Protein AF-A0A6C0HX94-F1 (afdb_monomer_lite)

Structure (mmCIF, N/CA/C/O backbone):
data_AF-A0A6C0HX94-F1
#
_entry.id   AF-A0A6C0HX94-F1
#
loop_
_atom_site.group_PDB
_atom_site.id
_atom_site.type_symbol
_atom_site.label_atom_id
_atom_site.label_alt_id
_atom_site.label_comp_id
_atom_site.label_asym_id
_atom_site.label_entity_id
_atom_site.label_seq_id
_atom_site.pdbx_PDB_ins_code
_atom_site.Cartn_x
_atom_site.Cartn_y
_atom_site.Cartn_z
_atom_site.occupancy
_atom_site.B_iso_or_equiv
_atom_site.auth_seq_id
_atom_site.auth_comp_id
_atom_site.auth_asym_id
_atom_site.auth_atom_id
_atom_site.pdbx_PDB_model_num
ATOM 1 N N . MET A 1 1 ? -7.906 -10.629 -28.600 1.00 37.31 1 MET A N 1
ATOM 2 C CA . MET A 1 1 ? -8.653 -11.392 -27.571 1.00 37.31 1 MET A CA 1
ATOM 3 C C . MET A 1 1 ? -10.091 -11.558 -28.033 1.00 37.31 1 MET A C 1
ATOM 5 O O . MET A 1 1 ? -10.724 -10.555 -28.335 1.00 37.31 1 MET A O 1
ATOM 9 N N . LYS A 1 2 ? -10.607 -12.791 -28.132 1.00 34.44 2 LYS A N 1
ATOM 10 C CA . LYS A 1 2 ? -12.050 -13.008 -28.334 1.00 34.44 2 LYS A CA 1
ATOM 11 C C . LYS A 1 2 ? -12.771 -12.445 -27.105 1.00 34.44 2 LYS A C 1
ATOM 13 O O . LYS A 1 2 ? -12.418 -12.830 -25.991 1.00 34.44 2 LYS A O 1
ATOM 18 N N . LYS A 1 3 ? -13.713 -11.510 -27.294 1.00 44.41 3 LYS A N 1
ATOM 19 C CA . LYS A 1 3 ? -14.602 -11.053 -26.213 1.00 44.41 3 LYS A CA 1
ATOM 20 C C . LYS A 1 3 ? -15.199 -12.303 -25.567 1.00 44.41 3 LYS A C 1
ATOM 22 O O . LYS A 1 3 ? -15.711 -13.169 -26.279 1.00 44.41 3 LYS A O 1
ATOM 27 N N . LYS A 1 4 ? -15.084 -12.409 -24.243 1.00 49.25 4 LYS A N 1
ATOM 28 C CA . LYS A 1 4 ? -15.816 -13.411 -23.468 1.00 49.25 4 LYS A CA 1
ATOM 29 C C . LYS A 1 4 ? -17.286 -13.278 -23.884 1.00 49.25 4 LYS A C 1
ATOM 31 O O . LYS A 1 4 ? -17.785 -12.152 -23.938 1.00 49.25 4 LYS A O 1
ATOM 36 N N . LYS A 1 5 ? -17.931 -14.374 -24.299 1.00 53.53 5 LYS A N 1
ATOM 37 C CA . LYS A 1 5 ? -19.373 -14.335 -24.571 1.00 53.53 5 LYS A CA 1
ATOM 38 C C . LYS A 1 5 ? -20.030 -13.904 -23.262 1.00 53.53 5 LYS A C 1
ATOM 40 O O . LYS A 1 5 ? -19.768 -14.541 -22.246 1.00 53.53 5 LYS A O 1
ATOM 45 N N . LYS A 1 6 ? -20.763 -12.788 -23.289 1.00 60.16 6 LYS A N 1
ATOM 46 C CA . LYS A 1 6 ? -21.633 -12.423 -22.172 1.00 60.16 6 LYS A CA 1
ATOM 47 C C . LYS A 1 6 ? -22.679 -13.523 -22.058 1.00 60.16 6 LYS A C 1
ATOM 49 O O . LYS A 1 6 ? -23.129 -14.029 -23.093 1.00 60.16 6 LYS A O 1
ATOM 54 N N . ASP A 1 7 ? -22.994 -13.912 -20.833 1.00 64.50 7 ASP A N 1
ATOM 55 C CA . ASP A 1 7 ? -24.091 -14.840 -20.591 1.00 64.50 7 ASP A CA 1
ATOM 56 C C . ASP A 1 7 ? -25.418 -14.215 -21.062 1.00 64.50 7 ASP A C 1
ATOM 58 O O . ASP A 1 7 ? -25.490 -13.042 -21.438 1.00 64.50 7 ASP A O 1
ATOM 62 N N . GLU A 1 8 ? -26.477 -15.015 -21.129 1.00 66.25 8 GLU A N 1
ATOM 63 C CA . GLU A 1 8 ? -27.792 -14.506 -21.508 1.00 66.25 8 GLU A CA 1
ATOM 64 C C . GLU A 1 8 ? -28.290 -13.529 -20.431 1.00 66.25 8 GLU A C 1
ATOM 66 O O . GLU A 1 8 ? -28.205 -13.808 -19.232 1.00 66.25 8 GLU A O 1
ATOM 71 N N . PHE A 1 9 ? -28.767 -12.351 -20.843 1.00 66.44 9 PHE A N 1
ATOM 72 C CA . PHE A 1 9 ? -29.243 -11.326 -19.917 1.00 66.44 9 PHE A CA 1
ATOM 73 C C . PHE A 1 9 ? -30.428 -11.859 -19.093 1.00 66.44 9 PHE A C 1
ATOM 75 O O . PHE A 1 9 ? -31.489 -12.137 -19.650 1.00 66.44 9 PHE A O 1
ATOM 82 N N . GLN A 1 10 ? -30.257 -11.972 -17.770 1.00 66.38 10 GLN A N 1
ATOM 83 C CA . GLN A 1 10 ? -31.315 -12.416 -16.851 1.00 66.38 10 GLN A CA 1
ATOM 84 C C . GLN A 1 10 ? -31.964 -11.245 -16.102 1.00 66.38 10 GLN A C 1
ATOM 86 O O . GLN A 1 10 ? -33.170 -11.037 -16.196 1.00 66.38 10 GLN A O 1
ATOM 91 N N . GLU A 1 11 ? -31.176 -10.448 -15.372 1.00 67.31 11 GLU A N 1
ATOM 92 C CA . GLU A 1 11 ? -31.675 -9.293 -14.617 1.00 67.31 11 GLU A CA 1
ATOM 93 C C . GLU A 1 11 ? -30.629 -8.170 -14.487 1.00 67.31 11 GLU A C 1
ATOM 95 O O . GLU A 1 11 ? -29.423 -8.410 -1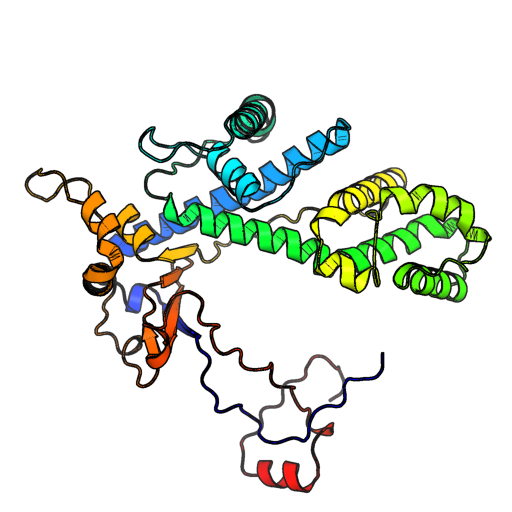4.492 1.00 67.31 11 GLU A O 1
ATOM 100 N N . PHE A 1 12 ? -31.089 -6.919 -14.330 1.00 66.19 12 PHE A N 1
ATOM 101 C CA . PHE A 1 12 ? -30.217 -5.738 -14.169 1.00 66.19 12 PHE A CA 1
ATOM 102 C C . PHE A 1 12 ? -29.540 -5.640 -12.802 1.00 66.19 12 PHE A C 1
ATOM 104 O O . PHE A 1 12 ? -28.557 -4.920 -12.649 1.00 66.19 12 PHE A O 1
ATOM 111 N N . ARG A 1 13 ? -30.087 -6.300 -11.781 1.00 61.03 13 ARG A N 1
ATOM 112 C CA . ARG A 1 13 ? -29.545 -6.287 -10.423 1.00 61.03 13 ARG A CA 1
ATOM 113 C C . ARG A 1 13 ? -29.575 -7.696 -9.893 1.00 61.03 13 ARG A C 1
ATOM 115 O O . ARG A 1 13 ? -30.665 -8.219 -9.722 1.00 61.03 13 ARG A O 1
ATOM 122 N N . ASN A 1 14 ? -28.405 -8.242 -9.589 1.00 66.56 14 ASN A N 1
ATOM 123 C CA . ASN A 1 14 ? -28.338 -9.482 -8.842 1.00 66.56 14 ASN A CA 1
ATOM 124 C C . ASN A 1 14 ? -29.022 -9.286 -7.473 1.00 66.56 14 ASN A C 1
ATOM 126 O O . ASN A 1 14 ? -28.611 -8.436 -6.674 1.00 66.56 14 ASN A O 1
ATOM 130 N N . ASN A 1 15 ? -30.088 -10.045 -7.219 1.00 70.31 15 ASN A N 1
ATOM 131 C CA . ASN A 1 15 ? -30.799 -10.029 -5.938 1.00 70.31 15 ASN A CA 1
ATOM 132 C C . ASN A 1 15 ? -30.058 -10.793 -4.822 1.00 70.31 15 ASN A C 1
ATOM 134 O O . ASN A 1 15 ? -30.456 -10.743 -3.649 1.00 70.31 15 ASN A O 1
ATOM 138 N N . GLU A 1 16 ? -28.962 -11.478 -5.154 1.00 77.31 16 GLU A N 1
ATOM 139 C CA . GLU A 1 16 ? -28.118 -12.161 -4.187 1.00 77.31 16 GLU A CA 1
ATOM 140 C C . GLU A 1 16 ? -27.428 -11.183 -3.238 1.00 77.31 16 GLU A C 1
ATOM 142 O O . GLU A 1 16 ? -26.796 -10.188 -3.598 1.00 77.31 16 GLU A O 1
ATOM 147 N N . LYS A 1 17 ? -27.528 -11.503 -1.952 1.00 82.81 17 LYS A N 1
ATOM 148 C CA . LYS A 1 17 ? -26.934 -10.704 -0.887 1.00 82.81 17 LYS A CA 1
ATOM 149 C C . LYS A 1 17 ? -25.480 -11.096 -0.692 1.00 82.81 17 LYS A C 1
ATOM 151 O O . LYS A 1 17 ? -25.200 -12.222 -0.271 1.00 82.81 17 LYS A O 1
ATOM 156 N N . SER A 1 18 ? -24.572 -10.145 -0.908 1.00 86.31 18 SER A N 1
ATOM 157 C CA . SER A 1 18 ? -23.143 -10.312 -0.632 1.00 86.31 18 SER A CA 1
ATOM 158 C C . SER A 1 18 ? -22.912 -10.715 0.818 1.00 86.31 18 SER A C 1
ATOM 160 O O . SER A 1 18 ? -23.663 -10.328 1.717 1.00 86.31 18 SER A O 1
ATOM 162 N N . ALA A 1 19 ? -21.866 -11.497 1.063 1.00 88.00 19 ALA A N 1
ATOM 163 C CA . ALA A 1 19 ? -21.547 -11.943 2.412 1.00 88.00 19 ALA A CA 1
ATOM 164 C C . ALA A 1 19 ? -21.230 -10.789 3.368 1.00 88.00 19 ALA A C 1
ATOM 166 O O . ALA A 1 19 ? -21.672 -10.789 4.518 1.00 88.00 19 ALA A O 1
ATOM 167 N N . TYR A 1 20 ? -20.510 -9.794 2.861 1.00 90.25 20 TYR A N 1
ATOM 168 C CA . TYR A 1 20 ? -20.199 -8.566 3.570 1.00 90.25 20 TYR A CA 1
ATOM 169 C C . TYR A 1 20 ? -20.865 -7.381 2.894 1.00 90.25 20 TYR A C 1
ATOM 171 O O . TYR A 1 20 ? -21.031 -7.351 1.672 1.00 90.25 20 TYR A O 1
ATOM 179 N N . LYS A 1 21 ? -21.237 -6.393 3.700 1.00 92.00 21 LYS A N 1
ATOM 180 C CA . LYS A 1 21 ? -21.767 -5.119 3.233 1.00 92.00 21 LYS A CA 1
ATOM 181 C C . LYS A 1 21 ? -21.199 -3.998 4.085 1.00 92.00 21 LYS A C 1
ATOM 183 O O . LYS A 1 21 ? -21.073 -4.149 5.295 1.00 92.00 21 LYS A O 1
ATOM 188 N N . THR A 1 22 ? -20.894 -2.872 3.458 1.00 94.62 22 THR A N 1
ATOM 189 C CA . THR A 1 22 ? -20.388 -1.689 4.153 1.00 94.62 22 THR A CA 1
ATOM 190 C C . THR A 1 22 ? -21.434 -0.589 4.110 1.00 94.62 22 THR A C 1
ATOM 192 O O . THR A 1 22 ? -22.015 -0.324 3.057 1.00 94.62 22 THR A O 1
ATOM 195 N N . PHE A 1 23 ? -21.669 0.061 5.246 1.00 95.50 23 PHE A N 1
ATOM 196 C CA . PHE A 1 23 ? -22.530 1.239 5.332 1.00 95.50 23 PHE A CA 1
ATOM 197 C C . PHE A 1 23 ? -21.706 2.447 5.766 1.00 95.50 23 PHE A C 1
ATOM 199 O O . PHE A 1 23 ? -20.984 2.379 6.759 1.00 95.50 23 PHE A O 1
ATOM 206 N N . LYS A 1 24 ? -21.809 3.550 5.018 1.00 96.62 24 LYS A N 1
ATOM 207 C CA . LYS A 1 24 ? -21.068 4.786 5.288 1.00 96.62 24 LYS A CA 1
ATOM 208 C C . LYS A 1 24 ? -21.937 5.784 6.050 1.00 96.62 24 LYS A C 1
ATOM 210 O O . LYS A 1 24 ? -23.095 5.993 5.694 1.00 96.62 24 LYS A O 1
ATOM 215 N N . ILE A 1 25 ? -21.373 6.408 7.079 1.00 97.00 25 ILE A N 1
ATOM 216 C CA . ILE A 1 25 ? -22.030 7.409 7.929 1.00 97.00 25 ILE A CA 1
ATOM 217 C C . ILE A 1 25 ? -20.987 8.388 8.497 1.00 97.00 25 ILE A C 1
ATOM 219 O O . ILE A 1 25 ? -19.829 8.001 8.650 1.00 97.00 25 ILE A O 1
ATOM 223 N N . PRO A 1 26 ? -21.332 9.645 8.827 1.00 96.88 26 PRO A N 1
ATOM 224 C CA . PRO A 1 26 ? -20.453 10.484 9.639 1.00 96.88 26 PRO A CA 1
ATOM 225 C C . PRO A 1 26 ? -20.208 9.836 11.006 1.00 96.88 26 PRO A C 1
ATOM 227 O O . PRO A 1 26 ? -21.162 9.431 11.673 1.00 96.88 26 PRO A O 1
ATOM 230 N N . ILE A 1 27 ? -18.950 9.749 11.450 1.00 95.69 27 ILE A N 1
ATOM 231 C CA . ILE A 1 27 ? -18.615 9.052 12.702 1.00 95.69 27 ILE A CA 1
ATOM 232 C C . ILE A 1 27 ? -19.295 9.703 13.912 1.00 95.69 27 ILE A C 1
ATOM 234 O O . ILE A 1 27 ? -19.842 9.009 14.765 1.00 95.69 27 ILE A O 1
ATOM 238 N N . LYS A 1 28 ? -19.384 11.039 13.917 1.00 96.06 28 LYS A N 1
ATOM 239 C CA . LYS A 1 28 ? -20.060 11.826 14.957 1.00 96.06 28 LYS A CA 1
ATOM 240 C C . LYS A 1 28 ? -21.516 11.425 15.203 1.00 96.06 28 LYS A C 1
ATOM 242 O O . LYS A 1 28 ? -22.016 11.588 16.305 1.00 96.06 28 LYS A O 1
ATOM 247 N N . SER A 1 29 ? -22.203 10.889 14.192 1.00 95.88 29 SER A N 1
ATOM 248 C CA . SER A 1 29 ? -23.618 10.508 14.300 1.00 95.88 29 SER A CA 1
ATOM 249 C C . SER A 1 29 ? -23.845 9.254 15.144 1.00 95.88 29 SER A C 1
ATOM 251 O O . SER A 1 29 ? -24.983 8.964 15.503 1.00 95.88 29 SER A O 1
ATOM 253 N N . ILE A 1 30 ? -22.787 8.489 15.414 1.00 96.19 30 ILE A N 1
ATOM 254 C CA . ILE A 1 30 ? -22.863 7.207 16.115 1.00 96.19 30 ILE A CA 1
ATOM 255 C C . ILE A 1 30 ? -21.925 7.123 17.317 1.00 96.19 30 ILE A C 1
ATOM 257 O O . ILE A 1 30 ? -21.951 6.103 17.984 1.00 96.19 30 ILE A O 1
ATOM 261 N N . LEU A 1 31 ? -21.112 8.137 17.617 1.00 95.62 31 LEU A N 1
ATOM 262 C CA . LEU A 1 31 ? -20.271 8.150 18.821 1.00 95.62 31 LEU A CA 1
ATOM 263 C C . LEU A 1 31 ? -21.102 8.513 20.058 1.00 95.62 31 LEU A C 1
ATOM 265 O O . LEU A 1 31 ? -21.929 9.418 19.993 1.00 95.62 31 LEU A O 1
ATOM 269 N N . HIS A 1 32 ? -20.854 7.851 21.193 1.00 89.69 32 HIS A N 1
ATOM 270 C CA . HIS A 1 32 ? -21.504 8.212 22.461 1.00 89.69 32 HIS A CA 1
ATOM 271 C C . HIS A 1 32 ? -20.985 9.534 23.037 1.00 89.69 32 HIS A C 1
ATOM 273 O O . HIS A 1 32 ? -21.769 10.437 23.306 1.00 89.69 32 HIS A O 1
ATOM 279 N N . ASN A 1 33 ? -19.665 9.666 23.187 1.00 88.12 33 ASN A N 1
ATOM 280 C CA . ASN A 1 33 ? -19.018 10.858 23.740 1.00 88.12 33 ASN A CA 1
ATOM 281 C C . ASN A 1 33 ? -18.274 11.600 22.628 1.00 88.12 33 ASN A C 1
ATOM 283 O O . ASN A 1 33 ? -17.044 11.625 22.607 1.00 88.12 33 ASN A O 1
ATOM 287 N N . CYS A 1 34 ? -19.018 12.122 21.650 1.00 91.31 34 CYS A N 1
ATOM 288 C CA . CYS A 1 34 ? -18.445 12.675 20.420 1.00 91.31 34 CYS A CA 1
ATOM 289 C C . CYS A 1 34 ? -17.369 13.739 20.693 1.00 91.31 34 CYS A C 1
ATOM 291 O O . CYS A 1 34 ? -16.278 13.644 20.133 1.00 91.31 34 CYS A O 1
ATOM 293 N N . ASP A 1 35 ? -17.644 14.681 21.598 1.00 91.81 35 ASP A N 1
ATOM 294 C CA . ASP A 1 35 ? -16.772 15.832 21.869 1.00 91.81 35 ASP A CA 1
ATOM 295 C C . ASP A 1 35 ? -15.398 15.438 22.425 1.00 91.81 35 ASP A C 1
ATOM 297 O O . ASP A 1 35 ? -14.404 16.105 22.156 1.00 91.81 35 ASP A O 1
ATOM 301 N N . THR A 1 36 ? -15.314 14.327 23.160 1.00 90.81 36 THR A N 1
ATOM 302 C CA . THR A 1 36 ? -14.054 13.835 23.738 1.00 90.81 36 THR A CA 1
ATOM 303 C C . THR A 1 36 ? -13.417 12.730 22.902 1.00 90.81 36 THR A C 1
ATOM 305 O O . THR A 1 36 ? -12.197 12.653 22.794 1.00 90.81 36 THR A O 1
ATOM 308 N N . THR A 1 37 ? -14.229 11.878 22.277 1.00 90.50 37 THR A N 1
ATOM 309 C CA . THR A 1 37 ? -13.752 10.682 21.571 1.00 90.50 37 THR A CA 1
ATOM 310 C C . THR A 1 37 ? -13.281 11.012 20.160 1.00 90.50 37 THR A C 1
ATOM 312 O O . THR A 1 37 ? -12.268 10.481 19.708 1.00 90.50 37 THR A O 1
ATOM 315 N N . GLN A 1 38 ? -13.987 11.896 19.448 1.00 93.44 38 GLN A N 1
ATOM 316 C CA . GLN A 1 38 ? -13.642 12.220 18.066 1.00 93.44 38 GLN A CA 1
ATOM 317 C C . GLN A 1 38 ? -12.259 12.883 17.934 1.00 93.44 38 GLN A C 1
ATOM 319 O O . GLN A 1 38 ? -11.513 12.456 17.053 1.00 93.44 38 GLN A O 1
ATOM 324 N N . PRO A 1 39 ? -11.845 13.836 18.797 1.00 94.81 39 PRO A N 1
ATOM 325 C CA . PRO A 1 39 ? -10.484 14.376 18.755 1.00 94.81 39 PRO A CA 1
ATOM 326 C C . PRO A 1 39 ? -9.397 13.305 18.914 1.00 94.81 39 PRO A C 1
ATOM 328 O O . PRO A 1 39 ? -8.402 13.332 18.196 1.00 94.81 39 PRO A O 1
ATOM 331 N N . VAL A 1 40 ? -9.611 12.315 19.789 1.00 93.25 40 VAL A N 1
ATOM 332 C CA . VAL A 1 40 ? -8.672 11.193 19.973 1.00 93.25 40 VAL A CA 1
ATOM 333 C C . VAL A 1 40 ? -8.581 10.340 18.706 1.00 93.25 40 VAL A C 1
ATOM 335 O O . VAL A 1 40 ? -7.484 9.980 18.286 1.00 93.25 40 VAL A O 1
ATOM 338 N N . ILE A 1 41 ? -9.717 10.055 18.059 1.00 94.50 41 ILE A N 1
ATOM 339 C CA . ILE A 1 41 ? -9.741 9.338 16.774 1.00 94.50 41 ILE A CA 1
ATOM 340 C C . ILE A 1 41 ? -9.022 10.148 15.692 1.00 94.50 41 ILE A C 1
ATOM 342 O O . ILE A 1 41 ? -8.254 9.575 14.927 1.00 94.50 41 ILE A O 1
ATOM 346 N N . ASN A 1 42 ? -9.248 11.461 15.620 1.00 95.50 42 ASN A N 1
ATOM 347 C CA . ASN A 1 42 ? -8.613 12.324 14.626 1.00 95.50 42 ASN A CA 1
ATOM 348 C C . ASN A 1 42 ? -7.091 12.327 14.786 1.00 95.50 42 ASN A C 1
ATOM 350 O O . ASN A 1 42 ? -6.383 12.117 13.806 1.00 95.50 42 ASN A O 1
ATOM 354 N N . ASN A 1 43 ? -6.594 12.492 16.014 1.00 95.06 43 ASN A N 1
ATOM 355 C CA . ASN A 1 43 ? -5.160 12.445 16.297 1.00 95.06 43 ASN A CA 1
ATOM 356 C C . ASN A 1 43 ? -4.563 11.090 15.911 1.00 95.06 43 ASN A C 1
ATOM 358 O O . ASN A 1 43 ? -3.570 11.047 15.192 1.00 95.06 43 ASN A O 1
ATOM 362 N N . LEU A 1 44 ? -5.226 9.990 16.279 1.00 95.31 44 LEU A N 1
ATOM 363 C CA . LEU A 1 44 ? -4.809 8.648 15.875 1.00 95.31 44 LEU A CA 1
ATOM 364 C C . LEU A 1 44 ? -4.763 8.495 14.346 1.00 95.31 44 LEU A C 1
ATOM 366 O O . LEU A 1 44 ? -3.828 7.910 13.804 1.00 95.31 44 LEU A O 1
ATOM 370 N N . VAL A 1 45 ? -5.768 9.009 13.632 1.00 96.31 45 VAL A N 1
ATOM 371 C CA . VAL A 1 45 ? -5.803 8.986 12.165 1.00 96.31 45 VAL A CA 1
ATOM 372 C C . VAL A 1 45 ? -4.621 9.758 11.588 1.00 96.31 45 VAL A C 1
ATOM 374 O O . VAL A 1 45 ? -3.992 9.254 10.655 1.00 96.31 45 VAL A O 1
ATOM 377 N N . PHE A 1 46 ? -4.303 10.939 12.120 1.00 95.62 46 PHE A N 1
ATOM 378 C CA . PHE A 1 46 ? -3.156 11.724 11.669 1.00 95.62 46 PHE A CA 1
ATOM 379 C C . PHE A 1 46 ? -1.840 10.983 11.912 1.00 95.62 46 PHE A C 1
ATOM 381 O O . PHE A 1 46 ? -1.109 10.759 10.952 1.00 95.62 46 PHE A O 1
ATOM 388 N N . GLU A 1 47 ? -1.593 10.508 13.134 1.00 95.12 47 GLU A N 1
ATOM 389 C CA . GLU A 1 47 ? -0.371 9.774 13.493 1.00 95.12 47 GLU A CA 1
ATOM 390 C C . GLU A 1 47 ? -0.166 8.527 12.624 1.00 95.12 47 GLU A C 1
ATOM 392 O O . GLU A 1 47 ? 0.924 8.287 12.110 1.00 95.12 47 GLU A O 1
ATOM 397 N N . MET A 1 48 ? -1.216 7.726 12.409 1.00 95.62 48 MET A N 1
ATOM 398 C CA . MET A 1 48 ? -1.104 6.511 11.596 1.00 95.62 48 MET A CA 1
ATOM 399 C C . MET A 1 48 ? -0.893 6.824 10.113 1.00 95.62 48 MET A C 1
ATOM 401 O O . MET A 1 48 ? -0.190 6.087 9.422 1.00 95.62 48 MET A O 1
ATOM 405 N N . ASN A 1 49 ? -1.491 7.901 9.598 1.00 95.56 49 ASN A N 1
ATOM 406 C CA . ASN A 1 49 ? -1.287 8.306 8.210 1.00 95.56 49 ASN A CA 1
ATOM 407 C C . ASN A 1 49 ? 0.102 8.906 7.976 1.00 95.56 49 ASN A C 1
ATOM 409 O O . ASN A 1 49 ? 0.667 8.665 6.909 1.00 95.56 49 ASN A O 1
ATOM 413 N N . ASP A 1 50 ? 0.636 9.637 8.948 1.00 95.12 50 ASP A N 1
ATOM 414 C CA . ASP A 1 50 ? 1.996 10.167 8.927 1.00 95.12 50 ASP A CA 1
ATOM 415 C C . ASP A 1 50 ? 3.033 9.034 8.970 1.00 95.12 50 ASP A C 1
ATOM 417 O O . ASP A 1 50 ? 3.862 8.895 8.068 1.00 95.12 50 ASP A O 1
ATOM 421 N N . LEU A 1 51 ? 2.858 8.093 9.904 1.00 95.94 51 LEU A N 1
ATOM 422 C CA . LEU A 1 51 ? 3.654 6.869 9.978 1.00 95.94 51 LEU A CA 1
ATOM 423 C C . LEU A 1 51 ? 3.626 6.072 8.664 1.00 95.94 51 LEU A C 1
ATOM 425 O O . LEU A 1 51 ? 4.653 5.555 8.228 1.00 95.94 51 LEU A O 1
ATOM 429 N N . MET A 1 52 ? 2.469 5.979 7.996 1.00 95.19 52 MET A N 1
ATOM 430 C CA . MET A 1 52 ? 2.380 5.343 6.677 1.00 95.19 52 MET A CA 1
ATOM 431 C C . MET A 1 52 ? 3.186 6.087 5.607 1.00 95.19 52 MET A C 1
ATOM 433 O O . MET A 1 52 ? 3.804 5.431 4.769 1.00 95.19 52 MET A O 1
ATOM 437 N N . ILE A 1 53 ? 3.166 7.425 5.591 1.00 95.75 53 ILE A N 1
ATOM 438 C CA . ILE A 1 53 ? 3.947 8.228 4.635 1.00 95.75 53 ILE A CA 1
ATOM 439 C C . ILE A 1 53 ? 5.435 7.921 4.807 1.00 95.75 53 ILE A C 1
ATOM 441 O O . ILE A 1 53 ? 6.099 7.567 3.828 1.00 95.75 53 ILE A O 1
ATOM 445 N N . HIS A 1 54 ? 5.925 7.969 6.045 1.00 96.75 54 HIS A N 1
ATOM 446 C CA . HIS A 1 54 ? 7.311 7.641 6.350 1.00 96.75 54 HIS A CA 1
ATOM 447 C C . HIS A 1 54 ? 7.645 6.178 6.054 1.00 96.75 54 HIS A C 1
ATOM 449 O O . HIS A 1 54 ? 8.712 5.901 5.520 1.00 96.75 54 HIS A O 1
ATOM 455 N N . ALA A 1 55 ? 6.725 5.237 6.271 1.00 97.31 55 ALA A N 1
ATOM 456 C CA . ALA A 1 55 ? 6.942 3.840 5.899 1.00 97.31 55 ALA A CA 1
ATOM 457 C C . ALA A 1 55 ? 7.171 3.664 4.387 1.00 97.31 55 ALA A C 1
ATOM 459 O O . ALA A 1 55 ? 8.107 2.968 3.995 1.00 97.31 55 ALA A O 1
ATOM 460 N N . TYR A 1 56 ? 6.388 4.330 3.527 1.00 97.38 56 TYR A N 1
ATOM 461 C CA . TYR A 1 56 ? 6.630 4.305 2.076 1.00 97.38 56 TYR A CA 1
ATOM 462 C C . TYR A 1 56 ? 7.994 4.897 1.703 1.00 97.38 56 TYR A C 1
ATOM 464 O O . TYR A 1 56 ? 8.706 4.326 0.876 1.00 97.38 56 TYR A O 1
ATOM 472 N N . GLN A 1 57 ? 8.356 6.036 2.297 1.00 96.56 57 GLN A N 1
ATOM 473 C CA . GLN A 1 57 ? 9.634 6.706 2.041 1.00 96.56 57 GLN A CA 1
ATOM 474 C C . GLN A 1 57 ? 10.817 5.846 2.493 1.00 96.56 57 GLN A C 1
ATOM 476 O O . GLN A 1 57 ? 11.764 5.663 1.732 1.00 96.56 57 GLN A O 1
ATOM 481 N N . PHE A 1 58 ? 10.727 5.269 3.690 1.00 98.12 58 PHE A N 1
ATOM 482 C CA . PHE A 1 58 ? 11.737 4.398 4.273 1.00 98.12 58 PHE A CA 1
ATOM 483 C C . PHE A 1 58 ? 11.956 3.142 3.432 1.00 98.12 58 PHE A C 1
ATOM 485 O O . PHE A 1 58 ? 13.085 2.860 3.040 1.00 98.12 58 PHE A O 1
ATOM 492 N N . ILE A 1 59 ? 10.877 2.428 3.079 1.00 98.19 59 ILE A N 1
ATOM 493 C CA . ILE A 1 59 ? 10.949 1.239 2.213 1.00 98.19 59 ILE A CA 1
ATOM 494 C C . ILE A 1 59 ? 11.601 1.599 0.881 1.00 98.19 59 ILE A C 1
ATOM 496 O O . ILE A 1 59 ? 12.479 0.883 0.405 1.00 98.19 59 ILE A O 1
ATOM 500 N N . ARG A 1 60 ? 11.195 2.722 0.281 1.00 97.56 60 ARG A N 1
ATOM 501 C CA . ARG A 1 60 ? 11.757 3.172 -0.988 1.00 97.56 60 ARG A CA 1
ATOM 502 C C . ARG A 1 60 ? 13.247 3.473 -0.883 1.00 97.56 60 ARG A C 1
ATOM 504 O O . ARG A 1 60 ? 13.998 3.005 -1.732 1.00 97.56 60 ARG A O 1
ATOM 511 N N . LEU A 1 61 ? 13.666 4.239 0.122 1.00 97.56 61 LEU A N 1
ATOM 512 C CA . LEU A 1 61 ? 15.072 4.588 0.311 1.00 97.56 61 LEU A CA 1
ATOM 513 C C . LEU A 1 61 ? 15.916 3.338 0.575 1.00 97.56 61 LEU A C 1
ATOM 515 O O . LEU A 1 61 ? 16.972 3.180 -0.030 1.00 97.56 61 LEU A O 1
ATOM 519 N N . TYR A 1 62 ? 15.419 2.424 1.408 1.00 98.12 62 TYR A N 1
ATOM 520 C CA . TYR A 1 62 ? 16.096 1.169 1.718 1.00 98.12 62 TYR A CA 1
ATOM 521 C C . TYR A 1 62 ? 16.283 0.293 0.476 1.00 98.12 62 TYR A C 1
ATOM 523 O O . TYR A 1 62 ? 17.398 -0.123 0.175 1.00 98.12 62 TYR A O 1
ATOM 531 N N . VAL A 1 63 ? 15.220 0.077 -0.306 1.00 98.00 63 VAL A N 1
ATOM 532 C CA . VAL A 1 63 ? 15.299 -0.716 -1.544 1.00 98.00 63 VAL A CA 1
ATOM 533 C C . VAL A 1 63 ? 16.253 -0.081 -2.556 1.00 98.00 63 VAL A C 1
ATOM 535 O O . VAL A 1 63 ? 17.021 -0.799 -3.195 1.00 98.00 63 VAL A O 1
ATOM 538 N N . LEU A 1 64 ? 16.228 1.248 -2.701 1.00 96.94 64 LEU A N 1
ATOM 539 C CA . LEU A 1 64 ? 17.156 1.957 -3.584 1.00 96.94 64 LEU A CA 1
ATOM 540 C C . LEU A 1 64 ? 18.604 1.826 -3.104 1.00 96.94 64 LEU A C 1
ATOM 542 O O . LEU A 1 64 ? 19.471 1.541 -3.920 1.00 96.94 64 LEU A O 1
ATOM 546 N N . SER A 1 65 ? 18.863 1.958 -1.800 1.00 97.44 65 SER A N 1
ATOM 547 C CA . SER A 1 65 ? 20.198 1.753 -1.229 1.00 97.44 65 SER A CA 1
ATOM 548 C C . SER A 1 65 ? 20.707 0.332 -1.487 1.00 97.44 65 SER A C 1
ATOM 550 O O . SER A 1 65 ? 21.835 0.159 -1.949 1.00 97.44 65 SER A O 1
ATOM 552 N N . CYS A 1 66 ? 19.865 -0.689 -1.292 1.00 97.25 66 CYS A N 1
ATOM 553 C CA . CYS A 1 66 ? 20.231 -2.065 -1.619 1.00 97.25 66 CYS A CA 1
ATOM 554 C C . CYS A 1 66 ? 20.543 -2.233 -3.113 1.00 97.25 66 CYS A C 1
ATOM 556 O O . CYS A 1 66 ? 21.540 -2.863 -3.455 1.00 97.25 66 CYS A O 1
ATOM 558 N N . TYR A 1 67 ? 19.726 -1.653 -3.998 1.00 97.38 67 TYR A N 1
ATOM 559 C CA . TYR A 1 67 ? 19.937 -1.731 -5.445 1.00 97.38 67 TYR A CA 1
ATOM 560 C C . TYR A 1 67 ? 21.255 -1.067 -5.869 1.00 97.38 67 TYR A C 1
ATOM 562 O O . TYR A 1 67 ? 22.077 -1.705 -6.521 1.00 97.38 67 TYR A O 1
ATOM 570 N N . THR A 1 68 ? 21.493 0.177 -5.446 1.00 95.69 68 THR A N 1
ATOM 571 C CA . THR A 1 68 ? 22.695 0.952 -5.795 1.00 95.69 68 THR A CA 1
ATOM 572 C C . THR A 1 68 ? 23.976 0.295 -5.283 1.00 95.69 68 THR A C 1
ATOM 574 O O . THR A 1 68 ? 24.997 0.308 -5.966 1.00 95.69 68 THR A O 1
ATOM 577 N N . ASN A 1 69 ? 23.923 -0.330 -4.106 1.00 96.44 69 ASN A N 1
ATOM 578 C CA . ASN A 1 69 ? 25.065 -1.023 -3.509 1.00 96.44 69 ASN A CA 1
ATOM 579 C C . ASN A 1 69 ? 25.208 -2.487 -3.971 1.00 96.44 69 ASN A C 1
ATOM 581 O O . ASN A 1 69 ? 25.975 -3.239 -3.370 1.00 96.44 69 ASN A O 1
ATOM 585 N N . ASN A 1 70 ? 24.478 -2.913 -5.011 1.00 94.81 70 ASN A N 1
ATOM 586 C CA . ASN A 1 70 ? 24.465 -4.289 -5.529 1.00 94.81 70 ASN A CA 1
ATOM 587 C C . ASN A 1 70 ? 24.168 -5.359 -4.459 1.00 94.81 70 ASN A C 1
ATOM 589 O O . ASN A 1 70 ? 24.617 -6.504 -4.550 1.00 94.81 70 ASN A O 1
ATOM 593 N N . GLN A 1 71 ? 23.399 -4.994 -3.434 1.00 95.12 71 GLN A N 1
ATOM 594 C CA . GLN A 1 71 ? 22.927 -5.913 -2.409 1.00 95.12 71 GLN A CA 1
ATOM 595 C C . GLN A 1 71 ? 21.680 -6.658 -2.893 1.00 95.12 71 GLN A C 1
ATOM 597 O O . GLN A 1 71 ? 20.969 -6.237 -3.809 1.00 95.12 71 GLN A O 1
ATOM 602 N N . THR A 1 72 ? 21.388 -7.787 -2.250 1.00 93.81 72 THR A N 1
ATOM 603 C CA . THR A 1 72 ? 20.145 -8.516 -2.526 1.00 93.81 72 THR A CA 1
ATOM 604 C C . THR A 1 72 ? 18.957 -7.672 -2.073 1.00 93.81 72 THR A C 1
ATOM 606 O O . THR A 1 72 ? 18.936 -7.191 -0.942 1.00 93.81 72 THR A O 1
ATOM 609 N N . LEU A 1 73 ? 17.970 -7.485 -2.954 1.00 95.50 73 LEU A N 1
ATOM 610 C CA . LEU A 1 73 ? 16.758 -6.744 -2.610 1.00 95.50 73 LEU A CA 1
ATOM 611 C C . LEU A 1 73 ? 15.965 -7.485 -1.522 1.00 95.50 73 LEU A C 1
ATOM 613 O O . LEU A 1 73 ? 15.902 -8.718 -1.551 1.00 95.50 73 LEU A O 1
ATOM 617 N N . PRO A 1 74 ? 15.324 -6.762 -0.590 1.00 95.44 74 PRO A N 1
ATOM 618 C CA . PRO A 1 74 ? 14.495 -7.394 0.424 1.00 95.44 74 PRO A CA 1
ATOM 619 C C . PRO A 1 74 ? 13.261 -8.050 -0.202 1.00 95.44 74 PRO A C 1
ATOM 621 O O . PRO A 1 74 ? 12.688 -7.552 -1.175 1.00 95.44 74 PRO A O 1
ATOM 624 N N . ILE A 1 75 ? 12.804 -9.140 0.413 1.00 95.00 75 ILE A N 1
ATOM 625 C CA . ILE A 1 75 ? 11.500 -9.726 0.106 1.00 95.00 75 ILE A CA 1
ATOM 626 C C . ILE A 1 75 ? 10.434 -8.809 0.713 1.00 95.00 75 ILE A C 1
ATOM 628 O O . ILE A 1 75 ? 10.319 -8.704 1.931 1.00 95.00 75 ILE A O 1
ATOM 632 N N . ILE A 1 76 ? 9.664 -8.130 -0.139 1.00 95.25 76 ILE A N 1
ATOM 633 C CA . ILE A 1 76 ? 8.630 -7.176 0.283 1.00 95.25 76 ILE A CA 1
ATOM 634 C C . ILE A 1 76 ? 7.346 -7.937 0.637 1.00 95.25 76 ILE A C 1
ATOM 636 O O . ILE A 1 76 ? 6.376 -7.921 -0.113 1.00 95.25 76 ILE A O 1
ATOM 640 N N . ASP A 1 77 ? 7.354 -8.633 1.772 1.00 95.19 77 ASP A N 1
ATOM 641 C CA . ASP A 1 77 ? 6.170 -9.268 2.355 1.00 95.19 77 ASP A CA 1
ATOM 642 C C . ASP A 1 77 ? 5.554 -8.403 3.476 1.00 95.19 77 ASP A C 1
ATOM 644 O O . ASP A 1 77 ? 6.092 -7.363 3.875 1.00 95.19 77 ASP A O 1
ATOM 648 N N . ASP A 1 78 ? 4.402 -8.827 4.008 1.00 93.56 78 ASP A N 1
ATOM 649 C CA . ASP A 1 78 ? 3.758 -8.147 5.142 1.00 93.56 78 ASP A CA 1
ATOM 650 C C . ASP A 1 78 ? 4.684 -8.067 6.373 1.00 93.56 78 ASP A C 1
ATOM 652 O O . ASP A 1 78 ? 4.588 -7.122 7.158 1.00 93.56 78 ASP A O 1
ATOM 656 N N . THR A 1 79 ? 5.589 -9.038 6.558 1.00 93.62 79 THR A N 1
ATOM 657 C CA . THR A 1 79 ? 6.516 -9.083 7.699 1.00 93.62 79 THR A CA 1
ATOM 658 C C . THR A 1 79 ? 7.568 -7.985 7.603 1.00 93.62 79 THR A C 1
ATOM 660 O O . THR A 1 79 ? 7.753 -7.238 8.567 1.00 93.62 79 THR A O 1
ATOM 663 N N . PHE A 1 80 ? 8.223 -7.867 6.449 1.00 96.19 80 PHE A N 1
ATOM 664 C CA . PHE A 1 80 ? 9.210 -6.842 6.140 1.00 96.19 80 PHE A CA 1
ATOM 665 C C . PHE A 1 80 ? 8.608 -5.448 6.312 1.00 96.19 80 PHE A C 1
ATOM 667 O O . PHE A 1 80 ? 9.126 -4.641 7.083 1.00 96.19 80 PHE A O 1
ATOM 674 N N . ILE A 1 81 ? 7.455 -5.194 5.686 1.00 97.44 81 ILE A N 1
ATOM 675 C CA . ILE A 1 81 ? 6.773 -3.896 5.772 1.00 97.44 81 ILE A CA 1
ATOM 676 C C . ILE A 1 81 ? 6.382 -3.586 7.214 1.00 97.44 81 ILE A C 1
ATOM 678 O O . ILE A 1 81 ? 6.585 -2.466 7.690 1.00 97.44 81 ILE A O 1
ATOM 682 N N . LEU A 1 82 ? 5.844 -4.575 7.935 1.00 95.56 82 LEU A N 1
ATOM 683 C CA . LEU A 1 82 ? 5.525 -4.403 9.341 1.00 95.56 82 LEU A CA 1
ATOM 684 C C . LEU A 1 82 ? 6.776 -3.995 10.119 1.00 95.56 82 LEU A C 1
ATOM 686 O O . LEU A 1 82 ? 6.673 -3.099 10.947 1.00 95.56 82 LEU A O 1
ATOM 690 N N . TYR A 1 83 ? 7.935 -4.606 9.869 1.00 95.06 83 TYR A N 1
ATOM 691 C CA . TYR A 1 83 ? 9.176 -4.285 10.579 1.00 95.06 83 TYR A CA 1
ATOM 692 C C . TYR A 1 83 ? 9.684 -2.886 10.237 1.00 95.06 83 TYR A C 1
ATOM 694 O O . TYR A 1 83 ? 10.036 -2.167 11.167 1.00 95.06 83 TYR A O 1
ATOM 702 N N . CYS A 1 84 ? 9.588 -2.441 8.981 1.00 97.12 84 CYS A N 1
ATOM 703 C CA . CYS A 1 84 ? 9.843 -1.043 8.617 1.00 97.12 84 CYS A CA 1
ATOM 704 C C . CYS A 1 84 ? 8.974 -0.074 9.437 1.00 97.12 84 CYS A C 1
ATOM 706 O O . CYS A 1 84 ? 9.486 0.884 10.011 1.00 97.12 84 CYS A O 1
ATOM 708 N N . ILE A 1 85 ? 7.672 -0.356 9.575 1.00 96.19 85 ILE A N 1
ATOM 709 C CA . ILE A 1 85 ? 6.765 0.451 10.413 1.00 96.19 85 ILE A CA 1
ATOM 710 C C . ILE A 1 85 ? 7.213 0.440 11.884 1.00 96.19 85 ILE A C 1
ATOM 712 O O . ILE A 1 85 ? 7.113 1.455 12.568 1.00 96.19 85 ILE A O 1
ATOM 716 N N . LYS A 1 86 ? 7.706 -0.696 12.401 1.00 93.50 86 LYS A N 1
ATOM 717 C CA . LYS A 1 86 ? 8.209 -0.779 13.785 1.00 93.50 86 LYS A CA 1
ATOM 718 C C . LYS A 1 86 ? 9.465 0.050 13.993 1.00 93.50 86 LYS A C 1
ATOM 720 O O . LYS A 1 86 ? 9.559 0.693 15.029 1.00 93.50 86 LYS A O 1
ATOM 725 N N . THR A 1 87 ? 10.398 0.008 13.049 1.00 95.12 87 THR A N 1
ATOM 726 C CA . THR A 1 87 ? 11.650 0.769 13.088 1.00 95.12 87 THR A CA 1
ATOM 727 C C . THR A 1 87 ? 11.381 2.271 13.158 1.00 95.12 87 THR A C 1
ATOM 729 O O . THR A 1 87 ? 12.031 2.978 13.922 1.00 95.12 87 THR A O 1
ATOM 732 N N . LEU A 1 88 ? 10.355 2.751 12.452 1.00 96.31 88 LEU A N 1
ATOM 733 C CA . LEU A 1 88 ? 9.940 4.157 12.464 1.00 96.31 88 LEU A CA 1
ATOM 734 C C . LEU A 1 88 ? 9.221 4.596 13.749 1.00 96.31 88 LEU A C 1
ATOM 736 O O . LEU A 1 88 ? 8.872 5.766 13.876 1.00 96.31 88 LEU A O 1
ATOM 740 N N . GLY A 1 89 ? 8.982 3.702 14.710 1.00 93.44 89 GLY A N 1
ATOM 741 C CA . GLY A 1 89 ? 8.218 4.038 15.902 1.00 93.44 89 GLY A CA 1
ATOM 742 C C . GLY A 1 89 ? 8.835 3.573 17.212 1.00 93.44 89 GLY A C 1
ATOM 743 O O . GLY A 1 89 ? 9.617 2.625 17.277 1.00 93.44 89 GLY A O 1
ATOM 744 N N . THR A 1 90 ? 8.462 4.246 18.295 1.00 90.00 90 THR A N 1
ATOM 745 C CA . THR A 1 90 ? 8.827 3.842 19.654 1.00 90.00 90 THR A CA 1
ATOM 746 C C . THR A 1 90 ? 7.793 2.876 20.209 1.00 90.00 90 THR A C 1
ATOM 748 O O . THR A 1 90 ? 6.585 3.025 20.018 1.00 90.00 90 THR A O 1
ATOM 751 N N . ARG A 1 91 ? 8.271 1.831 20.883 1.00 79.75 91 ARG A N 1
ATOM 752 C CA . ARG A 1 91 ? 7.439 0.769 21.450 1.00 79.75 91 ARG A CA 1
ATOM 753 C C . ARG A 1 91 ? 7.784 0.569 22.908 1.00 79.75 91 ARG A C 1
ATOM 755 O O . ARG A 1 91 ? 8.915 0.776 23.329 1.00 79.75 91 ARG A O 1
ATOM 762 N N . ASP A 1 92 ? 6.797 0.104 23.654 1.00 69.44 92 ASP A N 1
ATOM 763 C CA . ASP A 1 92 ? 7.029 -0.431 24.985 1.00 69.44 92 ASP A CA 1
ATOM 764 C C . ASP A 1 92 ? 7.735 -1.798 24.880 1.00 69.44 92 ASP A C 1
ATOM 766 O O . ASP A 1 92 ? 7.476 -2.573 23.954 1.00 69.44 92 ASP A O 1
ATOM 770 N N . ASN A 1 93 ? 8.593 -2.120 25.850 1.00 66.56 93 ASN A N 1
ATOM 771 C CA . ASN A 1 93 ? 9.232 -3.434 25.978 1.00 66.56 93 ASN A CA 1
ATOM 772 C C . ASN A 1 93 ? 8.215 -4.554 26.281 1.00 66.56 93 ASN A C 1
ATOM 774 O O . ASN A 1 93 ? 8.538 -5.742 26.193 1.00 66.56 93 ASN A O 1
ATOM 778 N N . ARG A 1 94 ? 6.977 -4.186 26.633 1.00 61.44 94 ARG A N 1
ATOM 779 C CA . ARG A 1 94 ? 5.843 -5.092 26.834 1.00 61.44 94 ARG A CA 1
ATOM 780 C C . ARG A 1 94 ? 5.285 -5.591 25.491 1.00 61.44 94 ARG A C 1
ATOM 782 O O . ARG A 1 94 ? 4.732 -4.824 24.708 1.00 61.44 94 ARG A O 1
ATOM 789 N N . GLY A 1 95 ? 5.346 -6.904 25.248 1.00 61.31 95 GLY A N 1
ATOM 790 C CA . GLY A 1 95 ? 4.670 -7.553 24.117 1.00 61.31 95 GLY A CA 1
ATOM 791 C C . GLY A 1 95 ? 5.489 -8.643 23.426 1.00 61.31 95 GLY A C 1
ATOM 792 O O . GLY A 1 95 ? 6.582 -9.009 23.854 1.00 61.31 95 GLY A O 1
ATOM 793 N N . LYS A 1 96 ? 4.941 -9.188 22.334 1.00 63.88 96 LYS A N 1
ATOM 794 C CA . LYS A 1 96 ? 5.619 -10.215 21.534 1.00 63.88 96 LYS A CA 1
ATOM 795 C C . LYS A 1 96 ? 6.771 -9.589 20.746 1.00 63.88 96 LYS A C 1
ATOM 797 O O . LYS A 1 96 ? 6.540 -8.731 19.890 1.00 63.88 96 LYS A O 1
ATOM 802 N N . LYS A 1 97 ? 7.993 -10.052 21.016 1.00 68.19 97 LYS A N 1
ATOM 803 C CA . LYS A 1 97 ? 9.195 -9.654 20.275 1.00 68.19 97 LYS A CA 1
ATOM 804 C C . LYS A 1 97 ? 9.107 -10.086 18.807 1.00 68.19 97 LYS A C 1
ATOM 806 O O . LYS A 1 97 ? 8.386 -11.028 18.461 1.00 68.19 97 LYS A O 1
ATOM 811 N N . CYS A 1 98 ? 9.815 -9.361 17.944 1.00 67.06 98 CYS A N 1
ATOM 812 C CA . CYS A 1 98 ? 9.997 -9.758 16.550 1.00 67.06 98 CYS A CA 1
ATOM 813 C C . CYS A 1 98 ? 10.648 -11.145 16.482 1.00 67.06 98 CYS A C 1
ATOM 815 O O . CYS A 1 98 ? 11.454 -11.495 17.340 1.00 67.06 98 CYS A O 1
ATOM 817 N N . LYS A 1 99 ? 10.238 -11.944 15.493 1.00 75.44 99 LYS A N 1
ATOM 818 C CA . LYS A 1 99 ? 10.783 -13.292 15.288 1.00 75.44 99 LYS A CA 1
ATOM 819 C C . LYS A 1 99 ? 12.151 -13.237 14.615 1.00 75.44 99 LYS A C 1
ATOM 821 O O . LYS A 1 99 ? 13.005 -14.044 14.949 1.00 75.44 99 LYS A O 1
ATOM 826 N N . ASP A 1 100 ? 12.322 -12.298 13.689 1.00 81.25 100 ASP A N 1
ATOM 827 C CA . ASP A 1 100 ? 13.573 -12.076 12.975 1.00 81.25 100 ASP A CA 1
ATOM 828 C C . ASP A 1 100 ? 14.267 -10.843 13.560 1.00 81.25 100 ASP A C 1
ATOM 830 O O . ASP A 1 100 ? 13.907 -9.698 13.286 1.00 81.25 100 ASP A O 1
ATOM 834 N N . THR A 1 101 ? 15.202 -11.083 14.471 1.00 83.62 101 THR A N 1
ATOM 835 C CA . THR A 1 101 ? 15.970 -10.010 15.107 1.00 83.62 101 THR A CA 1
ATOM 836 C C . THR A 1 101 ? 17.000 -9.420 14.150 1.00 83.62 101 THR A C 1
ATOM 838 O O . THR A 1 101 ? 17.194 -8.214 14.163 1.00 83.62 101 THR A O 1
ATOM 841 N N . ALA A 1 102 ? 17.579 -10.229 13.259 1.00 88.06 102 ALA A N 1
ATOM 842 C CA . ALA A 1 102 ? 18.621 -9.786 12.337 1.00 88.06 102 ALA A CA 1
ATOM 843 C C . ALA A 1 102 ? 18.098 -8.766 11.314 1.00 88.06 102 ALA A C 1
ATOM 845 O O . ALA A 1 102 ? 18.735 -7.735 11.079 1.00 88.06 102 ALA A O 1
ATOM 846 N N . LEU A 1 103 ? 16.914 -9.013 10.741 1.00 89.31 103 LEU A N 1
ATOM 847 C CA . LEU A 1 103 ? 16.269 -8.045 9.853 1.00 89.31 103 LEU A CA 1
ATOM 848 C C . LEU A 1 103 ? 15.944 -6.747 10.599 1.00 89.31 103 LEU A C 1
ATOM 850 O O . LEU A 1 103 ? 16.187 -5.664 10.075 1.00 89.31 103 LEU A O 1
ATOM 854 N N . LEU A 1 104 ? 15.416 -6.841 11.822 1.00 88.06 104 LEU A N 1
ATOM 855 C CA . LEU A 1 104 ? 15.080 -5.657 12.611 1.00 88.06 104 LEU A CA 1
ATOM 856 C C . LEU A 1 104 ? 16.322 -4.815 12.928 1.00 88.06 104 LEU A C 1
ATOM 858 O O . LEU A 1 104 ? 16.269 -3.602 12.753 1.00 88.06 104 LEU A O 1
ATOM 862 N N . ASP A 1 105 ? 17.425 -5.447 13.328 1.00 91.19 105 ASP A N 1
ATOM 863 C CA . ASP A 1 105 ? 18.691 -4.766 13.618 1.00 91.19 105 ASP A CA 1
ATOM 864 C C . ASP A 1 105 ? 19.259 -4.092 12.361 1.00 91.19 105 ASP A C 1
ATOM 866 O O . ASP A 1 105 ? 19.746 -2.965 12.419 1.00 91.19 105 ASP A O 1
ATOM 870 N N . THR A 1 106 ? 19.129 -4.742 11.199 1.00 94.81 106 THR A N 1
ATOM 871 C CA . THR A 1 106 ? 19.533 -4.171 9.903 1.00 94.81 106 THR A CA 1
ATOM 872 C C . THR A 1 106 ? 18.719 -2.922 9.562 1.00 94.81 106 THR A C 1
ATOM 874 O O . THR A 1 106 ? 19.283 -1.904 9.161 1.00 94.81 106 THR A O 1
ATOM 877 N N . LEU A 1 107 ? 17.395 -2.978 9.734 1.00 96.50 107 LEU A N 1
ATOM 878 C CA . LEU A 1 107 ? 16.511 -1.842 9.470 1.00 96.50 107 LEU A CA 1
ATOM 879 C C . LEU A 1 107 ? 16.724 -0.713 10.483 1.00 96.50 107 LEU A C 1
ATOM 881 O O . LEU A 1 107 ? 16.717 0.451 10.098 1.00 96.50 107 LEU A O 1
ATOM 885 N N . GLU A 1 108 ? 16.936 -1.036 11.759 1.00 95.62 108 GLU A N 1
ATOM 886 C CA . GLU A 1 108 ? 17.228 -0.050 12.805 1.00 95.62 108 GLU A CA 1
ATOM 887 C C . GLU A 1 108 ? 18.564 0.653 12.548 1.00 95.62 108 GLU A C 1
ATOM 889 O O . GLU A 1 108 ? 18.634 1.877 12.632 1.00 95.62 108 GLU A O 1
ATOM 894 N N . LYS A 1 109 ? 19.601 -0.091 12.147 1.00 96.94 109 LYS A N 1
ATOM 895 C CA . LYS A 1 109 ? 20.881 0.489 11.732 1.00 96.94 109 LYS A CA 1
ATOM 896 C C . LYS A 1 109 ? 20.696 1.449 10.558 1.00 96.94 109 LYS A C 1
ATOM 898 O O . LYS A 1 109 ? 21.116 2.598 10.638 1.00 96.94 109 LYS A O 1
ATOM 903 N N . PHE A 1 110 ? 20.001 1.010 9.508 1.00 97.75 110 PHE A N 1
ATOM 904 C CA . PHE A 1 110 ? 19.700 1.859 8.353 1.00 97.75 110 PHE A CA 1
ATOM 905 C C . PHE A 1 110 ? 18.890 3.107 8.737 1.00 97.75 110 PHE A C 1
ATOM 907 O O . PHE A 1 110 ? 19.112 4.194 8.209 1.00 97.75 110 PHE A O 1
ATOM 914 N N . TYR A 1 111 ? 17.962 2.980 9.685 1.00 98.00 111 TYR A N 1
ATOM 915 C CA . TYR A 1 111 ? 17.211 4.117 10.197 1.00 98.00 111 TYR A CA 1
ATOM 916 C C . TYR A 1 111 ? 18.110 5.154 10.870 1.00 98.00 111 TYR A C 1
ATOM 918 O O . TYR A 1 111 ? 17.997 6.332 10.549 1.00 98.00 111 TYR A O 1
ATOM 926 N N . LEU A 1 112 ? 18.990 4.725 11.777 1.00 97.31 112 LEU A N 1
ATOM 927 C CA . LEU A 1 112 ? 19.853 5.624 12.545 1.00 97.31 112 LEU A CA 1
ATOM 928 C C . LEU A 1 112 ? 20.951 6.265 11.688 1.00 97.31 112 LEU A C 1
ATOM 930 O O . LEU A 1 112 ? 21.270 7.434 11.887 1.00 97.31 112 LEU A O 1
ATOM 934 N N . GLU A 1 113 ? 21.529 5.510 10.752 1.00 97.00 113 GLU A N 1
ATOM 935 C CA . GLU A 1 113 ? 22.676 5.960 9.954 1.00 97.00 113 GLU A CA 1
ATOM 936 C C . GLU A 1 113 ? 22.264 6.763 8.712 1.00 97.00 113 GLU A C 1
ATOM 938 O O . GLU A 1 113 ? 22.946 7.721 8.362 1.00 97.00 113 GLU A O 1
ATOM 943 N N . GLU A 1 114 ? 21.142 6.418 8.070 1.00 96.75 114 GLU A N 1
ATOM 944 C CA . GLU A 1 114 ? 20.758 6.988 6.769 1.00 96.75 114 GLU A CA 1
ATOM 945 C C . GLU A 1 114 ? 19.462 7.802 6.851 1.00 96.75 114 GLU A C 1
ATOM 947 O O . GLU A 1 114 ? 19.417 8.982 6.501 1.00 96.75 114 GLU A O 1
ATOM 952 N N . TYR A 1 115 ? 18.373 7.189 7.323 1.00 97.56 115 TYR A N 1
ATOM 953 C CA . TYR A 1 115 ? 17.041 7.788 7.186 1.00 97.56 115 TYR A CA 1
ATOM 954 C C . TYR A 1 115 ? 16.779 8.939 8.166 1.00 97.56 115 TYR A C 1
ATOM 956 O O . TYR A 1 115 ? 16.276 9.993 7.769 1.00 97.56 115 TYR A O 1
ATOM 964 N N . GLN A 1 116 ? 17.097 8.745 9.450 1.00 97.00 116 GLN A N 1
ATOM 965 C CA . GLN A 1 116 ? 16.882 9.746 10.492 1.00 97.00 116 GLN A CA 1
ATOM 966 C C . GLN A 1 116 ? 17.697 11.019 10.224 1.00 97.00 116 GLN A C 1
ATOM 968 O O . GLN A 1 116 ? 17.084 12.088 10.257 1.00 97.00 116 GLN A O 1
ATOM 973 N N . PRO A 1 117 ? 19.012 10.961 9.918 1.00 96.81 117 PRO A N 1
ATOM 974 C CA . PRO A 1 117 ? 19.788 12.166 9.633 1.00 96.81 117 PRO A CA 1
ATOM 975 C C . PRO A 1 117 ? 19.298 12.906 8.383 1.00 96.81 117 PRO A C 1
ATOM 977 O O . PRO A 1 117 ? 19.321 14.133 8.355 1.00 96.81 117 PRO A O 1
ATOM 980 N N . LEU A 1 118 ? 18.816 12.176 7.369 1.00 96.06 118 LEU A N 1
ATOM 981 C CA . LEU A 1 118 ? 18.351 12.760 6.110 1.00 96.06 118 LEU A CA 1
ATOM 982 C C . LEU A 1 118 ? 17.051 13.563 6.261 1.00 96.06 118 LEU A C 1
ATOM 984 O O . LEU A 1 118 ? 16.897 14.608 5.632 1.00 96.06 118 LEU A O 1
ATOM 988 N N . LEU A 1 119 ? 16.101 13.063 7.055 1.00 94.06 119 LEU A N 1
ATOM 989 C CA . LEU A 1 119 ? 14.763 13.657 7.178 1.00 94.06 119 LEU A CA 1
ATOM 990 C C . LEU A 1 119 ? 14.508 14.346 8.521 1.00 94.06 119 LEU A C 1
ATOM 992 O O . LEU A 1 119 ? 13.430 14.905 8.707 1.00 94.06 119 LEU A O 1
ATOM 996 N N . ASN A 1 120 ? 15.464 14.290 9.453 1.00 94.25 120 ASN A N 1
ATOM 997 C CA . ASN A 1 120 ? 15.282 14.690 10.850 1.00 94.25 120 ASN A CA 1
ATOM 998 C C . ASN A 1 120 ? 14.011 14.067 11.465 1.00 94.25 120 ASN A C 1
ATOM 1000 O O . ASN A 1 120 ? 13.215 14.732 12.125 1.00 94.25 120 ASN A O 1
ATOM 1004 N N . HIS A 1 121 ? 13.781 12.787 11.163 1.00 95.56 121 HIS A N 1
ATOM 1005 C CA . HIS A 1 121 ? 12.551 12.095 11.527 1.00 95.56 121 HIS A CA 1
ATOM 1006 C C . HIS A 1 121 ? 12.513 11.762 13.024 1.00 95.56 121 HIS A C 1
ATOM 1008 O O . HIS A 1 121 ? 13.435 11.142 13.564 1.00 95.56 121 HIS A O 1
ATOM 1014 N N . GLU A 1 122 ? 11.397 12.088 13.675 1.00 94.81 122 GLU A N 1
ATOM 1015 C CA . GLU A 1 122 ? 11.102 11.679 15.045 1.00 94.81 122 GLU A CA 1
ATOM 1016 C C . GLU A 1 122 ? 10.233 10.422 15.053 1.00 94.81 122 GLU A C 1
ATOM 1018 O O . GLU A 1 122 ? 9.212 10.338 14.372 1.00 94.81 122 GLU A O 1
ATOM 1023 N N . LYS A 1 123 ? 10.625 9.418 15.842 1.00 94.81 123 LYS A N 1
ATOM 1024 C CA . LYS A 1 123 ? 9.889 8.152 15.897 1.00 94.81 123 LYS A CA 1
ATOM 1025 C C . LYS A 1 123 ? 8.464 8.355 16.421 1.00 94.81 123 LYS A C 1
ATOM 1027 O O . LYS A 1 123 ? 8.271 8.832 17.539 1.00 94.81 123 LYS A O 1
ATOM 1032 N N . THR A 1 124 ? 7.472 7.866 15.679 1.00 93.88 124 THR A N 1
ATOM 1033 C CA . THR A 1 124 ? 6.062 7.900 16.093 1.00 93.88 124 THR A CA 1
ATOM 1034 C C . THR A 1 124 ? 5.830 7.027 17.329 1.00 93.88 124 THR A C 1
ATOM 1036 O O . THR A 1 124 ? 6.335 5.906 17.420 1.00 93.88 124 THR A O 1
ATOM 1039 N N . ASN A 1 125 ? 5.028 7.490 18.286 1.00 91.88 125 ASN A N 1
ATOM 1040 C CA . ASN A 1 125 ? 4.668 6.684 19.450 1.00 91.88 125 ASN A CA 1
ATOM 1041 C C . ASN A 1 125 ? 3.694 5.561 19.058 1.00 91.88 125 ASN A C 1
ATOM 1043 O O . ASN A 1 125 ? 2.556 5.814 18.674 1.00 91.88 125 ASN A O 1
ATOM 1047 N N . LEU A 1 126 ? 4.121 4.302 19.186 1.00 90.44 126 LEU A N 1
ATOM 1048 C CA . LEU A 1 126 ? 3.298 3.133 18.848 1.00 90.44 126 LEU A CA 1
ATOM 1049 C C . LEU A 1 126 ? 2.621 2.497 20.067 1.00 90.44 126 LEU A C 1
ATOM 1051 O O . LEU A 1 126 ? 2.138 1.358 20.002 1.00 90.44 126 LEU A O 1
ATOM 1055 N N . LYS A 1 127 ? 2.589 3.186 21.213 1.00 86.62 127 LYS A N 1
ATOM 1056 C CA . LYS A 1 127 ? 1.881 2.694 22.395 1.00 86.62 127 LYS A CA 1
ATOM 1057 C C . LYS A 1 127 ? 0.412 2.460 22.040 1.00 86.62 127 LYS A C 1
ATOM 1059 O O . LYS A 1 127 ? -0.247 3.311 21.462 1.00 86.62 127 LYS A O 1
ATOM 1064 N N . ASN A 1 128 ? -0.108 1.289 22.406 1.00 86.75 128 ASN A N 1
ATOM 1065 C CA . ASN A 1 128 ? -1.496 0.877 22.170 1.00 86.75 128 ASN A CA 1
ATOM 1066 C C . ASN A 1 128 ? -1.941 0.739 20.695 1.00 86.75 128 ASN A C 1
ATOM 1068 O O . ASN A 1 128 ? -3.074 0.313 20.470 1.00 86.75 128 ASN A O 1
ATOM 1072 N N . THR A 1 129 ? -1.087 0.978 19.695 1.00 89.62 129 THR A N 1
ATOM 1073 C CA . THR A 1 129 ? -1.455 0.867 18.266 1.00 89.62 129 THR A CA 1
ATOM 1074 C C . THR A 1 129 ? -1.138 -0.497 17.650 1.00 89.62 129 THR A C 1
ATOM 1076 O O . THR A 1 129 ? -1.387 -0.716 16.469 1.00 89.62 129 THR A O 1
ATOM 1079 N N . THR A 1 130 ? -0.644 -1.459 18.438 1.00 88.19 130 THR A N 1
ATOM 1080 C CA . THR A 1 130 ? -0.166 -2.778 17.977 1.00 88.19 130 THR A CA 1
ATOM 1081 C C . THR A 1 130 ? -1.113 -3.508 17.020 1.00 88.19 130 THR A C 1
ATOM 1083 O O . THR A 1 130 ? -0.634 -4.150 16.089 1.00 88.19 130 THR A O 1
ATOM 1086 N N . PHE A 1 131 ? -2.429 -3.419 17.230 1.00 90.75 131 PHE A N 1
ATOM 1087 C CA . PHE A 1 131 ? -3.430 -4.092 16.391 1.00 90.75 131 PHE A CA 1
ATOM 1088 C C . PHE A 1 131 ? -3.728 -3.360 15.071 1.00 90.75 131 PHE A C 1
ATOM 1090 O O . PHE A 1 131 ? -4.225 -3.985 14.142 1.00 90.75 131 PHE A O 1
ATOM 1097 N N . LEU A 1 132 ? -3.365 -2.079 14.951 1.00 92.94 132 LEU A N 1
ATOM 1098 C CA . LEU A 1 132 ? -3.523 -1.289 13.725 1.00 92.94 132 LEU A CA 1
ATOM 1099 C C . LEU A 1 132 ? -2.406 -1.572 12.717 1.00 92.94 132 LEU A C 1
ATOM 1101 O O . LEU A 1 132 ? -2.643 -1.615 11.513 1.00 92.94 132 LEU A O 1
ATOM 1105 N N . LEU A 1 133 ? -1.179 -1.776 13.203 1.00 94.06 133 LEU A N 1
ATOM 1106 C CA . LEU A 1 133 ? 0.018 -1.835 12.356 1.00 94.06 133 LEU A CA 1
ATOM 1107 C C . LEU A 1 133 ? -0.009 -2.950 11.298 1.00 94.06 133 LEU A C 1
ATOM 1109 O O . LEU A 1 133 ? 0.421 -2.679 10.179 1.00 94.06 133 LEU A O 1
ATOM 1113 N N . PRO A 1 134 ? -0.527 -4.167 11.573 1.00 94.81 134 PRO A N 1
ATOM 1114 C CA . PRO A 1 134 ? -0.693 -5.182 10.535 1.00 94.81 134 PRO A CA 1
ATOM 1115 C C . PRO A 1 134 ? -1.612 -4.722 9.398 1.00 94.81 134 PRO A C 1
ATOM 1117 O O . PRO A 1 134 ? -1.298 -4.959 8.238 1.00 94.81 134 PRO A O 1
ATOM 1120 N N . TYR A 1 135 ? -2.701 -4.005 9.704 1.00 95.75 135 TYR A N 1
ATOM 1121 C CA . TYR A 1 135 ? -3.583 -3.460 8.670 1.00 95.75 135 TYR A CA 1
ATOM 1122 C C . TYR A 1 135 ? -2.862 -2.418 7.806 1.00 95.75 135 TYR A C 1
ATOM 1124 O O . TYR A 1 135 ? -3.008 -2.441 6.585 1.00 95.75 135 TYR A O 1
ATOM 1132 N N . LEU A 1 136 ? -2.052 -1.542 8.415 1.00 95.69 136 LEU A N 1
ATOM 1133 C CA . LEU A 1 136 ? -1.238 -0.573 7.671 1.00 95.69 136 LEU A CA 1
ATOM 1134 C C . LEU A 1 136 ? -0.213 -1.284 6.774 1.00 95.69 136 LEU A C 1
ATOM 1136 O O . LEU A 1 136 ? -0.068 -0.919 5.608 1.00 95.69 136 LEU A O 1
ATOM 1140 N N . ALA A 1 137 ? 0.451 -2.328 7.285 1.00 96.75 137 ALA A N 1
ATOM 1141 C CA . ALA A 1 137 ? 1.404 -3.122 6.513 1.00 96.75 137 ALA A CA 1
ATOM 1142 C C . ALA A 1 137 ? 0.746 -3.758 5.280 1.00 96.75 137 ALA A C 1
ATOM 1144 O O . ALA A 1 137 ? 1.231 -3.571 4.165 1.00 96.75 137 ALA A O 1
ATOM 1145 N N . THR A 1 138 ? -0.416 -4.395 5.452 1.00 96.44 138 THR A N 1
ATOM 1146 C CA . THR A 1 138 ? -1.168 -4.990 4.339 1.00 96.44 138 THR A CA 1
ATOM 1147 C C . THR A 1 138 ? -1.641 -3.946 3.326 1.00 96.44 138 THR A C 1
ATOM 1149 O O . THR A 1 138 ? -1.627 -4.207 2.120 1.00 96.44 138 THR A O 1
ATOM 1152 N N . GLN A 1 139 ? -2.022 -2.742 3.766 1.00 95.38 139 GLN A N 1
ATOM 1153 C CA . GLN A 1 139 ? -2.364 -1.642 2.856 1.00 95.38 139 GLN A CA 1
ATOM 1154 C C . GLN A 1 139 ? -1.158 -1.196 2.012 1.00 95.38 139 GLN A C 1
ATOM 1156 O O . GLN A 1 139 ? -1.298 -1.006 0.798 1.00 95.38 139 GLN A O 1
ATOM 1161 N N . ILE A 1 140 ? 0.026 -1.063 2.622 1.00 96.94 140 ILE A N 1
ATOM 1162 C CA . ILE A 1 140 ? 1.269 -0.733 1.910 1.00 96.94 140 ILE A CA 1
ATOM 1163 C C . ILE A 1 140 ? 1.621 -1.848 0.926 1.00 96.94 140 ILE A C 1
ATOM 1165 O O . ILE A 1 140 ? 1.795 -1.567 -0.260 1.00 96.94 140 ILE A O 1
ATOM 1169 N N . HIS A 1 141 ? 1.631 -3.101 1.385 1.00 97.44 141 HIS A N 1
ATOM 1170 C CA . HIS A 1 141 ? 1.920 -4.279 0.567 1.00 97.44 141 HIS A CA 1
ATOM 1171 C C . HIS A 1 141 ? 1.025 -4.333 -0.674 1.00 97.44 141 HIS A C 1
ATOM 1173 O O . HIS A 1 141 ? 1.508 -4.404 -1.804 1.00 97.44 141 HIS A O 1
ATOM 1179 N N . THR A 1 142 ? -0.291 -4.220 -0.468 1.00 96.12 142 THR A N 1
ATOM 1180 C CA . THR A 1 142 ? -1.290 -4.239 -1.544 1.00 96.12 142 THR A CA 1
ATOM 1181 C C . THR A 1 142 ? -1.052 -3.109 -2.541 1.00 96.12 142 THR A C 1
ATOM 1183 O O . THR A 1 142 ? -1.110 -3.331 -3.746 1.00 96.12 142 THR A O 1
ATOM 1186 N N . SER A 1 143 ? -0.738 -1.904 -2.061 1.00 95.31 143 SER A N 1
ATOM 1187 C CA . SER A 1 143 ? -0.489 -0.750 -2.931 1.00 95.31 143 SER A CA 1
ATOM 1188 C C . SER A 1 143 ? 0.767 -0.928 -3.789 1.00 95.31 143 SER A C 1
ATOM 1190 O O . SER A 1 143 ? 0.732 -0.645 -4.986 1.00 95.31 143 SER A O 1
ATOM 1192 N N . LEU A 1 144 ? 1.864 -1.417 -3.199 1.00 96.94 144 LEU A N 1
ATOM 1193 C CA . LEU A 1 144 ? 3.108 -1.689 -3.926 1.00 96.94 144 LEU A CA 1
ATOM 1194 C C . LEU A 1 144 ? 2.911 -2.810 -4.956 1.00 96.94 144 LEU A C 1
ATOM 1196 O O . LEU A 1 144 ? 3.293 -2.653 -6.113 1.00 96.94 144 LEU A O 1
ATOM 1200 N N . SER A 1 145 ? 2.242 -3.897 -4.560 1.00 97.00 145 SER A N 1
ATOM 1201 C CA . SER A 1 145 ? 1.882 -5.007 -5.446 1.00 97.00 145 SER A CA 1
ATOM 1202 C C . SER A 1 145 ? 1.043 -4.521 -6.631 1.00 97.00 145 SER A C 1
ATOM 1204 O O . SER A 1 145 ? 1.405 -4.753 -7.784 1.00 97.00 145 SER A O 1
ATOM 1206 N N . ASN A 1 146 ? -0.044 -3.790 -6.369 1.00 96.56 146 ASN A N 1
ATOM 1207 C CA . ASN A 1 146 ? -0.942 -3.290 -7.410 1.00 96.56 146 ASN A CA 1
ATOM 1208 C C . ASN A 1 146 ? -0.224 -2.364 -8.399 1.00 96.56 146 ASN A C 1
ATOM 1210 O O . ASN A 1 146 ? -0.501 -2.425 -9.592 1.00 96.56 146 ASN A O 1
ATOM 1214 N N . ASN A 1 147 ? 0.735 -1.554 -7.943 1.00 96.50 147 ASN A N 1
ATOM 1215 C CA . ASN A 1 147 ? 1.518 -0.700 -8.836 1.00 96.50 147 ASN A CA 1
ATOM 1216 C C . ASN A 1 147 ? 2.262 -1.508 -9.906 1.00 96.50 147 ASN A C 1
ATOM 1218 O O . ASN A 1 147 ? 2.164 -1.195 -11.092 1.00 96.50 147 ASN A O 1
ATOM 1222 N N . SER A 1 148 ? 2.948 -2.584 -9.513 1.00 95.88 148 SER A N 1
ATOM 1223 C CA . SER A 1 148 ? 3.603 -3.483 -10.468 1.00 95.88 148 SER A CA 1
ATOM 1224 C C . SER A 1 148 ? 2.578 -4.166 -11.372 1.00 95.88 148 SER A C 1
ATOM 1226 O O . SER A 1 148 ? 2.744 -4.188 -12.590 1.00 95.88 148 SER A O 1
ATOM 1228 N N . GLN A 1 149 ? 1.487 -4.672 -10.794 1.00 96.81 149 GLN A N 1
ATOM 1229 C CA . GLN A 1 149 ? 0.437 -5.369 -11.536 1.00 96.81 149 GLN A CA 1
ATOM 1230 C C . GLN A 1 149 ? -0.220 -4.504 -12.618 1.00 96.81 149 GLN A C 1
ATOM 1232 O O . GLN A 1 149 ? -0.546 -5.022 -13.687 1.00 96.81 149 GLN A O 1
ATOM 1237 N N . GLU A 1 150 ? -0.476 -3.227 -12.341 1.00 95.69 150 GLU A N 1
ATOM 1238 C CA . GLU A 1 150 ? -1.182 -2.330 -13.261 1.00 95.69 150 GLU A CA 1
ATOM 1239 C C . GLU A 1 150 ? -0.241 -1.609 -14.230 1.00 95.69 150 GLU A C 1
ATOM 1241 O O . GLU A 1 150 ? -0.592 -1.407 -15.393 1.00 95.69 150 GLU A O 1
ATOM 1246 N N . HIS A 1 151 ? 0.967 -1.245 -13.791 1.00 96.31 151 HIS A N 1
ATOM 1247 C CA . HIS A 1 151 ? 1.807 -0.315 -14.548 1.00 96.31 151 HIS A CA 1
ATOM 1248 C C . HIS A 1 151 ? 3.068 -0.928 -15.155 1.00 96.31 151 HIS A C 1
ATOM 1250 O O . HIS A 1 151 ? 3.628 -0.324 -16.072 1.00 96.31 151 HIS A O 1
ATOM 1256 N N . PHE A 1 152 ? 3.500 -2.126 -14.742 1.00 97.56 152 PHE A N 1
ATOM 1257 C CA . PHE A 1 152 ? 4.726 -2.734 -15.275 1.00 97.56 152 PHE A CA 1
ATOM 1258 C C . PHE A 1 152 ? 4.712 -2.832 -16.805 1.00 97.56 152 PHE A C 1
ATOM 1260 O O . PHE A 1 152 ? 5.641 -2.368 -17.459 1.00 97.56 152 PHE A O 1
ATOM 1267 N N . ILE A 1 153 ? 3.634 -3.371 -17.388 1.00 96.06 153 ILE A N 1
ATOM 1268 C CA . ILE A 1 153 ? 3.520 -3.533 -18.845 1.00 96.06 153 ILE A CA 1
ATOM 1269 C C . ILE A 1 153 ? 3.608 -2.176 -19.545 1.00 96.06 153 ILE A C 1
ATOM 1271 O O . ILE A 1 153 ? 4.332 -2.023 -20.524 1.00 96.06 153 ILE A O 1
ATOM 1275 N N . GLN A 1 154 ? 2.910 -1.164 -19.027 1.00 96.56 154 GLN A N 1
ATOM 1276 C CA . GLN A 1 154 ? 2.953 0.184 -19.585 1.00 96.56 154 GLN A CA 1
ATOM 1277 C C . GLN A 1 154 ? 4.372 0.770 -19.533 1.00 96.56 154 GLN A C 1
ATOM 1279 O O . GLN A 1 154 ? 4.830 1.364 -20.511 1.00 96.56 154 GLN A O 1
ATOM 1284 N N . HIS A 1 155 ? 5.073 0.602 -18.410 1.00 97.38 155 HIS A N 1
ATOM 1285 C CA . HIS A 1 155 ? 6.451 1.056 -18.244 1.00 97.38 155 HIS A CA 1
ATOM 1286 C C . HIS A 1 155 ? 7.414 0.316 -19.168 1.00 97.38 155 HIS A C 1
ATOM 1288 O O . HIS A 1 155 ? 8.228 0.962 -19.819 1.00 97.38 155 HIS A O 1
ATOM 1294 N N . PHE A 1 156 ? 7.258 -0.996 -19.318 1.00 97.50 156 PHE A N 1
ATOM 1295 C CA . PHE A 1 156 ? 8.078 -1.802 -20.212 1.00 97.50 156 PHE A CA 1
ATOM 1296 C C . PHE A 1 156 ? 7.859 -1.455 -21.692 1.00 97.50 156 PHE A C 1
ATOM 1298 O O . PHE A 1 156 ? 8.812 -1.284 -22.447 1.00 97.50 156 PHE A O 1
ATOM 1305 N N . LEU A 1 157 ? 6.611 -1.247 -22.121 1.00 96.25 157 LEU A N 1
ATOM 1306 C CA . LEU A 1 157 ? 6.326 -0.786 -23.483 1.00 96.25 157 LEU A CA 1
ATOM 1307 C C . LEU A 1 157 ? 6.895 0.616 -23.740 1.00 96.25 157 LEU A C 1
ATOM 1309 O O . LEU A 1 157 ? 7.374 0.897 -24.841 1.00 96.25 157 LEU A O 1
ATOM 1313 N N . ARG A 1 158 ? 6.858 1.498 -22.731 1.00 95.88 158 ARG A N 1
ATOM 1314 C CA . ARG A 1 158 ? 7.499 2.817 -22.798 1.00 95.88 158 ARG A CA 1
ATOM 1315 C C . ARG A 1 158 ? 9.016 2.696 -22.886 1.00 95.88 158 ARG A C 1
ATOM 1317 O O . ARG A 1 158 ? 9.610 3.435 -23.659 1.00 95.88 158 ARG A O 1
ATOM 1324 N N . PHE A 1 159 ? 9.606 1.784 -22.123 1.00 97.50 159 PHE A N 1
ATOM 1325 C CA . PHE A 1 159 ? 11.031 1.489 -22.152 1.00 97.50 159 PHE A CA 1
ATOM 1326 C C . PHE A 1 159 ? 11.465 1.059 -23.555 1.00 97.50 159 PHE A C 1
ATOM 1328 O O . PHE A 1 159 ? 12.299 1.737 -24.140 1.00 97.50 159 PHE A O 1
ATOM 1335 N N . ILE A 1 160 ? 10.798 0.056 -24.150 1.00 95.88 160 ILE A N 1
ATOM 1336 C CA . ILE A 1 160 ? 11.050 -0.376 -25.538 1.00 95.88 160 ILE A CA 1
ATOM 1337 C C . ILE A 1 160 ? 11.006 0.820 -26.489 1.00 95.88 160 ILE A C 1
ATOM 1339 O O . ILE A 1 160 ? 11.929 1.027 -27.264 1.00 95.88 160 ILE A O 1
ATOM 1343 N N . ASN A 1 161 ? 9.950 1.638 -26.423 1.00 94.25 161 ASN A N 1
ATOM 1344 C CA . ASN A 1 161 ? 9.800 2.792 -27.315 1.00 94.25 161 ASN A CA 1
ATOM 1345 C C . ASN A 1 161 ? 10.944 3.800 -27.233 1.00 94.25 161 ASN A C 1
ATOM 1347 O O . ASN A 1 161 ? 11.112 4.567 -28.171 1.00 94.25 161 ASN A O 1
ATOM 1351 N N . LYS A 1 162 ? 11.633 3.880 -26.095 1.00 94.38 162 LYS A N 1
ATOM 1352 C CA . LYS A 1 162 ? 12.689 4.859 -25.863 1.00 94.38 162 LYS A CA 1
ATOM 1353 C C . LYS A 1 162 ? 14.059 4.317 -26.242 1.00 94.38 162 LYS A C 1
ATOM 1355 O O . LYS A 1 162 ? 14.771 4.994 -26.966 1.00 94.38 162 LYS A O 1
ATOM 1360 N N . THR A 1 163 ? 14.344 3.071 -25.887 1.00 94.69 163 THR A N 1
ATOM 1361 C CA . THR A 1 163 ? 15.667 2.458 -26.070 1.00 94.69 163 THR A CA 1
ATOM 1362 C C . THR A 1 163 ? 15.853 1.767 -27.425 1.00 94.69 163 THR A C 1
ATOM 1364 O O . THR A 1 163 ? 16.916 1.225 -27.701 1.00 94.69 163 THR A O 1
ATOM 1367 N N . THR A 1 164 ? 14.831 1.755 -28.291 1.00 93.81 164 THR A N 1
ATOM 1368 C CA . THR A 1 164 ? 14.909 1.159 -29.644 1.00 93.81 164 THR A CA 1
ATOM 1369 C C . THR A 1 164 ? 14.796 2.178 -30.779 1.00 93.81 164 THR A C 1
ATOM 1371 O O . THR A 1 164 ? 14.837 1.791 -31.946 1.00 93.81 164 THR A O 1
ATOM 1374 N N . THR A 1 165 ? 14.693 3.474 -30.466 1.00 89.38 165 THR A N 1
ATOM 1375 C CA . THR A 1 165 ? 14.598 4.558 -31.464 1.00 89.38 165 THR A CA 1
ATOM 1376 C C . THR A 1 165 ? 15.787 4.576 -32.419 1.00 89.38 165 THR A C 1
ATOM 1378 O O . THR A 1 165 ? 15.596 4.740 -33.617 1.00 89.38 165 THR A O 1
ATOM 1381 N N . ALA A 1 166 ? 16.997 4.329 -31.909 1.00 88.25 166 ALA A N 1
ATOM 1382 C CA . ALA A 1 166 ? 18.215 4.243 -32.714 1.00 88.25 166 ALA A CA 1
ATOM 1383 C C . ALA A 1 166 ? 18.282 2.988 -33.610 1.00 88.25 166 ALA A C 1
ATOM 1385 O O . ALA A 1 166 ? 19.085 2.949 -34.537 1.00 88.25 166 ALA A O 1
ATOM 1386 N N . ILE A 1 167 ? 17.457 1.966 -33.345 1.00 91.69 167 ILE A N 1
ATOM 1387 C CA . ILE A 1 167 ? 17.420 0.712 -34.116 1.00 91.69 167 ILE A CA 1
ATOM 1388 C C . ILE A 1 167 ? 16.429 0.837 -35.275 1.00 91.69 167 ILE A C 1
ATOM 1390 O O . ILE A 1 167 ? 16.738 0.474 -36.407 1.00 91.69 167 ILE A O 1
ATOM 1394 N N . THR A 1 168 ? 15.212 1.311 -34.996 1.00 90.69 168 THR A N 1
ATOM 1395 C CA . THR A 1 168 ? 14.176 1.494 -36.016 1.00 90.69 168 THR A CA 1
ATOM 1396 C C . THR A 1 168 ? 13.119 2.503 -35.581 1.00 90.69 168 THR A C 1
ATOM 1398 O O . THR A 1 168 ? 12.628 2.476 -34.451 1.00 90.69 168 THR A O 1
ATOM 1401 N N . GLU A 1 169 ? 12.682 3.335 -36.524 1.00 88.31 169 GLU A N 1
ATOM 1402 C CA . GLU A 1 169 ? 11.528 4.226 -36.359 1.00 88.31 169 GLU A CA 1
ATOM 1403 C C . GLU A 1 169 ? 1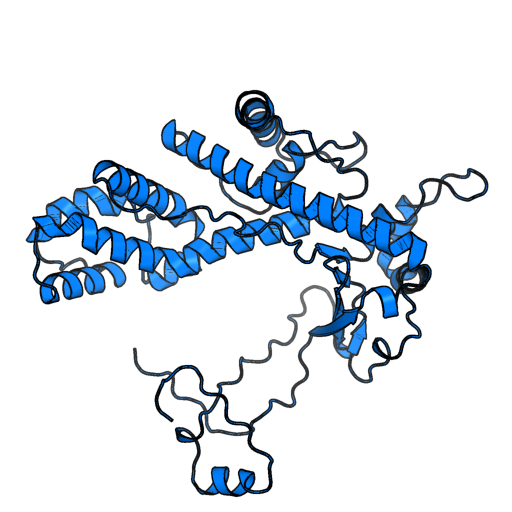0.221 3.609 -36.892 1.00 88.31 169 GLU A C 1
ATOM 1405 O O . GLU A 1 169 ? 9.128 4.140 -36.664 1.00 88.31 169 GLU A O 1
ATOM 1410 N N . ASP A 1 170 ? 10.301 2.459 -37.577 1.00 90.94 170 ASP A N 1
ATOM 1411 C CA . ASP A 1 170 ? 9.131 1.776 -38.126 1.00 90.94 170 ASP A CA 1
ATOM 1412 C C . ASP A 1 170 ? 8.231 1.228 -37.005 1.00 90.94 170 ASP A C 1
ATOM 1414 O O . ASP A 1 170 ? 8.534 0.254 -36.302 1.00 90.94 170 ASP A O 1
ATOM 1418 N N . LYS A 1 171 ? 7.058 1.854 -36.877 1.00 89.94 171 LYS A N 1
ATOM 1419 C CA . LYS A 1 171 ? 6.035 1.505 -35.888 1.00 89.94 171 LYS A CA 1
ATOM 1420 C C . LYS A 1 171 ? 5.503 0.083 -36.060 1.00 89.94 171 LYS A C 1
ATOM 1422 O O . LYS A 1 171 ? 5.113 -0.518 -35.059 1.00 89.94 171 LYS A O 1
ATOM 1427 N N . SER A 1 172 ? 5.465 -0.449 -37.281 1.00 90.00 172 SER A N 1
ATOM 1428 C CA . SER A 1 172 ? 4.975 -1.802 -37.563 1.00 90.00 172 SER A CA 1
ATOM 1429 C C . SER A 1 172 ? 5.930 -2.861 -37.006 1.00 90.00 172 SER A C 1
ATOM 1431 O O . SER A 1 172 ? 5.499 -3.792 -36.319 1.00 90.00 172 SER A O 1
ATOM 1433 N N . ILE A 1 173 ? 7.236 -2.651 -37.188 1.00 90.56 173 ILE A N 1
ATOM 1434 C CA . ILE A 1 173 ? 8.298 -3.511 -36.662 1.00 90.56 173 ILE A CA 1
ATOM 1435 C C . ILE A 1 173 ? 8.304 -3.466 -35.129 1.00 90.56 173 ILE A C 1
ATOM 1437 O O . ILE A 1 173 ? 8.302 -4.514 -34.478 1.00 90.56 173 ILE A O 1
ATOM 1441 N N . LEU A 1 174 ? 8.214 -2.270 -34.534 1.00 91.00 174 LEU A N 1
ATOM 1442 C CA . LEU A 1 174 ? 8.132 -2.110 -33.077 1.00 91.00 174 LEU A CA 1
ATOM 1443 C C . LEU A 1 174 ? 6.868 -2.735 -32.481 1.00 91.00 174 LEU A C 1
ATOM 1445 O O . LEU A 1 174 ? 6.904 -3.284 -31.379 1.00 91.00 174 LEU A O 1
ATOM 1449 N N . PHE A 1 175 ? 5.734 -2.640 -33.176 1.00 90.62 175 PHE A N 1
ATOM 1450 C CA . PHE A 1 175 ? 4.498 -3.289 -32.749 1.00 90.62 175 PHE A CA 1
ATOM 1451 C C . PHE A 1 175 ? 4.655 -4.813 -32.725 1.00 90.62 175 PHE A C 1
ATOM 1453 O O . PHE A 1 175 ? 4.287 -5.444 -31.730 1.00 90.62 175 PHE A O 1
ATOM 1460 N N . LYS A 1 176 ? 5.266 -5.391 -33.769 1.00 90.94 176 LYS A N 1
ATOM 1461 C CA . LYS A 1 176 ? 5.554 -6.828 -33.839 1.00 90.94 176 LYS A CA 1
ATOM 1462 C C . LYS A 1 176 ? 6.481 -7.269 -32.703 1.00 90.94 176 LYS A C 1
ATOM 1464 O O . LYS A 1 176 ? 6.130 -8.207 -31.992 1.00 90.94 176 LYS A O 1
ATOM 1469 N N . LEU A 1 177 ? 7.577 -6.540 -32.459 1.00 92.00 177 LEU A N 1
ATOM 1470 C CA . LEU A 1 177 ? 8.494 -6.809 -31.343 1.00 92.00 177 LEU A CA 1
ATOM 1471 C C . LEU A 1 177 ? 7.751 -6.840 -30.002 1.00 92.00 177 LEU A C 1
ATOM 1473 O O . LEU A 1 177 ? 7.842 -7.819 -29.267 1.00 92.00 177 LEU A O 1
ATOM 1477 N N . LYS A 1 178 ? 6.985 -5.789 -29.683 1.00 92.12 178 LYS A N 1
ATOM 1478 C CA . LYS A 1 178 ? 6.238 -5.706 -28.417 1.00 92.12 178 LYS A CA 1
ATOM 1479 C C . LYS A 1 178 ? 5.297 -6.889 -28.249 1.00 92.12 178 LYS A C 1
ATOM 1481 O O . LYS A 1 178 ? 5.264 -7.484 -27.178 1.00 92.12 178 LYS A O 1
ATOM 1486 N N . HIS A 1 179 ? 4.545 -7.228 -29.296 1.00 90.12 179 HIS A N 1
ATOM 1487 C CA . HIS A 1 179 ? 3.616 -8.349 -29.255 1.00 90.12 179 HIS A CA 1
ATOM 1488 C C . HIS A 1 179 ? 4.346 -9.670 -28.981 1.00 90.12 179 HIS A C 1
ATOM 1490 O O . HIS A 1 179 ? 3.933 -10.405 -28.088 1.00 90.12 179 HIS A O 1
ATOM 1496 N N . GLN A 1 180 ? 5.447 -9.935 -29.690 1.00 89.62 180 GLN A N 1
ATOM 1497 C CA . GLN A 1 180 ? 6.258 -11.146 -29.523 1.00 89.62 180 GLN A CA 1
ATOM 1498 C C . GLN A 1 180 ? 6.869 -11.248 -28.121 1.00 89.62 180 GLN A C 1
ATOM 1500 O O . GLN A 1 180 ? 6.760 -12.290 -27.479 1.00 89.62 180 GLN A O 1
ATOM 1505 N N . LEU A 1 181 ? 7.400 -10.145 -27.586 1.00 90.31 181 LEU A N 1
ATOM 1506 C CA . LEU A 1 181 ? 7.917 -10.107 -26.216 1.00 90.31 181 LEU A CA 1
ATOM 1507 C C . LEU A 1 181 ? 6.821 -10.388 -25.177 1.00 90.31 181 LEU A C 1
ATOM 1509 O O . LEU A 1 181 ? 7.067 -11.118 -24.222 1.00 90.31 181 LEU A O 1
ATOM 1513 N N . MET A 1 182 ? 5.598 -9.869 -25.359 1.00 88.19 182 MET A N 1
ATOM 1514 C CA . MET A 1 182 ? 4.490 -10.100 -24.414 1.00 88.19 182 MET A CA 1
ATOM 1515 C C . MET A 1 182 ? 4.064 -11.571 -24.322 1.00 88.19 182 MET A C 1
ATOM 1517 O O . MET A 1 182 ? 3.644 -12.021 -23.248 1.00 88.19 182 MET A O 1
ATOM 1521 N N . ILE A 1 183 ? 4.156 -12.306 -25.434 1.00 85.88 183 ILE A N 1
ATOM 1522 C CA . ILE A 1 183 ? 3.806 -13.732 -25.517 1.00 85.88 183 ILE A CA 1
ATOM 1523 C C . ILE A 1 183 ? 5.008 -14.664 -25.317 1.00 85.88 183 ILE A C 1
ATOM 1525 O O . ILE A 1 183 ? 4.817 -15.875 -25.355 1.00 85.88 183 ILE A O 1
ATOM 1529 N N . LEU A 1 184 ? 6.203 -14.112 -25.065 1.00 83.94 184 LEU A N 1
ATOM 1530 C CA . LEU A 1 184 ? 7.458 -14.858 -24.904 1.00 83.94 184 LEU A CA 1
ATOM 1531 C C . LEU A 1 184 ? 7.815 -15.700 -26.139 1.00 83.94 184 LEU A C 1
ATOM 1533 O O . LEU A 1 184 ? 8.285 -16.829 -26.023 1.00 83.94 184 LEU A O 1
ATOM 1537 N N . ASP A 1 185 ? 7.562 -15.144 -27.321 1.00 81.25 185 ASP A N 1
ATOM 1538 C CA . ASP A 1 185 ? 7.946 -15.752 -28.590 1.00 81.25 185 ASP A CA 1
ATOM 1539 C C . ASP A 1 185 ? 9.449 -15.552 -28.844 1.00 81.25 185 ASP A C 1
ATOM 1541 O O . ASP A 1 185 ? 9.981 -14.448 -28.689 1.00 81.25 185 ASP A O 1
ATOM 1545 N N . ASN A 1 186 ? 10.127 -16.630 -29.238 1.00 71.00 186 ASN A N 1
ATOM 1546 C CA . ASN A 1 186 ? 11.562 -16.639 -29.512 1.00 71.00 186 ASN A CA 1
ATOM 1547 C C . ASN A 1 186 ? 11.891 -16.098 -30.917 1.00 71.00 186 ASN A C 1
ATOM 1549 O O . ASN A 1 186 ? 13.022 -15.671 -31.152 1.00 71.00 186 ASN A O 1
ATOM 1553 N N . GLU A 1 187 ? 10.921 -16.062 -31.837 1.00 72.19 187 GLU A N 1
ATOM 1554 C CA . GLU A 1 187 ? 11.114 -15.680 -33.244 1.00 72.19 187 GLU A CA 1
ATOM 1555 C C . GLU A 1 187 ? 11.001 -14.163 -33.484 1.00 72.19 187 GLU A C 1
ATOM 1557 O O . GLU A 1 187 ? 10.251 -13.678 -34.336 1.00 72.19 187 GLU A O 1
ATOM 1562 N N . THR A 1 188 ? 11.739 -13.356 -32.725 1.00 75.44 188 THR A N 1
ATOM 1563 C CA . THR A 1 188 ? 11.793 -11.901 -32.957 1.00 75.44 188 THR A CA 1
ATOM 1564 C C . THR A 1 188 ? 12.806 -11.549 -34.047 1.00 75.44 188 THR A C 1
ATOM 1566 O O . THR A 1 188 ? 13.830 -12.215 -34.161 1.00 75.44 188 THR A O 1
ATOM 1569 N N . ASN A 1 189 ? 12.590 -10.438 -34.756 1.00 82.94 189 ASN A N 1
ATOM 1570 C CA . ASN A 1 189 ? 13.535 -9.921 -35.753 1.00 82.94 189 ASN A CA 1
ATOM 1571 C C . ASN A 1 189 ? 14.965 -9.766 -35.183 1.00 82.94 189 ASN A C 1
ATOM 1573 O O . ASN A 1 189 ? 15.149 -9.203 -34.099 1.00 82.94 189 ASN A O 1
ATOM 1577 N N . GLU A 1 190 ? 15.959 -10.242 -35.936 1.00 88.25 190 GLU A N 1
ATOM 1578 C CA . GLU A 1 190 ? 17.374 -10.267 -35.558 1.00 88.25 190 GLU A CA 1
ATOM 1579 C C . GLU A 1 190 ? 17.954 -8.886 -35.252 1.00 88.25 190 GLU A C 1
ATOM 1581 O O . GLU A 1 190 ? 18.847 -8.783 -34.412 1.00 88.25 190 GLU A O 1
ATOM 1586 N N . ILE A 1 191 ? 17.392 -7.819 -35.836 1.00 90.75 191 ILE A N 1
ATOM 1587 C CA . ILE A 1 191 ? 17.808 -6.431 -35.567 1.00 90.75 191 ILE A CA 1
ATOM 1588 C C . ILE A 1 191 ? 17.743 -6.060 -34.076 1.00 90.75 191 ILE A C 1
ATOM 1590 O O . ILE A 1 191 ? 18.419 -5.137 -33.640 1.00 90.75 191 ILE A O 1
ATOM 1594 N N . PHE A 1 192 ? 16.935 -6.771 -33.280 1.00 91.81 192 PHE A N 1
ATOM 1595 C CA . PHE A 1 192 ? 16.800 -6.535 -31.841 1.00 91.81 192 PHE A CA 1
ATOM 1596 C C . PHE A 1 192 ? 17.617 -7.508 -30.983 1.00 91.81 192 PHE A C 1
ATOM 1598 O O . PHE A 1 192 ? 17.495 -7.472 -29.761 1.00 91.81 192 PHE A O 1
ATOM 1605 N N . ASN A 1 193 ? 18.416 -8.409 -31.562 1.00 91.19 193 ASN A N 1
ATOM 1606 C CA . ASN A 1 193 ? 19.117 -9.450 -30.800 1.00 91.19 193 ASN A CA 1
ATOM 1607 C C . ASN A 1 193 ? 20.071 -8.882 -29.748 1.00 91.19 193 ASN A C 1
ATOM 1609 O O . ASN A 1 193 ? 20.045 -9.337 -28.601 1.00 91.19 193 ASN A O 1
ATOM 1613 N N . GLU A 1 194 ? 20.848 -7.862 -30.109 1.00 92.94 194 GLU A N 1
ATOM 1614 C CA . GLU A 1 194 ? 21.744 -7.175 -29.178 1.00 92.94 194 GLU A CA 1
ATOM 1615 C C . GLU A 1 194 ? 20.947 -6.510 -28.051 1.00 92.94 194 GLU A C 1
ATOM 1617 O O . GLU A 1 194 ? 21.140 -6.834 -26.881 1.00 92.94 194 GLU A O 1
ATOM 1622 N N . TRP A 1 195 ? 19.950 -5.690 -28.402 1.00 95.31 195 TRP A N 1
ATOM 1623 C CA . TRP A 1 195 ? 19.075 -5.015 -27.438 1.00 95.31 195 TRP A CA 1
ATOM 1624 C C . TRP A 1 195 ? 18.410 -5.996 -26.459 1.00 95.31 195 TRP A C 1
ATOM 1626 O O . TRP A 1 195 ? 18.405 -5.781 -25.244 1.00 95.31 195 TRP A O 1
ATOM 1636 N N . LYS A 1 196 ? 17.883 -7.119 -26.965 1.00 92.69 196 LYS A N 1
ATOM 1637 C CA . LYS A 1 196 ? 17.246 -8.149 -26.133 1.00 92.69 196 LYS A CA 1
ATOM 1638 C C . LYS A 1 196 ? 18.235 -8.764 -25.149 1.00 92.69 196 LYS A C 1
ATOM 1640 O O . LYS A 1 196 ? 17.908 -8.916 -23.972 1.00 92.69 196 LYS A O 1
ATOM 1645 N N . THR A 1 197 ? 19.419 -9.127 -25.640 1.00 92.06 197 THR A N 1
ATOM 1646 C CA . THR A 1 197 ? 20.464 -9.767 -24.835 1.00 92.06 197 THR A CA 1
ATOM 1647 C C . THR A 1 197 ? 20.940 -8.825 -23.739 1.00 92.06 197 THR A C 1
ATOM 1649 O O . THR A 1 197 ? 21.085 -9.256 -22.601 1.00 92.06 197 THR A O 1
ATOM 1652 N N . THR A 1 198 ? 21.067 -7.532 -24.038 1.00 95.56 198 THR A N 1
ATOM 1653 C CA . THR A 1 198 ? 21.464 -6.501 -23.075 1.00 95.56 198 THR A CA 1
ATOM 1654 C C . THR A 1 198 ? 20.414 -6.269 -21.986 1.00 95.56 198 THR A C 1
ATOM 1656 O O . THR A 1 198 ? 20.756 -6.201 -20.805 1.00 95.56 198 THR A O 1
ATOM 1659 N N . HIS A 1 199 ? 19.130 -6.161 -22.345 1.00 96.06 199 HIS A N 1
ATOM 1660 C CA . HIS A 1 199 ? 18.116 -5.659 -21.411 1.00 96.06 199 HIS A CA 1
ATOM 1661 C C . HIS A 1 199 ? 17.224 -6.733 -20.779 1.00 96.06 199 HIS A C 1
ATOM 1663 O O . HIS A 1 199 ? 16.912 -6.640 -19.592 1.00 96.06 199 HIS A O 1
ATOM 1669 N N . LEU A 1 200 ? 16.777 -7.753 -21.522 1.00 94.44 200 LEU A N 1
ATOM 1670 C CA . LEU A 1 200 ? 15.659 -8.593 -21.064 1.00 94.44 200 LEU A CA 1
ATOM 1671 C C . LEU A 1 200 ? 15.981 -9.419 -19.816 1.00 94.44 200 LEU A C 1
ATOM 1673 O O . LEU A 1 200 ? 15.115 -9.566 -18.956 1.00 94.44 200 LEU A O 1
ATOM 1677 N N . HIS A 1 201 ? 17.215 -9.909 -19.682 1.00 93.44 201 HIS A N 1
ATOM 1678 C CA . HIS A 1 201 ? 17.638 -10.693 -18.516 1.00 93.44 201 HIS A CA 1
ATOM 1679 C C . HIS A 1 201 ? 17.693 -9.866 -17.219 1.00 93.44 201 HIS A C 1
ATOM 1681 O O . HIS A 1 201 ? 17.596 -10.427 -16.131 1.00 93.44 201 HIS A O 1
ATOM 1687 N N . ASN A 1 202 ? 17.826 -8.541 -17.333 1.00 96.00 202 ASN A N 1
ATOM 1688 C CA . ASN A 1 202 ? 17.785 -7.619 -16.198 1.00 96.00 202 ASN A CA 1
ATOM 1689 C C . ASN A 1 202 ? 16.353 -7.201 -15.841 1.00 96.00 202 ASN A C 1
ATOM 1691 O O . ASN A 1 202 ? 16.087 -6.830 -14.699 1.00 96.00 202 ASN A O 1
ATOM 1695 N N . ILE A 1 203 ? 15.433 -7.256 -16.812 1.00 96.56 203 ILE A N 1
ATOM 1696 C CA . ILE A 1 203 ? 14.047 -6.800 -16.661 1.00 96.56 203 ILE A CA 1
ATOM 1697 C C . ILE A 1 203 ? 13.122 -7.919 -16.183 1.00 96.56 203 ILE A C 1
ATOM 1699 O O . ILE A 1 203 ? 12.245 -7.679 -15.350 1.00 96.56 203 ILE A O 1
ATOM 1703 N N . PHE A 1 204 ? 13.273 -9.123 -16.732 1.00 94.75 204 PHE A N 1
ATOM 1704 C CA . PHE A 1 204 ? 12.338 -10.214 -16.498 1.00 94.75 204 PHE A CA 1
ATOM 1705 C C . PHE A 1 204 ? 12.836 -11.211 -15.456 1.00 94.75 204 PHE A C 1
ATOM 1707 O O . PHE A 1 204 ? 14.006 -11.597 -15.478 1.00 94.75 204 PHE A O 1
ATOM 1714 N N . PRO A 1 205 ? 11.941 -11.696 -14.579 1.00 92.94 205 PRO A N 1
ATOM 1715 C CA . PRO A 1 205 ? 12.272 -12.797 -13.698 1.00 92.94 205 PRO A CA 1
ATOM 1716 C C . PRO A 1 205 ? 12.421 -14.100 -14.484 1.00 92.94 205 PRO A C 1
ATOM 1718 O O . PRO A 1 205 ? 11.861 -14.286 -15.567 1.00 92.94 205 PRO A O 1
ATOM 1721 N N . GLN A 1 206 ? 13.140 -15.048 -13.893 1.00 89.00 206 GLN A N 1
ATOM 1722 C CA . GLN A 1 206 ? 13.277 -16.383 -14.463 1.00 89.00 206 GLN A CA 1
ATOM 1723 C C . GLN A 1 206 ? 11.954 -17.173 -14.359 1.00 89.00 206 GLN A C 1
ATOM 1725 O O . GLN A 1 206 ? 11.112 -16.941 -13.480 1.00 89.00 206 GLN A O 1
ATOM 1730 N N . ASN A 1 207 ? 11.796 -18.163 -15.245 1.00 86.94 207 ASN A N 1
ATOM 1731 C CA . ASN A 1 207 ? 10.717 -19.161 -15.224 1.00 86.94 207 ASN A CA 1
ATOM 1732 C C . ASN A 1 207 ? 9.289 -18.611 -15.428 1.00 86.94 207 ASN A C 1
ATOM 1734 O O . ASN A 1 207 ? 8.351 -19.031 -14.743 1.00 86.94 207 ASN A O 1
ATOM 1738 N N . ILE A 1 208 ? 9.094 -17.693 -16.381 1.00 88.44 208 ILE A N 1
ATOM 1739 C CA . ILE A 1 208 ? 7.753 -17.224 -16.762 1.00 88.44 208 ILE A CA 1
ATOM 1740 C C . ILE A 1 208 ? 7.018 -18.337 -17.528 1.00 88.44 208 ILE A C 1
ATOM 1742 O O . ILE A 1 208 ? 7.468 -18.779 -18.579 1.00 88.44 208 ILE A O 1
ATOM 1746 N N . LYS A 1 209 ? 5.876 -18.805 -17.004 1.00 76.31 209 LYS A N 1
ATOM 1747 C CA . LYS A 1 209 ? 5.189 -20.007 -17.529 1.00 76.31 209 LYS A CA 1
ATOM 1748 C C . LYS A 1 209 ? 4.161 -19.762 -18.638 1.00 76.31 209 LYS A C 1
ATOM 1750 O O . LYS A 1 209 ? 3.871 -20.683 -19.389 1.00 76.31 209 LYS A O 1
ATOM 1755 N N . LYS A 1 210 ? 3.513 -18.592 -18.666 1.00 81.06 210 LYS A N 1
ATOM 1756 C CA . LYS A 1 210 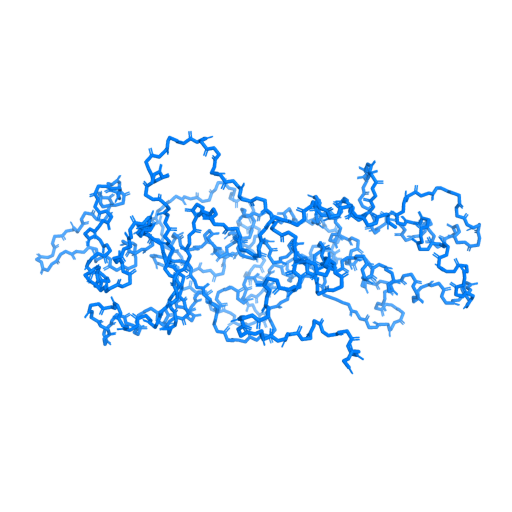? 2.365 -18.322 -19.559 1.00 81.06 210 LYS A CA 1
ATOM 1757 C C . LYS A 1 210 ? 2.595 -17.105 -20.442 1.00 81.06 210 LYS A C 1
ATOM 1759 O O . LYS A 1 210 ? 2.790 -17.228 -21.637 1.00 81.06 210 LYS A O 1
ATOM 1764 N N . SER A 1 211 ? 2.515 -15.927 -19.844 1.00 88.12 211 SER A N 1
ATOM 1765 C CA . SER A 1 211 ? 2.750 -14.645 -20.497 1.00 88.12 211 SER A CA 1
ATOM 1766 C C . SER A 1 211 ? 3.157 -13.640 -19.435 1.00 88.12 211 SER A C 1
ATOM 1768 O O . SER A 1 211 ? 2.846 -13.825 -18.252 1.00 88.12 211 SER A O 1
ATOM 1770 N N . ILE A 1 212 ? 3.795 -12.552 -19.857 1.00 90.94 212 ILE A N 1
ATOM 1771 C CA . ILE A 1 212 ? 4.202 -11.477 -18.946 1.00 90.94 212 ILE A CA 1
ATOM 1772 C C . ILE A 1 212 ? 2.969 -10.875 -18.256 1.00 90.94 212 ILE A C 1
ATOM 1774 O O . ILE A 1 212 ? 2.973 -10.653 -17.048 1.00 90.94 212 ILE A O 1
ATOM 1778 N N . HIS A 1 213 ? 1.872 -10.702 -19.005 1.00 89.94 213 HIS A N 1
ATOM 1779 C CA . HIS A 1 213 ? 0.599 -10.200 -18.481 1.00 89.94 213 HIS A CA 1
ATOM 1780 C C . HIS A 1 213 ? 0.054 -11.029 -17.317 1.00 89.94 213 HIS A C 1
ATOM 1782 O O . HIS A 1 213 ? -0.489 -10.469 -16.372 1.00 89.94 213 HIS A O 1
ATOM 1788 N N . TYR A 1 214 ? 0.157 -12.355 -17.397 1.00 91.38 214 TYR A N 1
ATOM 1789 C CA . TYR A 1 214 ? -0.311 -13.226 -16.325 1.00 91.38 214 TYR A CA 1
ATOM 1790 C C . TYR A 1 214 ? 0.673 -13.240 -15.156 1.00 91.38 214 TYR A C 1
ATOM 1792 O O . TYR A 1 214 ? 0.272 -13.145 -14.000 1.00 91.38 214 TYR A O 1
ATOM 1800 N N . ASP A 1 215 ? 1.963 -13.355 -15.453 1.00 94.19 215 ASP A N 1
ATOM 1801 C CA . ASP A 1 215 ? 2.980 -13.582 -14.435 1.00 94.19 215 ASP A CA 1
ATOM 1802 C C . ASP A 1 215 ? 3.182 -12.373 -13.518 1.00 94.19 215 ASP A C 1
ATOM 1804 O O . ASP A 1 215 ? 3.263 -12.555 -12.307 1.00 94.19 215 ASP A O 1
ATOM 1808 N N . VAL A 1 216 ? 3.126 -11.143 -14.045 1.00 94.94 216 VAL A N 1
ATOM 1809 C CA . VAL A 1 216 ? 3.197 -9.927 -13.215 1.00 94.94 216 VAL A CA 1
ATOM 1810 C C . VAL A 1 216 ? 2.020 -9.802 -12.242 1.00 94.94 216 VAL A C 1
ATOM 1812 O O . VAL A 1 216 ? 2.180 -9.258 -11.153 1.00 94.94 216 VAL A O 1
ATOM 1815 N N . LYS A 1 217 ? 0.843 -10.345 -12.588 1.00 93.75 217 LYS A N 1
ATOM 1816 C CA . LYS A 1 217 ? -0.315 -10.391 -11.679 1.00 93.75 217 LYS A CA 1
ATOM 1817 C C . LYS A 1 217 ? -0.114 -11.390 -10.537 1.00 93.75 217 LYS A C 1
ATOM 1819 O O . LYS A 1 217 ? -0.630 -11.170 -9.447 1.00 93.75 217 LYS A O 1
ATOM 1824 N N . VAL A 1 218 ? 0.626 -12.474 -10.774 1.00 93.06 218 VAL A N 1
ATOM 1825 C CA . VAL A 1 218 ? 0.870 -13.533 -9.778 1.00 93.06 218 VAL A CA 1
ATOM 1826 C C . VAL A 1 218 ? 2.094 -13.234 -8.911 1.00 93.06 218 VAL A C 1
ATOM 1828 O O . VAL A 1 218 ? 2.070 -13.500 -7.713 1.00 93.06 218 VAL A O 1
ATOM 1831 N N . ARG A 1 219 ? 3.164 -12.690 -9.503 1.00 94.31 219 ARG A N 1
ATOM 1832 C CA . ARG A 1 219 ? 4.464 -12.453 -8.858 1.00 94.31 219 ARG A CA 1
ATOM 1833 C C . ARG A 1 219 ? 4.944 -11.004 -9.053 1.00 94.31 219 ARG A C 1
ATOM 1835 O O . ARG A 1 219 ? 6.010 -10.789 -9.622 1.00 94.31 219 ARG A O 1
ATOM 1842 N N . PRO A 1 220 ? 4.186 -9.989 -8.605 1.00 95.69 220 PRO A N 1
ATOM 1843 C CA . PRO A 1 220 ? 4.475 -8.585 -8.913 1.00 95.69 220 PRO A CA 1
ATOM 1844 C C . PRO A 1 220 ? 5.856 -8.110 -8.445 1.00 95.69 220 PRO A C 1
ATOM 1846 O O . PRO A 1 220 ? 6.543 -7.408 -9.184 1.00 95.69 220 PRO A O 1
ATOM 1849 N N . PHE A 1 221 ? 6.292 -8.515 -7.249 1.00 96.06 221 PHE A N 1
ATOM 1850 C CA . PHE A 1 221 ? 7.561 -8.057 -6.671 1.00 96.06 221 PHE A CA 1
ATOM 1851 C C . PHE A 1 221 ? 8.806 -8.614 -7.374 1.00 96.06 221 PHE A C 1
ATOM 1853 O O . PHE A 1 221 ? 9.849 -7.968 -7.338 1.00 96.06 221 PHE A O 1
ATOM 1860 N N . GLU A 1 222 ? 8.694 -9.734 -8.094 1.00 95.56 222 GLU A N 1
ATOM 1861 C CA . GLU A 1 222 ? 9.791 -10.282 -8.912 1.00 95.56 222 GLU A CA 1
ATOM 1862 C C . GLU A 1 222 ? 10.187 -9.333 -10.059 1.00 95.56 222 GLU A C 1
ATOM 1864 O O . GLU A 1 222 ? 11.314 -9.357 -10.547 1.00 95.56 222 GLU A O 1
ATOM 1869 N N . TYR A 1 223 ? 9.276 -8.442 -10.465 1.00 96.69 223 TYR A N 1
ATOM 1870 C CA . TYR A 1 223 ? 9.515 -7.437 -11.501 1.00 96.69 223 TYR A CA 1
ATOM 1871 C C . TYR A 1 223 ? 10.107 -6.130 -10.952 1.00 96.69 223 TYR A C 1
ATOM 1873 O O . TYR A 1 223 ? 10.439 -5.233 -11.729 1.00 96.69 223 TYR A O 1
ATOM 1881 N N . LEU A 1 224 ? 10.263 -5.991 -9.629 1.00 97.25 224 LEU A N 1
ATOM 1882 C CA . LEU A 1 224 ? 10.775 -4.764 -9.016 1.00 97.25 224 LEU A CA 1
ATOM 1883 C C . LEU A 1 224 ? 12.211 -4.460 -9.449 1.00 97.25 224 LEU A C 1
ATOM 1885 O O . LEU A 1 224 ? 12.494 -3.330 -9.843 1.00 97.25 224 LEU A O 1
ATOM 1889 N N . LYS A 1 225 ? 13.092 -5.469 -9.446 1.00 96.88 225 LYS A N 1
ATOM 1890 C CA . LYS A 1 225 ? 14.476 -5.315 -9.918 1.00 96.88 225 LYS A CA 1
ATOM 1891 C C . LYS A 1 225 ? 14.511 -4.822 -11.366 1.00 96.88 225 LYS A C 1
ATOM 1893 O O . LYS A 1 225 ? 15.232 -3.878 -11.674 1.00 96.88 225 LYS A O 1
ATOM 1898 N N . GLY A 1 226 ? 13.667 -5.395 -12.223 1.00 97.25 226 GLY A N 1
ATOM 1899 C CA . GLY A 1 226 ? 13.557 -4.981 -13.617 1.00 97.25 226 GLY A CA 1
ATOM 1900 C C . GLY A 1 226 ? 13.040 -3.559 -13.801 1.00 97.25 226 GLY A C 1
ATOM 1901 O O . GLY A 1 226 ? 13.516 -2.832 -14.667 1.00 97.25 226 GLY A O 1
ATOM 1902 N N . MET A 1 227 ? 12.100 -3.122 -12.962 1.00 97.88 227 MET A N 1
ATOM 1903 C CA . MET A 1 227 ? 11.632 -1.735 -12.956 1.00 97.88 227 MET A CA 1
ATOM 1904 C C . MET A 1 227 ? 12.716 -0.740 -12.524 1.00 97.88 227 MET A C 1
ATOM 1906 O O . MET A 1 227 ? 12.792 0.345 -13.097 1.00 97.88 227 MET A O 1
ATOM 1910 N N . LEU A 1 228 ? 13.548 -1.098 -11.542 1.00 98.19 228 LEU A N 1
ATOM 1911 C CA . LEU A 1 228 ? 14.690 -0.281 -11.120 1.00 98.19 228 LEU A CA 1
ATOM 1912 C C . LEU A 1 228 ? 15.736 -0.182 -12.236 1.00 98.19 228 LEU A C 1
ATOM 1914 O O . LEU A 1 228 ? 16.128 0.924 -12.595 1.00 98.19 228 LEU A O 1
ATOM 1918 N N . TYR A 1 229 ? 16.074 -1.309 -12.863 1.00 98.25 229 TYR A N 1
ATOM 1919 C CA . TYR A 1 229 ? 16.977 -1.357 -14.014 1.00 98.25 229 TYR A CA 1
ATOM 1920 C C . TYR A 1 229 ? 16.488 -0.503 -15.189 1.00 98.25 229 TYR A C 1
ATOM 1922 O O . TYR A 1 229 ? 17.248 0.278 -15.758 1.00 98.25 229 TYR A O 1
ATOM 1930 N N . MET A 1 230 ? 15.202 -0.604 -15.544 1.00 98.31 230 MET A N 1
ATOM 1931 C CA . MET A 1 230 ? 14.625 0.233 -16.599 1.00 98.31 230 MET A CA 1
ATOM 1932 C C . MET A 1 230 ? 14.779 1.723 -16.283 1.00 98.31 230 MET A C 1
ATOM 1934 O O . MET A 1 230 ? 15.084 2.499 -17.181 1.00 98.31 230 MET A O 1
ATOM 1938 N N . ASN A 1 231 ? 14.571 2.131 -15.028 1.00 98.00 231 ASN A N 1
ATOM 1939 C CA . ASN A 1 231 ? 14.792 3.516 -14.620 1.00 98.00 231 ASN A CA 1
ATOM 1940 C C . ASN A 1 231 ? 16.269 3.917 -14.723 1.00 98.00 231 ASN A C 1
ATOM 1942 O O . ASN A 1 231 ? 16.535 4.995 -15.230 1.00 98.00 231 ASN A O 1
ATOM 1946 N N . GLU A 1 232 ? 17.204 3.066 -14.303 1.00 97.75 232 GLU A N 1
ATOM 1947 C CA . GLU A 1 232 ? 18.646 3.339 -14.393 1.00 97.75 232 GLU A CA 1
ATOM 1948 C C . GLU A 1 232 ? 19.099 3.574 -15.845 1.00 97.75 232 GLU A C 1
ATOM 1950 O O . GLU A 1 232 ? 19.851 4.502 -16.133 1.00 97.75 232 GLU A O 1
ATOM 1955 N N . VAL A 1 233 ? 18.616 2.758 -16.786 1.00 97.94 233 VAL A N 1
ATOM 1956 C CA . VAL A 1 233 ? 18.911 2.933 -18.217 1.00 97.94 233 VAL A CA 1
ATOM 1957 C C . VAL A 1 233 ? 18.265 4.209 -18.757 1.00 97.94 233 VAL A C 1
ATOM 1959 O O . VAL A 1 233 ? 18.930 4.995 -19.424 1.00 97.94 233 VAL A O 1
ATOM 1962 N N . LEU A 1 234 ? 16.990 4.455 -18.435 1.00 97.62 234 LEU A N 1
ATOM 1963 C CA . LEU A 1 234 ? 16.303 5.679 -18.859 1.00 97.62 234 LEU A CA 1
ATOM 1964 C C . LEU A 1 234 ? 16.959 6.938 -18.280 1.00 97.62 234 LEU A C 1
ATOM 1966 O O . LEU A 1 234 ? 16.956 7.968 -18.940 1.00 97.62 234 LEU A O 1
ATOM 1970 N N . GLU A 1 235 ? 17.510 6.872 -17.070 1.00 96.88 235 GLU A N 1
ATOM 1971 C CA . GLU A 1 235 ? 18.233 7.979 -16.444 1.00 96.88 235 GLU A CA 1
ATOM 1972 C C . GLU A 1 235 ? 19.511 8.315 -17.215 1.00 96.88 235 GLU A C 1
ATOM 1974 O O . GLU A 1 235 ? 19.742 9.483 -17.522 1.00 96.88 235 GLU A O 1
ATOM 1979 N N . LYS A 1 236 ? 20.289 7.296 -17.610 1.00 96.56 236 LYS A N 1
ATOM 1980 C CA . LYS A 1 236 ? 21.497 7.461 -18.441 1.00 96.56 236 LYS A CA 1
ATOM 1981 C C . LYS A 1 236 ? 21.199 8.072 -19.814 1.00 96.56 236 LYS A C 1
ATOM 1983 O O . LYS A 1 236 ? 22.043 8.769 -20.360 1.00 96.56 236 LYS A O 1
ATOM 1988 N N . GLU A 1 237 ? 20.008 7.823 -20.355 1.00 95.06 237 GLU A N 1
ATOM 1989 C CA . GLU A 1 237 ? 19.525 8.382 -21.628 1.00 95.06 237 GLU A CA 1
ATOM 1990 C C . GLU A 1 237 ? 18.733 9.697 -21.459 1.00 95.06 237 GLU A C 1
ATOM 1992 O O . GLU A 1 237 ? 18.049 10.143 -22.383 1.00 95.06 237 GLU A O 1
ATOM 1997 N N . GLU A 1 238 ? 18.772 10.310 -20.270 1.00 95.19 238 GLU A N 1
ATOM 1998 C CA . GLU A 1 238 ? 18.077 11.567 -19.947 1.00 95.19 238 GLU A CA 1
ATOM 1999 C C . GLU A 1 238 ? 16.559 11.520 -20.230 1.00 95.19 238 GLU A C 1
ATOM 2001 O O . GLU A 1 238 ? 15.901 12.496 -20.604 1.00 95.19 238 GLU A O 1
ATOM 2006 N N . HIS A 1 239 ? 15.958 10.345 -20.057 1.00 95.88 239 HIS A N 1
ATOM 2007 C CA . HIS A 1 239 ? 14.538 10.114 -20.252 1.00 95.88 239 HIS A CA 1
ATOM 2008 C C . HIS A 1 239 ? 13.737 10.244 -18.957 1.00 95.88 239 HIS A C 1
ATOM 2010 O O . HIS A 1 239 ? 14.195 9.994 -17.844 1.00 95.88 239 HIS A O 1
ATOM 2016 N N . LYS A 1 240 ? 12.450 10.592 -19.103 1.00 95.44 240 LYS A N 1
ATOM 2017 C CA . LYS A 1 240 ? 11.530 10.681 -17.964 1.00 95.44 240 LYS A CA 1
ATOM 2018 C C . LYS A 1 240 ? 11.410 9.323 -17.265 1.00 95.44 240 LYS A C 1
ATOM 2020 O O . LYS A 1 240 ? 10.944 8.349 -17.864 1.00 95.44 240 LYS A O 1
ATOM 2025 N N . LEU A 1 241 ? 11.721 9.306 -15.972 1.00 96.75 241 LEU A N 1
ATOM 2026 C CA . LEU A 1 241 ? 11.618 8.130 -15.108 1.00 96.75 241 LEU A CA 1
ATOM 2027 C C . LEU A 1 241 ? 10.167 7.804 -14.732 1.00 96.75 241 LEU A C 1
ATOM 2029 O O . LEU A 1 241 ? 9.219 8.545 -15.018 1.00 96.75 241 LEU A O 1
ATOM 2033 N N . PHE A 1 242 ? 9.957 6.636 -14.140 1.00 95.69 242 PHE A N 1
ATOM 2034 C CA . PHE A 1 242 ? 8.694 6.260 -13.505 1.00 95.69 242 PHE A CA 1
ATOM 2035 C C . PHE A 1 242 ? 8.917 5.881 -12.036 1.00 95.69 242 PHE A C 1
ATOM 2037 O O . PHE A 1 242 ? 10.024 6.016 -11.522 1.00 95.69 242 PHE A O 1
ATOM 2044 N N . GLN A 1 243 ? 7.855 5.484 -11.332 1.00 94.19 243 GLN A N 1
ATOM 2045 C CA . GLN A 1 243 ? 7.888 5.200 -9.894 1.00 94.19 243 GLN A CA 1
ATOM 2046 C C . GLN A 1 243 ? 7.658 3.695 -9.646 1.00 94.19 243 GLN A C 1
ATOM 2048 O O . GLN A 1 243 ? 6.509 3.277 -9.502 1.00 94.19 243 GLN A O 1
ATOM 2053 N N . PRO A 1 244 ? 8.724 2.867 -9.595 1.00 95.38 244 PRO A N 1
ATOM 2054 C CA . PRO A 1 244 ? 8.624 1.446 -9.245 1.00 95.38 244 PRO A CA 1
ATOM 2055 C C . PRO A 1 244 ? 8.002 1.222 -7.862 1.00 95.38 244 PRO A C 1
ATOM 2057 O O . PRO A 1 244 ? 7.219 0.295 -7.669 1.00 95.38 244 PRO A O 1
ATOM 2060 N N . LEU A 1 245 ? 8.336 2.111 -6.921 1.00 95.94 245 LEU A N 1
ATOM 2061 C CA . LEU A 1 245 ? 7.833 2.146 -5.551 1.00 95.94 245 LEU A CA 1
ATOM 2062 C C . LEU A 1 245 ? 7.014 3.433 -5.375 1.00 95.94 245 LEU A C 1
ATOM 2064 O O . LEU A 1 245 ? 7.599 4.506 -5.179 1.00 95.94 245 LEU A O 1
ATOM 2068 N N . PRO A 1 246 ? 5.680 3.369 -5.517 1.00 93.62 246 PRO A N 1
ATOM 2069 C CA . PRO A 1 246 ? 4.831 4.546 -5.439 1.00 93.62 246 PRO A CA 1
ATOM 2070 C C . PRO A 1 246 ? 4.843 5.134 -4.027 1.00 93.62 246 PRO A C 1
ATOM 2072 O O . PRO A 1 246 ? 4.873 4.419 -3.027 1.00 93.62 246 PRO A O 1
ATOM 2075 N N . LEU A 1 247 ? 4.767 6.460 -3.967 1.00 94.00 247 LEU A N 1
ATOM 2076 C CA . LEU A 1 247 ? 4.540 7.213 -2.739 1.00 94.00 247 LEU A CA 1
ATOM 2077 C C . LEU A 1 247 ? 3.104 7.744 -2.729 1.00 94.00 247 LEU A C 1
ATOM 2079 O O . LEU A 1 247 ? 2.438 7.811 -3.766 1.00 94.00 247 LEU A O 1
ATOM 2083 N N . ARG A 1 248 ? 2.625 8.166 -1.559 1.00 88.88 248 ARG A N 1
ATOM 2084 C CA . ARG A 1 248 ? 1.351 8.885 -1.467 1.00 88.88 248 ARG A CA 1
ATOM 2085 C C . ARG A 1 248 ? 1.440 10.208 -2.230 1.00 88.88 248 ARG A C 1
ATOM 2087 O O . ARG A 1 248 ? 2.388 10.965 -2.058 1.00 88.88 248 ARG A O 1
ATOM 2094 N N . SER A 1 249 ? 0.429 10.492 -3.048 1.00 86.94 249 SER A N 1
ATOM 2095 C CA . SER A 1 249 ? 0.359 11.706 -3.874 1.00 86.94 249 SER A CA 1
ATOM 2096 C C . SER A 1 249 ? -0.270 12.909 -3.166 1.00 86.94 249 SER A C 1
ATOM 2098 O O . SER A 1 249 ? -0.235 14.016 -3.692 1.00 86.94 249 SER A O 1
ATOM 2100 N N . ASN A 1 250 ? -0.876 12.709 -1.994 1.00 89.06 250 ASN A N 1
ATOM 2101 C CA . ASN A 1 250 ? -1.394 13.780 -1.151 1.00 89.06 250 ASN A CA 1
ATOM 2102 C C . ASN A 1 250 ? -1.303 13.409 0.331 1.00 89.06 250 ASN A C 1
ATOM 2104 O O . ASN A 1 250 ? -1.273 12.232 0.691 1.00 89.06 250 ASN A O 1
ATOM 2108 N N . ILE A 1 251 ? -1.316 14.443 1.169 1.00 86.75 251 ILE A N 1
ATOM 2109 C CA . ILE A 1 251 ? -1.260 14.348 2.633 1.00 86.75 251 ILE A CA 1
ATOM 2110 C C . ILE A 1 251 ? -2.640 14.157 3.278 1.00 86.75 251 ILE A C 1
ATOM 2112 O O . ILE A 1 251 ? -2.746 14.101 4.497 1.00 86.75 251 ILE A O 1
ATOM 2116 N N . ILE A 1 252 ? -3.713 14.070 2.478 1.00 90.44 252 ILE A N 1
ATOM 2117 C CA . ILE A 1 252 ? -5.073 13.921 3.005 1.00 90.44 252 ILE A CA 1
ATOM 2118 C C . ILE A 1 252 ? -5.176 12.549 3.683 1.00 90.44 252 ILE A C 1
ATOM 2120 O O . ILE A 1 252 ? -4.993 11.537 2.986 1.00 90.44 252 ILE A O 1
ATOM 2124 N N . PRO A 1 253 ? -5.516 12.495 4.986 1.00 91.50 253 PRO A N 1
ATOM 2125 C CA . PRO A 1 253 ? -5.623 11.242 5.711 1.00 91.50 253 PRO A CA 1
ATOM 2126 C C . PRO A 1 253 ? -6.562 10.256 5.024 1.00 91.50 253 PRO A C 1
ATOM 2128 O O . PRO A 1 253 ? -7.609 10.618 4.482 1.00 91.50 253 PRO A O 1
ATOM 2131 N N . LYS A 1 254 ? -6.156 8.990 5.024 1.00 93.62 254 LYS A N 1
ATOM 2132 C CA . LYS A 1 254 ? -6.942 7.864 4.521 1.00 93.62 254 LYS A CA 1
ATOM 2133 C C . LYS A 1 254 ? -7.527 7.086 5.690 1.00 93.62 254 LYS A C 1
ATOM 2135 O O . LYS A 1 254 ? -7.067 7.216 6.827 1.00 93.62 254 LYS A O 1
ATOM 2140 N N . HIS A 1 255 ? -8.527 6.261 5.391 1.00 95.69 255 HIS A N 1
ATOM 2141 C CA . HIS A 1 255 ? -9.190 5.433 6.388 1.00 95.69 255 HIS A CA 1
ATOM 2142 C C . HIS A 1 255 ? -8.219 4.470 7.077 1.00 95.69 255 HIS A C 1
ATOM 2144 O O . HIS A 1 255 ? -7.545 3.677 6.417 1.00 95.69 255 HIS A O 1
ATOM 2150 N N . ILE A 1 256 ? -8.221 4.487 8.408 1.00 96.62 256 ILE A N 1
ATOM 2151 C CA . ILE A 1 256 ? -7.614 3.444 9.238 1.00 96.62 256 ILE A CA 1
ATOM 2152 C C . ILE A 1 256 ? -8.678 2.414 9.622 1.00 96.62 256 ILE A C 1
ATOM 2154 O O . ILE A 1 256 ? -9.852 2.758 9.782 1.00 96.62 256 ILE A O 1
ATOM 2158 N N . ILE A 1 257 ? -8.275 1.153 9.773 1.00 96.56 257 ILE A N 1
ATOM 2159 C CA . ILE A 1 257 ? -9.156 0.072 10.231 1.00 96.56 257 ILE A CA 1
ATOM 2160 C C . ILE A 1 257 ? -9.095 0.004 11.755 1.00 96.56 257 ILE A C 1
ATOM 2162 O O . ILE A 1 257 ? -8.013 -0.114 12.313 1.00 96.56 257 ILE A O 1
ATOM 2166 N N . ILE A 1 258 ? -10.250 0.026 12.419 1.00 95.62 258 ILE A N 1
ATOM 2167 C CA . ILE A 1 258 ? -10.374 -0.196 13.862 1.00 95.62 258 ILE A CA 1
ATOM 2168 C C . ILE A 1 258 ? -11.265 -1.418 14.070 1.00 95.62 258 ILE A C 1
ATOM 2170 O O . ILE A 1 258 ? -12.435 -1.428 13.684 1.00 95.62 258 ILE A O 1
ATOM 2174 N N . ASP A 1 259 ? -10.707 -2.451 14.692 1.00 94.06 259 ASP A N 1
ATOM 2175 C CA . ASP A 1 259 ? -11.434 -3.635 15.144 1.00 94.06 259 ASP A CA 1
ATOM 2176 C C . ASP A 1 259 ? -11.576 -3.658 16.674 1.00 94.06 259 ASP A C 1
ATOM 2178 O O . ASP A 1 259 ? -11.113 -2.761 17.383 1.00 94.06 259 ASP A O 1
ATOM 2182 N N . THR A 1 260 ? -12.233 -4.693 17.200 1.00 92.88 260 THR A N 1
ATOM 2183 C CA . THR A 1 260 ? -12.468 -4.817 18.649 1.00 92.88 260 THR A CA 1
ATOM 2184 C C . THR A 1 260 ? -11.166 -4.823 19.459 1.00 92.88 260 THR A C 1
ATOM 2186 O O . THR A 1 260 ? -11.101 -4.199 20.515 1.00 92.88 260 THR A O 1
ATOM 2189 N N . ALA A 1 261 ? -10.113 -5.490 18.972 1.00 91.31 261 ALA A N 1
ATOM 2190 C CA . ALA A 1 261 ? -8.825 -5.551 19.666 1.00 91.31 261 ALA A CA 1
ATOM 2191 C C . ALA A 1 261 ? -8.129 -4.182 19.678 1.00 91.31 261 ALA A C 1
ATOM 2193 O O . ALA A 1 261 ? -7.606 -3.754 20.709 1.00 91.31 261 ALA A O 1
ATOM 2194 N N . SER A 1 262 ? -8.183 -3.470 18.552 1.00 92.00 262 SER A N 1
ATOM 2195 C CA . SER A 1 262 ? -7.708 -2.093 18.425 1.00 92.00 262 SER A CA 1
ATOM 2196 C C . SER A 1 262 ? -8.447 -1.178 19.397 1.00 92.00 262 SER A C 1
ATOM 2198 O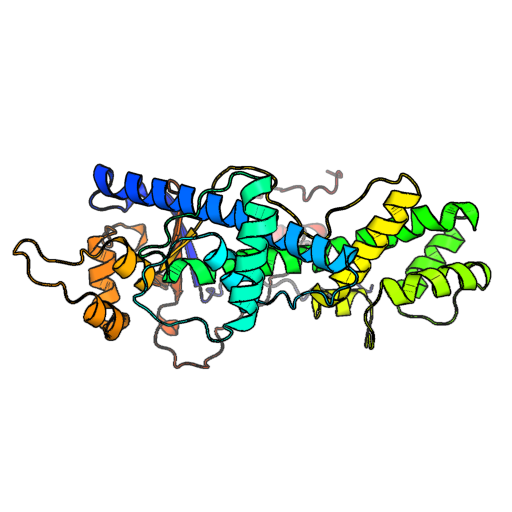 O . SER A 1 262 ? -7.807 -0.430 20.129 1.00 92.00 262 SER A O 1
ATOM 2200 N N . LEU A 1 263 ? -9.775 -1.291 19.486 1.00 91.50 263 LEU A N 1
ATOM 2201 C CA . LEU A 1 263 ? -10.600 -0.472 20.374 1.00 91.50 263 LEU A CA 1
ATOM 2202 C C . LEU A 1 263 ? -10.255 -0.697 21.852 1.00 91.50 263 LEU A C 1
ATOM 2204 O O . LEU A 1 263 ? -10.006 0.266 22.574 1.00 91.50 263 LEU A O 1
ATOM 2208 N N . VAL A 1 264 ? -10.148 -1.959 22.286 1.00 89.56 264 VAL A N 1
ATOM 2209 C CA . VAL A 1 264 ? -9.698 -2.303 23.649 1.00 89.56 264 VAL A CA 1
ATOM 2210 C C . VAL A 1 264 ? -8.287 -1.777 23.905 1.00 89.56 264 VAL A C 1
ATOM 2212 O O . VAL A 1 264 ? -7.988 -1.279 24.987 1.00 89.56 264 VAL A O 1
ATOM 2215 N N . SER A 1 265 ? -7.399 -1.872 22.918 1.00 88.31 265 SER A N 1
ATOM 2216 C CA . SER A 1 265 ? -6.030 -1.393 23.062 1.00 88.31 265 SER A CA 1
ATOM 2217 C C . SER A 1 265 ? -5.954 0.123 23.237 1.00 88.31 265 SER A C 1
ATOM 2219 O O . SER A 1 265 ? -5.220 0.586 24.109 1.00 88.31 265 SER A O 1
ATOM 2221 N N . LEU A 1 266 ? -6.720 0.873 22.447 1.00 88.12 266 LEU A N 1
ATOM 2222 C CA . LEU A 1 266 ? -6.679 2.333 22.381 1.00 88.12 266 LEU A CA 1
ATOM 2223 C C . LEU A 1 266 ? -7.462 3.010 23.510 1.00 88.12 266 LEU A C 1
ATOM 2225 O O . LEU A 1 266 ? -6.968 3.969 24.095 1.00 88.12 266 LEU A O 1
ATOM 2229 N N . PHE A 1 267 ? -8.665 2.518 23.816 1.00 83.62 267 PHE A N 1
ATOM 2230 C CA . PHE A 1 267 ? -9.635 3.240 24.646 1.00 83.62 267 PHE A CA 1
ATOM 2231 C C . PHE A 1 267 ? -9.878 2.611 26.025 1.00 83.62 267 PHE A C 1
ATOM 2233 O O . PHE A 1 267 ? -10.510 3.243 26.867 1.00 83.62 267 PHE A O 1
ATOM 2240 N N . CYS A 1 268 ? -9.382 1.396 26.297 1.00 81.38 268 CYS A N 1
ATOM 2241 C CA . CYS A 1 268 ? -9.506 0.795 27.628 1.00 81.38 268 CYS A CA 1
ATOM 2242 C C . CYS A 1 268 ? -8.356 1.270 28.543 1.00 81.38 268 CYS A C 1
ATOM 2244 O O . CYS A 1 268 ? -7.188 0.992 28.232 1.00 81.38 268 CYS A O 1
ATOM 2246 N N . PRO A 1 269 ? -8.647 1.971 29.657 1.00 70.44 269 PRO A N 1
ATOM 2247 C CA . PRO A 1 269 ? -7.616 2.496 30.549 1.00 70.44 269 PRO A CA 1
ATOM 2248 C C . PRO A 1 269 ? -6.880 1.368 31.289 1.00 70.44 269 PRO A C 1
ATOM 2250 O O . PRO A 1 269 ? -7.464 0.324 31.575 1.00 70.44 269 PRO A O 1
ATOM 2253 N N . GLU A 1 270 ? -5.594 1.565 31.612 1.00 66.88 270 GLU A N 1
ATOM 2254 C CA . GLU A 1 270 ? -4.771 0.566 32.330 1.00 66.88 270 GLU A CA 1
ATOM 2255 C C . GLU A 1 270 ? -5.223 0.355 33.787 1.00 66.88 270 GLU A C 1
ATOM 2257 O O . GLU A 1 270 ? -4.977 -0.711 34.354 1.00 66.88 270 GLU A O 1
ATOM 2262 N N . THR A 1 271 ? -5.931 1.325 34.367 1.00 65.00 271 THR A N 1
ATOM 2263 C CA . THR A 1 271 ? -6.524 1.263 35.708 1.00 65.00 271 THR A CA 1
ATOM 2264 C C . THR A 1 271 ? -7.988 1.696 35.675 1.00 65.00 271 THR A C 1
ATOM 2266 O O . THR A 1 271 ? -8.386 2.475 34.805 1.00 65.00 271 THR A O 1
ATOM 2269 N N . ASP A 1 272 ? -8.802 1.174 36.589 1.00 67.56 272 ASP A N 1
ATOM 2270 C CA . ASP A 1 272 ? -10.152 1.683 36.828 1.00 67.56 272 ASP A CA 1
ATOM 2271 C C . ASP A 1 272 ? -10.117 3.024 37.593 1.00 67.56 272 ASP A C 1
ATOM 2273 O O . ASP A 1 272 ? -9.049 3.582 37.867 1.00 67.56 272 ASP A O 1
ATOM 2277 N N . LYS A 1 273 ? -11.301 3.571 37.900 1.00 65.88 273 LYS A N 1
ATOM 2278 C CA . LYS A 1 273 ? -11.444 4.836 38.641 1.00 65.88 273 LYS A CA 1
ATOM 2279 C C . LYS A 1 273 ? -10.924 4.749 40.082 1.00 65.88 273 LYS A C 1
ATOM 2281 O O . LYS A 1 273 ? -10.611 5.785 40.657 1.00 65.88 273 LYS A O 1
ATOM 2286 N N . ASP A 1 274 ? -10.794 3.536 40.613 1.00 71.06 274 ASP A N 1
ATOM 2287 C CA . ASP A 1 274 ? -10.382 3.242 41.985 1.00 71.06 274 ASP A CA 1
ATOM 2288 C C . ASP A 1 274 ? -8.889 2.857 42.067 1.00 71.06 274 ASP A C 1
ATOM 2290 O O . ASP A 1 274 ? -8.380 2.509 43.131 1.00 71.06 274 ASP A O 1
ATOM 2294 N N . GLY A 1 275 ? -8.160 2.934 40.944 1.00 67.19 275 GLY A N 1
ATOM 2295 C CA . GLY A 1 275 ? -6.729 2.641 40.859 1.00 67.19 275 GLY A CA 1
ATOM 2296 C C . GLY A 1 275 ? -6.387 1.154 40.721 1.00 67.19 275 GLY A C 1
ATOM 2297 O O . GLY A 1 275 ? -5.204 0.806 40.661 1.00 67.19 275 GLY A O 1
ATOM 2298 N N . ASN A 1 276 ? -7.374 0.260 40.612 1.00 73.31 276 ASN A N 1
ATOM 2299 C CA . ASN A 1 276 ? -7.110 -1.154 40.373 1.00 73.31 276 ASN A CA 1
ATOM 2300 C C . ASN A 1 276 ? -6.687 -1.366 38.922 1.00 73.31 276 ASN A C 1
ATOM 2302 O O . ASN A 1 276 ? -7.255 -0.787 37.995 1.00 73.31 276 ASN A O 1
ATOM 2306 N N . LYS A 1 277 ? -5.705 -2.248 38.697 1.00 65.12 277 LYS A N 1
ATOM 2307 C CA . LYS A 1 277 ? -5.296 -2.626 37.339 1.00 65.12 277 LYS A CA 1
ATOM 2308 C C . LYS A 1 277 ? -6.488 -3.194 36.578 1.00 65.12 277 LYS A C 1
ATOM 2310 O O . LYS A 1 277 ? -7.043 -4.232 36.941 1.00 65.12 277 LYS A O 1
ATOM 2315 N N . ASN A 1 278 ? -6.831 -2.536 35.480 1.00 64.62 278 ASN A N 1
ATOM 2316 C CA . ASN A 1 278 ? -7.883 -2.990 34.600 1.00 64.62 278 ASN A CA 1
ATOM 2317 C C . ASN A 1 278 ? -7.466 -4.292 33.924 1.00 64.62 278 ASN A C 1
ATOM 2319 O O . ASN A 1 278 ? -6.320 -4.492 33.511 1.00 64.62 278 ASN A O 1
ATOM 2323 N N . LYS A 1 279 ? -8.437 -5.181 33.743 1.00 63.94 279 LYS A N 1
ATOM 2324 C CA . LYS A 1 279 ? -8.253 -6.494 33.122 1.00 63.94 279 LYS A CA 1
ATOM 2325 C C . LYS A 1 279 ? -8.145 -6.395 31.590 1.00 63.94 279 LYS A C 1
ATOM 2327 O O . LYS A 1 279 ? -8.752 -7.193 30.882 1.00 63.94 279 LYS A O 1
ATOM 2332 N N . LYS A 1 280 ? -7.365 -5.446 31.053 1.00 71.50 280 LYS A N 1
ATOM 2333 C CA . LYS A 1 280 ? -7.147 -5.262 29.603 1.00 71.50 280 LYS A CA 1
ATOM 2334 C C . LYS A 1 280 ? -6.707 -6.567 28.929 1.00 71.50 280 LYS A C 1
ATOM 2336 O O . LYS A 1 280 ? -7.214 -6.913 27.869 1.00 71.50 280 LYS A O 1
ATOM 2341 N N . GLY A 1 281 ? -5.836 -7.334 29.590 1.00 67.00 281 GLY A N 1
ATOM 2342 C CA . GLY A 1 281 ? -5.449 -8.677 29.148 1.00 67.00 281 GLY A CA 1
ATOM 2343 C C . GLY A 1 281 ? -6.617 -9.669 29.085 1.00 67.00 281 GLY A C 1
ATOM 2344 O O . GLY A 1 281 ? -6.713 -10.411 28.113 1.00 67.00 281 GLY A O 1
ATOM 2345 N N . ASN A 1 282 ? -7.545 -9.639 30.050 1.00 72.25 282 ASN A N 1
ATOM 2346 C CA . ASN A 1 282 ? -8.697 -10.551 30.057 1.00 72.25 282 ASN A CA 1
ATOM 2347 C C . ASN A 1 282 ? -9.770 -10.130 29.042 1.00 72.25 282 ASN A C 1
ATOM 2349 O O . ASN A 1 282 ? -10.432 -10.979 28.456 1.00 72.25 282 ASN A O 1
ATOM 2353 N N . LEU A 1 283 ? -9.944 -8.825 28.803 1.00 75.75 283 LEU A N 1
ATOM 2354 C CA . LEU A 1 283 ? -10.806 -8.340 27.720 1.00 75.75 283 LEU A CA 1
ATOM 2355 C C . LEU A 1 283 ? -10.252 -8.761 26.357 1.00 75.75 283 LEU A C 1
ATOM 2357 O O . LEU A 1 283 ? -11.016 -9.188 25.498 1.00 75.75 283 LEU A O 1
ATOM 2361 N N . LEU A 1 284 ? -8.927 -8.699 26.178 1.00 77.06 284 LEU A N 1
ATOM 2362 C CA . LEU A 1 284 ? -8.256 -9.180 24.970 1.00 77.06 284 LEU A CA 1
ATOM 2363 C C . LEU A 1 284 ? -8.310 -10.714 24.821 1.00 77.06 284 LEU A C 1
ATOM 2365 O O . LEU A 1 284 ? -8.356 -11.200 23.692 1.00 77.06 284 LEU A O 1
ATOM 2369 N N . SER A 1 285 ? -8.338 -11.483 25.916 1.00 75.56 285 SER A N 1
ATOM 2370 C CA . SER A 1 285 ? -8.509 -12.944 25.849 1.00 75.56 285 SER A CA 1
ATOM 2371 C C . SER A 1 285 ? -9.954 -13.356 25.557 1.00 75.56 285 SER A C 1
ATOM 2373 O O . SER A 1 285 ? -10.172 -14.337 24.852 1.00 75.56 285 SER A O 1
ATOM 2375 N N . ASN A 1 286 ? -10.933 -12.579 26.033 1.00 79.38 286 ASN A N 1
ATOM 2376 C CA . ASN A 1 286 ? -12.366 -12.876 25.927 1.00 79.38 286 ASN A CA 1
ATOM 2377 C C . ASN A 1 286 ? -13.084 -11.895 24.985 1.00 79.38 286 ASN A C 1
ATOM 2379 O O . ASN A 1 286 ? -14.219 -11.486 25.240 1.00 79.38 286 ASN A O 1
ATOM 2383 N N . ILE A 1 287 ? -12.420 -11.483 23.896 1.00 80.56 287 ILE A N 1
ATOM 2384 C CA . ILE A 1 287 ? -12.953 -10.472 22.968 1.00 80.56 287 ILE A CA 1
ATOM 2385 C C . ILE A 1 287 ? -14.324 -10.886 22.447 1.00 80.56 287 ILE A C 1
ATOM 2387 O O . ILE A 1 287 ? -15.218 -10.052 22.420 1.00 80.56 287 ILE A O 1
ATOM 2391 N N . LYS A 1 288 ? -14.490 -12.151 22.035 1.00 79.81 288 LYS A N 1
ATOM 2392 C CA . LYS A 1 288 ? -15.719 -12.645 21.390 1.00 79.81 288 LYS A CA 1
ATOM 2393 C C . LYS A 1 288 ? -16.955 -12.486 22.272 1.00 79.81 288 LYS A C 1
ATOM 2395 O O . LYS A 1 288 ? -17.986 -12.054 21.768 1.00 79.81 288 LYS A O 1
ATOM 2400 N N . ASP A 1 289 ? -16.813 -12.766 23.561 1.00 82.00 289 ASP A N 1
ATOM 2401 C CA . ASP A 1 289 ? -17.928 -12.747 24.509 1.00 82.00 289 ASP A CA 1
ATOM 2402 C C . ASP A 1 289 ? -18.346 -11.313 24.862 1.00 82.00 289 ASP A C 1
ATOM 2404 O O . ASP A 1 289 ? -19.510 -11.060 25.143 1.00 82.00 289 ASP A O 1
ATOM 2408 N N . ASN A 1 290 ? -17.412 -10.358 24.772 1.00 83.38 290 ASN A N 1
ATOM 2409 C CA . ASN A 1 290 ? -17.618 -8.968 25.183 1.00 83.38 290 ASN A CA 1
ATOM 2410 C C . ASN A 1 290 ? -17.724 -7.980 24.003 1.00 83.38 290 ASN A C 1
ATOM 2412 O O . ASN A 1 290 ? -17.783 -6.772 24.229 1.00 83.38 290 ASN A O 1
ATOM 2416 N N . GLN A 1 291 ? -17.723 -8.444 22.740 1.00 87.19 291 GLN A N 1
ATOM 2417 C CA . GLN A 1 291 ? -17.653 -7.546 21.570 1.00 87.19 291 GLN A CA 1
ATOM 2418 C C . GLN A 1 291 ? -18.779 -6.517 21.570 1.00 87.19 291 GLN A C 1
ATOM 2420 O O . GLN A 1 291 ? -18.525 -5.339 21.331 1.00 87.19 291 GLN A O 1
ATOM 2425 N N . HIS A 1 292 ? -20.008 -6.963 21.833 1.00 89.69 292 HIS A N 1
ATOM 2426 C CA . HIS A 1 292 ? -21.168 -6.086 21.803 1.00 89.69 292 HIS A CA 1
ATOM 2427 C C . HIS A 1 292 ? -21.015 -4.941 22.808 1.00 89.69 292 HIS A C 1
ATOM 2429 O O . HIS A 1 292 ? -21.168 -3.785 22.431 1.00 89.69 292 HIS A O 1
ATOM 2435 N N . ASP A 1 293 ? -20.633 -5.242 24.047 1.00 88.50 293 ASP A N 1
ATOM 2436 C CA . ASP A 1 293 ? -20.534 -4.244 25.114 1.00 88.50 293 ASP A CA 1
ATOM 2437 C C . ASP A 1 293 ? -19.353 -3.297 24.907 1.00 88.50 293 ASP A C 1
ATOM 2439 O O . ASP A 1 293 ? -19.481 -2.086 25.091 1.00 88.50 293 ASP A O 1
ATOM 2443 N N . ILE A 1 294 ? -18.224 -3.828 24.428 1.00 89.94 294 ILE A N 1
ATOM 2444 C CA . ILE A 1 294 ? -17.061 -3.029 24.032 1.00 89.94 294 ILE A CA 1
ATOM 2445 C C . ILE A 1 294 ? -17.474 -2.019 22.959 1.00 89.94 294 ILE A C 1
ATOM 2447 O O . ILE A 1 294 ? -17.246 -0.821 23.116 1.00 89.94 294 ILE A O 1
ATOM 2451 N N . TRP A 1 295 ? -18.135 -2.467 21.893 1.00 93.88 295 TRP A N 1
ATOM 2452 C CA . TRP A 1 295 ? -18.576 -1.569 20.830 1.00 93.88 295 TRP A CA 1
ATOM 2453 C C . TRP A 1 295 ? -19.703 -0.640 21.264 1.00 93.88 295 TRP A C 1
ATOM 2455 O O . TRP A 1 295 ? -19.702 0.504 20.829 1.00 93.88 295 TRP A O 1
ATOM 2465 N N . ASN A 1 296 ? -20.609 -1.076 22.137 1.00 93.19 296 ASN A N 1
ATOM 2466 C CA . ASN A 1 296 ? -21.693 -0.246 22.657 1.00 93.19 296 ASN A CA 1
ATOM 2467 C C . ASN A 1 296 ? -21.206 0.824 23.643 1.00 93.19 296 ASN A C 1
ATOM 2469 O O . ASN A 1 296 ? -21.856 1.844 23.803 1.00 93.19 296 ASN A O 1
ATOM 2473 N N . SER A 1 297 ? -20.047 0.642 24.281 1.00 89.44 297 SER A N 1
ATOM 2474 C CA . SER A 1 297 ? -19.409 1.712 25.064 1.00 89.44 297 SER A CA 1
ATOM 2475 C C . SER A 1 297 ? -18.819 2.828 24.191 1.00 89.44 297 SER A C 1
ATOM 2477 O O . SER A 1 297 ? -18.653 3.958 24.648 1.00 89.44 297 SER A O 1
ATOM 2479 N N . PHE A 1 298 ? -18.518 2.523 22.926 1.00 91.75 298 PHE A N 1
ATOM 2480 C CA . PHE A 1 298 ? -17.858 3.432 21.989 1.00 91.75 298 PHE A CA 1
ATOM 2481 C C . PHE A 1 298 ? -18.845 4.052 20.989 1.00 91.75 298 PHE A C 1
ATOM 2483 O O . PHE A 1 298 ? -18.838 5.263 20.754 1.00 91.75 298 PHE A O 1
ATOM 2490 N N . LEU A 1 299 ? -19.722 3.221 20.425 1.00 95.06 299 LEU A N 1
ATOM 2491 C CA . LEU A 1 299 ? -20.750 3.574 19.455 1.00 95.06 299 LEU A CA 1
ATOM 2492 C C . LEU A 1 299 ? -22.148 3.376 20.038 1.00 95.06 299 LEU A C 1
ATOM 2494 O O . LEU A 1 299 ? -22.421 2.374 20.686 1.00 95.06 299 LEU A O 1
ATOM 2498 N N . ASN A 1 300 ? -23.071 4.254 19.666 1.00 95.38 300 ASN A N 1
ATOM 2499 C CA . ASN A 1 300 ? -24.497 4.094 19.891 1.00 95.38 300 ASN A CA 1
ATOM 2500 C C . ASN A 1 300 ? -25.069 2.992 18.987 1.00 95.38 300 ASN A C 1
ATOM 2502 O O . ASN A 1 300 ? -25.613 3.274 17.913 1.00 95.38 300 ASN A O 1
ATOM 2506 N N . LEU A 1 301 ? -24.979 1.731 19.427 1.00 95.12 301 LEU A N 1
ATOM 2507 C CA . LEU A 1 301 ? -25.492 0.583 18.668 1.00 95.12 301 LEU A CA 1
ATOM 2508 C C . LEU A 1 301 ? -27.026 0.582 18.535 1.00 95.12 301 LEU A C 1
ATOM 2510 O O . LEU A 1 301 ? -27.566 -0.117 17.678 1.00 95.12 301 LEU A O 1
ATOM 2514 N N . ASN A 1 302 ? -27.742 1.424 19.291 1.00 94.56 302 ASN A N 1
ATOM 2515 C CA . ASN A 1 302 ? -29.186 1.623 19.123 1.00 94.56 302 ASN A CA 1
ATOM 2516 C C . ASN A 1 302 ? -29.544 2.461 17.882 1.00 94.56 302 ASN A C 1
ATOM 2518 O O . ASN A 1 302 ? -30.718 2.492 17.485 1.00 94.56 302 ASN A O 1
ATOM 2522 N N . HIS A 1 303 ? -28.563 3.132 17.265 1.00 96.19 303 HIS A N 1
ATOM 2523 C CA . HIS A 1 303 ? -28.758 3.942 16.066 1.00 96.19 303 HIS A CA 1
ATOM 2524 C C . HIS A 1 303 ? -29.319 3.105 14.903 1.00 96.19 303 HIS A C 1
ATOM 2526 O O . HIS A 1 303 ? -28.923 1.961 14.671 1.00 96.19 303 HIS A O 1
ATOM 2532 N N . LYS A 1 304 ? -30.218 3.701 14.105 1.00 95.75 304 LYS A N 1
ATOM 2533 C CA . LYS A 1 304 ? -30.953 3.016 13.021 1.00 95.75 304 LYS A CA 1
ATOM 2534 C C . LYS A 1 304 ? -30.065 2.287 12.006 1.00 95.75 304 LYS A C 1
ATOM 2536 O O . LYS A 1 304 ? -30.509 1.311 11.417 1.00 95.75 304 LYS A O 1
ATOM 2541 N N . ILE A 1 305 ? -28.817 2.728 11.822 1.00 95.62 305 ILE A N 1
ATOM 2542 C CA . ILE A 1 305 ? -27.860 2.101 10.894 1.00 95.62 305 ILE A CA 1
ATOM 2543 C C . ILE A 1 305 ? -27.515 0.653 11.270 1.00 95.62 305 ILE A C 1
ATOM 2545 O O . ILE A 1 305 ? -27.230 -0.151 10.389 1.00 95.62 305 ILE A O 1
ATOM 2549 N N . PHE A 1 306 ? -27.576 0.308 12.560 1.00 95.81 306 PHE A N 1
ATOM 2550 C CA . PHE A 1 306 ? -27.292 -1.040 13.056 1.00 95.81 306 PHE A CA 1
ATOM 2551 C C . PHE A 1 306 ? -28.505 -1.973 12.965 1.00 95.81 306 PHE A C 1
ATOM 2553 O O . PHE A 1 306 ? -28.363 -3.191 13.074 1.00 95.81 306 PHE A O 1
ATOM 2560 N N . ARG A 1 307 ? -29.699 -1.427 12.700 1.00 93.81 307 ARG A N 1
ATOM 2561 C CA . ARG A 1 307 ? -30.928 -2.204 12.525 1.00 93.81 307 ARG A CA 1
ATOM 2562 C C . ARG A 1 307 ? -31.013 -2.688 11.082 1.00 93.81 307 ARG A C 1
ATOM 2564 O O . ARG A 1 307 ? -31.364 -1.936 10.177 1.00 93.81 307 ARG A O 1
ATOM 2571 N N . ASN A 1 308 ? -30.692 -3.959 10.858 1.00 93.06 308 ASN A N 1
ATOM 2572 C CA . ASN A 1 308 ? -30.782 -4.576 9.539 1.00 93.06 308 ASN A CA 1
ATOM 2573 C C . ASN A 1 308 ? -31.403 -5.981 9.613 1.00 93.06 308 ASN A C 1
ATOM 2575 O O . ASN A 1 308 ? -31.123 -6.756 10.530 1.00 93.06 308 ASN A O 1
ATOM 2579 N N . GLN A 1 309 ? -32.255 -6.317 8.640 1.00 92.19 309 GLN A N 1
ATOM 2580 C CA . GLN A 1 309 ? -32.932 -7.615 8.574 1.00 92.19 309 GLN A CA 1
ATOM 2581 C C . GLN A 1 309 ? -31.950 -8.760 8.290 1.00 92.19 309 GLN A C 1
ATOM 2583 O O . GLN A 1 309 ? -31.983 -9.772 8.987 1.00 92.19 309 GLN A O 1
ATOM 2588 N N . TYR A 1 310 ? -31.048 -8.585 7.320 1.00 92.19 310 TYR A N 1
ATOM 2589 C CA . TYR A 1 310 ? -30.198 -9.654 6.775 1.00 92.19 310 TYR A CA 1
ATOM 2590 C C . TYR A 1 310 ? -28.753 -9.603 7.256 1.00 92.19 310 TYR A C 1
ATOM 2592 O O . TYR A 1 310 ? -28.040 -10.601 7.188 1.00 92.19 310 TYR A O 1
ATOM 2600 N N . TYR A 1 311 ? -28.318 -8.442 7.729 1.00 94.19 311 TYR A N 1
ATOM 2601 C CA . TYR A 1 311 ? -26.945 -8.188 8.126 1.00 94.19 311 TYR A CA 1
ATOM 2602 C C . TYR A 1 311 ? -26.862 -7.828 9.604 1.00 94.19 311 TYR A C 1
ATOM 2604 O O . TYR A 1 311 ? -27.822 -7.346 10.198 1.00 94.19 311 TYR A O 1
ATOM 2612 N N . GLN A 1 312 ? -25.696 -8.046 10.191 1.00 94.00 312 GLN A N 1
ATOM 2613 C CA . GLN A 1 312 ? -25.351 -7.583 11.527 1.00 94.00 312 GLN A CA 1
ATOM 2614 C C . GLN A 1 312 ? -23.954 -6.976 11.517 1.00 94.00 312 GLN A C 1
ATOM 2616 O O . GLN A 1 312 ? -23.127 -7.318 10.668 1.00 94.00 312 GLN A O 1
ATOM 2621 N N . PHE A 1 313 ? -23.701 -6.062 12.447 1.00 95.12 313 PHE A N 1
ATOM 2622 C CA . PHE A 1 313 ? -22.413 -5.393 12.553 1.00 95.12 313 PHE A CA 1
ATOM 2623 C C . PHE A 1 313 ? -21.293 -6.413 12.808 1.00 95.12 313 PHE A C 1
ATOM 2625 O O . PHE A 1 313 ? -21.430 -7.315 13.639 1.00 95.12 313 PHE A O 1
ATOM 2632 N N . HIS A 1 314 ? -20.201 -6.289 12.055 1.00 93.25 314 HIS A N 1
ATOM 2633 C CA . HIS A 1 314 ? -19.052 -7.193 12.108 1.00 93.25 314 HIS A CA 1
ATOM 2634 C C . HIS A 1 314 ? -17.962 -6.706 13.073 1.00 93.25 314 HIS A C 1
ATOM 2636 O O . HIS A 1 314 ? -16.856 -7.235 13.055 1.00 93.25 314 HIS A O 1
ATOM 2642 N N . HIS A 1 315 ? -18.259 -5.712 13.920 1.00 94.44 315 HIS A N 1
ATOM 2643 C CA . HIS A 1 315 ? -17.334 -5.235 14.954 1.00 94.44 315 HIS A CA 1
ATOM 2644 C C . HIS A 1 315 ? -15.990 -4.745 14.383 1.00 94.44 315 HIS A C 1
ATOM 2646 O O . HIS A 1 315 ? -14.921 -4.968 14.958 1.00 94.44 315 HIS A O 1
ATOM 2652 N N . GLN A 1 316 ? -16.068 -4.084 13.224 1.00 95.25 316 GLN A N 1
ATOM 2653 C CA . GLN A 1 316 ? -14.956 -3.435 12.542 1.00 95.25 316 GLN A CA 1
ATOM 2654 C C . GLN A 1 316 ? -15.463 -2.185 11.820 1.00 95.25 316 GLN A C 1
ATOM 2656 O O . GLN A 1 316 ? -16.515 -2.207 11.170 1.00 95.25 316 GLN A O 1
ATOM 2661 N N . ILE A 1 317 ? -14.694 -1.106 11.914 1.00 97.12 317 ILE A N 1
ATOM 2662 C CA . ILE A 1 317 ? -14.940 0.137 11.189 1.00 97.12 317 ILE A CA 1
ATOM 2663 C C . ILE A 1 317 ? -13.697 0.565 10.416 1.00 97.12 317 ILE A C 1
ATOM 2665 O O . ILE A 1 317 ? -12.573 0.207 10.761 1.00 97.12 317 ILE A O 1
ATOM 2669 N N . GLN A 1 318 ? -13.910 1.375 9.390 1.00 97.62 318 GLN A N 1
ATOM 2670 C CA . GLN A 1 318 ? -12.875 2.135 8.702 1.00 97.62 318 GLN A CA 1
ATOM 2671 C C . GLN A 1 318 ? -13.189 3.621 8.849 1.00 97.62 318 GLN A C 1
ATOM 2673 O O . GLN A 1 318 ? -14.307 4.027 8.539 1.00 97.62 318 GLN A O 1
ATOM 2678 N N . THR A 1 319 ? -12.244 4.437 9.314 1.00 97.00 319 THR A N 1
ATOM 2679 C CA . THR A 1 319 ? -12.494 5.866 9.569 1.00 97.00 319 THR A CA 1
ATOM 2680 C C . THR A 1 319 ? -11.320 6.752 9.178 1.00 97.00 319 THR A C 1
ATOM 2682 O O . THR A 1 319 ? -10.169 6.376 9.373 1.00 97.00 319 THR A O 1
ATOM 2685 N N . ASP A 1 320 ? -11.620 7.926 8.631 1.00 96.00 320 ASP A N 1
ATOM 2686 C CA . ASP A 1 320 ? -10.673 9.027 8.393 1.00 96.00 320 ASP A CA 1
ATOM 2687 C C . ASP A 1 320 ? -10.803 10.138 9.462 1.00 96.00 320 ASP A C 1
ATOM 2689 O O . ASP A 1 320 ? -10.284 11.236 9.290 1.00 96.00 320 ASP A O 1
ATOM 2693 N N . GLY A 1 321 ? -11.531 9.868 10.553 1.00 94.62 321 GLY A N 1
ATOM 2694 C CA . GLY A 1 321 ? -11.826 10.826 11.627 1.00 94.62 321 GLY A CA 1
ATOM 2695 C C . GLY A 1 321 ? -13.129 11.611 11.428 1.00 94.62 321 GLY A C 1
ATOM 2696 O O . GLY A 1 321 ? -13.720 12.118 12.384 1.00 94.62 321 GLY A O 1
ATOM 2697 N N . ILE A 1 322 ? -13.661 11.643 10.204 1.00 94.25 322 ILE A N 1
ATOM 2698 C CA . ILE A 1 322 ? -14.907 12.345 9.868 1.00 94.25 322 ILE A CA 1
ATOM 2699 C C . ILE A 1 322 ? -15.959 11.349 9.380 1.00 94.25 322 ILE A C 1
ATOM 2701 O O . ILE A 1 322 ? -17.075 11.285 9.904 1.00 94.25 322 ILE A O 1
ATOM 2705 N N . SER A 1 323 ? -15.610 10.570 8.364 1.00 96.19 323 SER A N 1
ATOM 2706 C CA . SER A 1 323 ? -16.435 9.539 7.761 1.00 96.19 323 SER A CA 1
ATOM 2707 C C . SER A 1 323 ? -16.093 8.166 8.329 1.00 96.19 323 SER A C 1
ATOM 2709 O O . SER A 1 323 ? -14.934 7.835 8.554 1.00 96.19 323 SER A O 1
ATOM 2711 N N . CYS A 1 324 ? -17.121 7.353 8.550 1.00 96.62 324 CYS A N 1
ATOM 2712 C CA . CYS A 1 324 ? -17.011 6.007 9.085 1.00 96.62 324 CYS A CA 1
ATOM 2713 C C . CYS A 1 324 ? -17.711 5.018 8.153 1.00 96.62 324 CYS A C 1
ATOM 2715 O O . CYS A 1 324 ? -18.882 5.175 7.804 1.00 96.62 324 CYS A O 1
ATOM 2717 N N . CYS A 1 325 ? -16.978 3.992 7.753 1.00 97.81 325 CYS A N 1
ATOM 2718 C CA . CYS A 1 325 ? -17.461 2.841 7.016 1.00 97.81 325 CYS A CA 1
ATOM 2719 C C . CYS A 1 325 ? -17.613 1.681 8.002 1.00 97.81 325 CYS A C 1
ATOM 2721 O O . CYS A 1 325 ? -16.627 1.148 8.508 1.00 97.81 325 CYS A O 1
ATOM 2723 N N . LEU A 1 326 ? -18.854 1.297 8.281 1.00 97.25 326 LEU A N 1
ATOM 2724 C CA . LEU A 1 326 ? -19.192 0.196 9.174 1.00 97.25 326 LEU A CA 1
ATOM 2725 C C . LEU A 1 326 ? -19.240 -1.107 8.379 1.00 97.25 326 LEU A C 1
ATOM 2727 O O . LEU A 1 326 ? -20.023 -1.211 7.430 1.00 97.25 326 LEU A O 1
ATOM 2731 N N . LEU A 1 327 ? -18.452 -2.105 8.780 1.00 96.19 327 LEU A N 1
ATOM 2732 C CA . LEU A 1 327 ? -18.485 -3.423 8.158 1.00 96.19 327 LEU A CA 1
ATOM 2733 C C . LEU A 1 327 ? -19.602 -4.271 8.771 1.00 96.19 327 LEU A C 1
ATOM 2735 O O . LEU A 1 327 ? -19.694 -4.431 9.987 1.00 96.19 327 LEU A O 1
ATOM 2739 N N . PHE A 1 328 ? -20.447 -4.841 7.921 1.00 95.06 328 PHE A N 1
ATOM 2740 C CA . PHE A 1 328 ? -21.513 -5.754 8.300 1.00 95.06 328 PHE A CA 1
ATOM 2741 C C . PHE A 1 328 ? -21.319 -7.105 7.618 1.00 95.06 328 PHE A C 1
ATOM 2743 O O . PHE A 1 328 ? -20.870 -7.184 6.476 1.00 95.06 328 PHE A O 1
ATOM 2750 N N . ILE A 1 329 ? -21.725 -8.163 8.311 1.00 92.50 329 ILE A N 1
ATOM 2751 C CA . ILE A 1 329 ? -21.735 -9.538 7.818 1.00 92.50 329 ILE A CA 1
ATOM 2752 C C . ILE A 1 329 ? -23.172 -10.051 7.754 1.00 92.50 329 ILE A C 1
ATOM 2754 O O . ILE A 1 329 ? -24.013 -9.708 8.591 1.00 92.50 329 ILE A O 1
ATOM 2758 N N . ARG A 1 330 ? -23.470 -10.868 6.748 1.00 91.94 330 ARG A N 1
ATOM 2759 C CA . ARG A 1 330 ? -24.742 -11.585 6.632 1.00 91.94 330 ARG A CA 1
ATOM 2760 C C . ARG A 1 330 ? -24.978 -12.443 7.878 1.00 91.94 330 ARG A C 1
ATOM 2762 O O . ARG A 1 330 ? -24.067 -13.127 8.347 1.00 91.94 330 ARG A O 1
ATOM 2769 N N . LYS A 1 331 ? -26.188 -12.394 8.443 1.00 91.50 331 LYS A N 1
ATOM 2770 C CA . LYS A 1 331 ? -26.494 -13.031 9.736 1.00 91.50 331 LYS A CA 1
ATOM 2771 C C . LYS A 1 331 ? -26.241 -14.537 9.727 1.00 91.50 331 LYS A C 1
ATOM 2773 O O . LYS A 1 331 ? -25.680 -15.049 10.684 1.00 91.50 331 LYS A O 1
ATOM 2778 N N . ASP A 1 332 ? -26.555 -15.203 8.620 1.00 87.25 332 ASP A N 1
ATOM 2779 C CA . ASP A 1 332 ? -26.349 -16.639 8.406 1.00 87.25 332 ASP A CA 1
ATOM 2780 C C . ASP A 1 332 ? -24.870 -17.049 8.246 1.00 87.25 332 ASP A C 1
ATOM 2782 O O . ASP A 1 332 ? -24.557 -18.238 8.202 1.00 87.25 332 ASP A O 1
ATOM 2786 N N . LEU A 1 333 ? -23.952 -16.081 8.134 1.00 86.44 333 LEU A N 1
ATOM 2787 C CA . LEU A 1 333 ? -22.523 -16.326 7.923 1.00 86.44 333 LEU A CA 1
ATOM 2788 C C . LEU A 1 333 ? -21.650 -16.031 9.149 1.00 86.44 333 LEU A C 1
ATOM 2790 O O . LEU A 1 333 ? -20.493 -16.440 9.147 1.00 86.44 333 LEU A O 1
ATOM 2794 N N . LYS A 1 334 ? -22.158 -15.344 10.184 1.00 76.69 334 LYS A N 1
ATOM 2795 C CA . LYS A 1 334 ? -21.322 -14.878 11.311 1.00 76.69 334 LYS A CA 1
ATOM 2796 C C . LYS A 1 334 ? -20.693 -16.015 12.113 1.00 76.69 334 LYS A C 1
ATOM 2798 O O . LYS A 1 334 ? -19.513 -15.932 12.435 1.00 76.69 334 LYS A O 1
ATOM 2803 N N . ASP A 1 335 ? -21.456 -17.071 12.373 1.00 74.44 335 ASP A N 1
ATOM 2804 C CA . ASP A 1 335 ? -21.023 -18.184 13.227 1.00 74.44 335 ASP A CA 1
ATOM 2805 C C . ASP A 1 335 ? -20.538 -19.400 12.419 1.00 74.44 335 ASP A C 1
ATOM 2807 O O . ASP A 1 335 ? -20.372 -20.498 12.956 1.00 74.44 335 ASP A O 1
ATOM 2811 N N . LYS A 1 336 ? -20.301 -19.238 11.107 1.00 69.44 336 LYS A N 1
ATOM 2812 C CA . LYS A 1 336 ? -19.7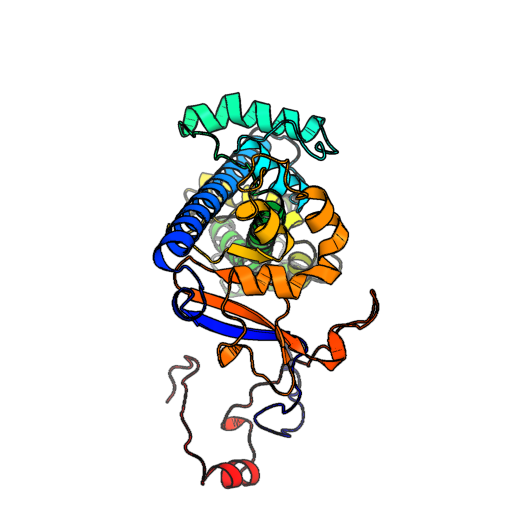74 -20.333 10.284 1.00 69.44 336 LYS A CA 1
ATOM 2813 C C . LYS A 1 336 ? -18.349 -20.690 10.714 1.00 69.44 336 LYS A C 1
ATOM 2815 O O . LYS A 1 336 ? -17.508 -19.824 10.948 1.00 69.44 336 LYS A O 1
ATOM 2820 N N . LYS A 1 337 ? -18.077 -21.999 10.801 1.00 54.25 337 LYS A N 1
ATOM 2821 C CA . LYS A 1 337 ? -16.784 -22.546 11.239 1.00 54.25 337 LYS A CA 1
ATOM 2822 C C . LYS A 1 337 ? -15.632 -22.055 10.355 1.00 54.25 337 LYS A C 1
ATOM 2824 O O . LYS A 1 337 ? -15.777 -21.928 9.135 1.00 54.25 337 LYS A O 1
ATOM 2829 N N . TRP A 1 338 ? -14.477 -21.854 10.989 1.00 42.06 338 TRP A N 1
ATOM 2830 C CA . TRP A 1 338 ? -13.191 -21.568 10.348 1.00 42.06 338 TRP A CA 1
ATOM 2831 C C . TRP A 1 338 ? -12.932 -22.517 9.164 1.00 42.06 338 TRP A C 1
ATOM 2833 O O . TRP A 1 338 ? -13.093 -23.727 9.302 1.00 42.06 338 TRP A O 1
ATOM 2843 N N . GLY A 1 339 ? -12.565 -21.969 8.001 1.00 49.75 339 GLY A N 1
ATOM 2844 C CA . GLY A 1 339 ? -12.347 -22.728 6.759 1.00 49.75 339 GLY A CA 1
ATOM 2845 C C . GLY A 1 339 ? -13.556 -22.809 5.815 1.00 49.75 339 GLY A C 1
ATOM 2846 O O . GLY A 1 339 ? -13.402 -23.221 4.666 1.00 49.75 339 GLY A O 1
ATOM 2847 N N . SER A 1 340 ? -14.742 -22.363 6.243 1.00 59.03 340 SER A N 1
ATOM 2848 C CA . SER A 1 340 ? -15.896 -22.228 5.346 1.00 59.03 340 SER A CA 1
ATOM 2849 C C . SER A 1 340 ? -15.632 -21.103 4.343 1.00 59.03 340 SER A C 1
ATOM 2851 O O . SER A 1 340 ? -15.535 -19.940 4.737 1.00 59.03 340 SER A O 1
ATOM 2853 N N . ARG A 1 341 ? -15.515 -21.422 3.047 1.00 59.88 341 ARG A N 1
ATOM 2854 C CA . ARG A 1 341 ? -15.425 -20.385 2.009 1.00 59.88 341 ARG A CA 1
ATOM 2855 C C . ARG A 1 341 ? -16.687 -19.531 2.059 1.00 59.88 341 ARG A C 1
ATOM 2857 O O . ARG A 1 341 ? -17.807 -20.040 2.002 1.00 59.88 341 ARG A O 1
ATOM 2864 N N . VAL A 1 342 ? -16.489 -18.228 2.201 1.00 67.00 342 VAL A N 1
ATOM 2865 C CA . VAL A 1 342 ? -17.566 -17.248 2.120 1.00 67.00 342 VAL A CA 1
ATOM 2866 C C . VAL A 1 342 ? -18.123 -17.283 0.688 1.00 67.00 342 VAL A C 1
ATOM 2868 O O . VAL A 1 342 ? -17.319 -17.347 -0.243 1.00 67.00 342 VAL A O 1
ATOM 2871 N N . PRO A 1 343 ? -19.455 -17.266 0.482 1.00 68.38 343 PRO A N 1
ATOM 2872 C CA . PRO A 1 343 ? -20.023 -17.267 -0.862 1.00 68.38 343 PRO A CA 1
ATOM 2873 C C . PRO A 1 343 ? -19.486 -16.078 -1.664 1.00 68.38 343 PRO A C 1
ATOM 2875 O O . PRO A 1 343 ? -19.690 -14.924 -1.278 1.00 68.38 343 PRO A O 1
ATOM 2878 N N . THR A 1 344 ? -18.784 -16.360 -2.758 1.00 66.56 344 THR A N 1
ATOM 2879 C CA . THR A 1 344 ? -18.390 -15.351 -3.741 1.00 66.56 344 THR A CA 1
ATOM 2880 C C . THR A 1 344 ? -19.535 -15.175 -4.713 1.00 66.56 344 THR A C 1
ATOM 2882 O O . THR A 1 344 ? -19.912 -16.128 -5.393 1.00 66.56 344 THR A O 1
ATOM 2885 N N . ILE A 1 345 ? -20.075 -13.963 -4.770 1.00 69.38 345 ILE A N 1
ATOM 2886 C CA . ILE A 1 345 ? -21.014 -13.609 -5.827 1.00 69.38 345 ILE A CA 1
ATOM 2887 C C . ILE A 1 345 ? -20.174 -13.374 -7.085 1.00 69.38 345 ILE A C 1
ATOM 2889 O O . ILE A 1 345 ? -19.211 -12.603 -7.004 1.00 69.38 345 ILE A O 1
ATOM 2893 N N . PRO A 1 346 ? -20.466 -14.047 -8.210 1.00 65.62 346 PRO A N 1
ATOM 2894 C CA . PRO A 1 346 ? -19.793 -13.750 -9.466 1.00 65.62 346 PRO A CA 1
ATOM 2895 C C . PRO A 1 346 ? -19.990 -12.269 -9.815 1.00 65.62 346 PRO A C 1
ATOM 2897 O O . PRO A 1 346 ? -21.076 -11.721 -9.616 1.00 65.62 346 PRO A O 1
ATOM 2900 N N . GLU A 1 347 ? -18.937 -11.607 -10.303 1.00 62.84 347 GLU A N 1
ATOM 2901 C CA . GLU A 1 347 ? -19.071 -10.243 -10.822 1.00 62.84 347 GLU A CA 1
ATOM 2902 C C . GLU A 1 347 ? -20.147 -10.232 -11.909 1.00 62.84 347 GLU A C 1
ATOM 2904 O O . GLU A 1 347 ? -20.089 -11.009 -12.862 1.00 62.84 347 GLU A O 1
ATOM 2909 N N . GLN A 1 348 ? -21.156 -9.380 -11.728 1.00 64.19 348 GLN A N 1
ATOM 2910 C CA . GLN A 1 348 ? -22.222 -9.227 -12.704 1.00 64.19 348 GLN A CA 1
ATOM 2911 C C . GLN A 1 348 ? -21.654 -8.513 -13.931 1.00 64.19 348 GLN A C 1
ATOM 2913 O O . GLN A 1 348 ? -21.124 -7.405 -13.818 1.00 64.19 348 GLN A O 1
ATOM 2918 N N . ASP A 1 349 ? -21.785 -9.132 -15.102 1.00 65.50 349 ASP A N 1
ATOM 2919 C CA . ASP A 1 349 ? -21.474 -8.461 -16.357 1.00 65.50 349 ASP A CA 1
ATOM 2920 C C . ASP A 1 349 ? -22.436 -7.279 -16.542 1.00 65.50 349 ASP A C 1
ATOM 2922 O O . ASP A 1 349 ? -23.660 -7.424 -16.494 1.00 65.50 349 ASP A O 1
ATOM 2926 N N . PHE A 1 350 ? -21.885 -6.084 -16.755 1.00 70.31 350 PHE A N 1
ATOM 2927 C CA . PHE A 1 350 ? -22.688 -4.914 -17.092 1.00 70.31 350 PHE A CA 1
ATOM 2928 C C . PHE A 1 350 ? -23.087 -4.978 -18.573 1.00 70.31 350 PHE A C 1
ATOM 2930 O O . PHE A 1 350 ? -22.238 -5.056 -19.474 1.00 70.31 350 PHE A O 1
ATOM 2937 N N . TYR A 1 351 ? -24.392 -4.945 -18.832 1.00 71.81 351 TYR A N 1
ATOM 2938 C CA . TYR A 1 351 ? -24.964 -4.879 -20.175 1.00 71.81 351 TYR A CA 1
ATOM 2939 C C . TYR A 1 351 ? -25.185 -3.415 -20.556 1.00 71.81 351 TYR A C 1
ATOM 2941 O O . TYR A 1 351 ? -25.774 -2.649 -19.794 1.00 71.81 351 TYR A O 1
ATOM 2949 N N . ASN A 1 352 ? -24.682 -3.019 -21.723 1.00 74.69 352 ASN A N 1
ATOM 2950 C CA . ASN A 1 352 ? -25.019 -1.741 -22.341 1.00 74.69 352 ASN A CA 1
ATOM 2951 C C . ASN A 1 352 ? -26.400 -1.850 -22.995 1.00 74.69 352 ASN A C 1
ATOM 2953 O O . ASN A 1 352 ? -26.874 -2.952 -23.260 1.00 74.69 352 ASN A O 1
ATOM 2957 N N . ILE A 1 353 ? -27.009 -0.711 -23.333 1.00 75.25 353 ILE A N 1
ATOM 2958 C CA . ILE A 1 353 ? -28.267 -0.665 -24.104 1.00 75.25 353 ILE A CA 1
ATOM 2959 C C . ILE A 1 353 ? -28.140 -1.477 -25.404 1.00 75.25 353 ILE A C 1
ATOM 2961 O O . ILE A 1 353 ? -29.052 -2.207 -25.771 1.00 75.25 353 ILE A O 1
ATOM 2965 N N . GLU A 1 354 ? -26.974 -1.398 -26.050 1.00 76.12 354 GLU A N 1
ATOM 2966 C CA . GLU A 1 354 ? -26.629 -2.118 -27.283 1.00 76.12 354 GLU A CA 1
ATOM 2967 C C . GLU A 1 354 ? -26.604 -3.647 -27.122 1.00 76.12 354 GLU A C 1
ATOM 2969 O O . GLU A 1 354 ? -26.704 -4.375 -28.106 1.00 76.12 354 GLU A O 1
ATOM 2974 N N . ASP A 1 355 ? -26.433 -4.136 -25.890 1.00 76.88 355 ASP A N 1
ATOM 2975 C CA . ASP A 1 355 ? -26.360 -5.565 -25.588 1.00 76.88 355 ASP A CA 1
ATOM 2976 C C . ASP A 1 355 ? -27.759 -6.178 -25.345 1.00 76.88 355 ASP A C 1
ATOM 2978 O O . ASP A 1 355 ? -27.859 -7.384 -25.121 1.00 76.88 355 ASP A O 1
ATOM 2982 N N . LEU A 1 356 ? -28.831 -5.370 -25.359 1.00 79.56 356 LEU A N 1
ATOM 2983 C CA . LEU A 1 356 ? -30.202 -5.786 -25.048 1.00 79.56 356 LEU A CA 1
ATOM 2984 C C . LEU A 1 356 ? -31.049 -5.970 -26.315 1.00 79.56 356 LEU A C 1
ATOM 2986 O O . LEU A 1 356 ? -30.965 -5.202 -27.273 1.00 79.56 356 LEU A O 1
ATOM 2990 N N . SER A 1 357 ? -31.931 -6.968 -26.296 1.00 83.62 357 SER A N 1
ATOM 2991 C CA . SER A 1 357 ? -32.961 -7.147 -27.326 1.00 83.62 357 SER A CA 1
ATOM 2992 C C . SER A 1 357 ? -34.052 -6.069 -27.235 1.00 83.62 357 SER A C 1
ATOM 2994 O O . SER A 1 357 ? -34.245 -5.437 -26.195 1.00 83.62 357 SER A O 1
ATOM 2996 N N . LYS A 1 358 ? -34.823 -5.884 -28.317 1.00 83.25 358 LYS A N 1
ATOM 2997 C CA . LYS A 1 358 ? -35.964 -4.946 -28.333 1.00 83.25 358 LYS A CA 1
ATOM 2998 C C . LYS A 1 358 ? -36.994 -5.260 -27.244 1.00 83.25 358 LYS A C 1
ATOM 3000 O O . LYS A 1 358 ? -37.460 -4.346 -26.578 1.00 83.25 358 LYS A O 1
ATOM 3005 N N . GLU A 1 359 ? -37.284 -6.539 -27.027 1.00 83.44 359 GLU A N 1
ATOM 3006 C CA . GLU A 1 359 ? -38.215 -7.006 -25.992 1.00 83.44 359 GLU A CA 1
ATOM 3007 C C . GLU A 1 359 ? -37.730 -6.618 -24.588 1.00 83.44 359 GLU A C 1
ATOM 3009 O O . GLU A 1 359 ? -38.500 -6.114 -23.776 1.00 83.44 359 GLU A O 1
ATOM 3014 N N . GLN A 1 360 ? -36.428 -6.764 -24.315 1.00 81.62 360 GLN A N 1
ATOM 3015 C CA . GLN A 1 360 ? -35.832 -6.352 -23.040 1.00 81.62 360 GLN A CA 1
ATOM 3016 C C . GLN A 1 360 ? -35.857 -4.830 -22.859 1.00 81.62 360 GLN A C 1
ATOM 3018 O O . GLN A 1 360 ? -36.155 -4.354 -21.763 1.00 81.62 360 GLN A O 1
ATOM 3023 N N . LEU A 1 361 ? -35.586 -4.061 -23.917 1.00 82.06 361 LEU A N 1
ATOM 3024 C CA . LEU A 1 361 ? -35.679 -2.598 -23.884 1.00 82.06 361 LEU A CA 1
ATOM 3025 C C . LEU A 1 361 ? -37.114 -2.116 -23.643 1.00 82.06 361 LEU A C 1
ATOM 3027 O O . LEU A 1 361 ? -37.316 -1.136 -22.928 1.00 82.06 361 LEU A O 1
ATOM 3031 N N . ASP A 1 362 ? -38.113 -2.825 -24.168 1.00 83.75 362 ASP A N 1
ATOM 3032 C CA . ASP A 1 362 ? -39.518 -2.501 -23.931 1.00 83.75 362 ASP A CA 1
ATOM 3033 C C . ASP A 1 362 ? -39.895 -2.638 -22.448 1.00 83.75 362 ASP A C 1
ATOM 3035 O O . ASP A 1 362 ? -40.609 -1.781 -21.928 1.00 83.75 362 ASP A O 1
ATOM 3039 N N . THR A 1 363 ? -39.328 -3.614 -21.721 1.00 82.12 363 THR A N 1
ATOM 3040 C CA . THR A 1 363 ? -39.533 -3.748 -20.258 1.00 82.12 363 THR A CA 1
ATOM 3041 C C . THR A 1 363 ? -38.967 -2.583 -19.431 1.00 82.12 363 THR A C 1
ATOM 3043 O O . THR A 1 363 ? -39.272 -2.452 -18.241 1.00 82.12 363 THR A O 1
ATOM 3046 N N . LEU A 1 364 ? -38.124 -1.739 -20.034 1.00 78.50 364 LEU A N 1
ATOM 3047 C CA . LEU A 1 364 ? -37.496 -0.587 -19.388 1.00 78.50 364 LEU A CA 1
ATOM 3048 C C . LEU A 1 364 ? -38.231 0.735 -19.622 1.00 78.50 364 LEU A C 1
ATOM 3050 O O . LEU A 1 364 ? -37.907 1.701 -18.932 1.00 78.50 364 LEU A O 1
ATOM 3054 N N . LYS A 1 365 ? -39.197 0.796 -20.550 1.00 81.06 365 LYS A N 1
ATOM 3055 C CA . LYS A 1 365 ? -39.897 2.038 -20.935 1.00 81.06 365 LYS A CA 1
ATOM 3056 C C . LYS A 1 365 ? -40.556 2.755 -19.758 1.00 81.06 365 LYS A C 1
ATOM 3058 O O . LYS A 1 365 ? -40.523 3.979 -19.698 1.00 81.06 365 LYS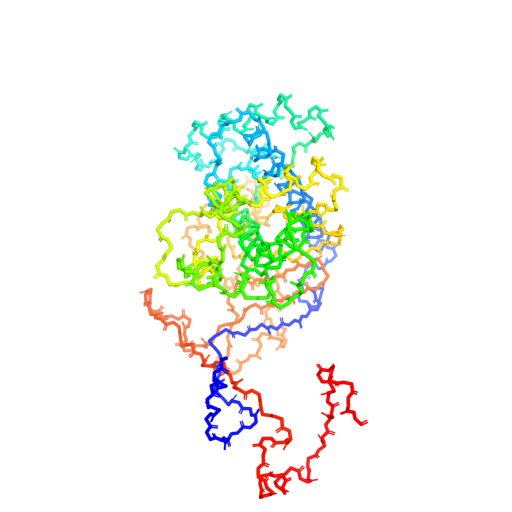 A O 1
ATOM 3063 N N . ASP A 1 366 ? -41.079 1.992 -18.803 1.00 82.19 366 ASP A N 1
ATOM 3064 C CA . ASP A 1 366 ? -41.775 2.529 -17.628 1.00 82.19 366 ASP A CA 1
ATOM 3065 C C . ASP A 1 366 ? -40.824 2.918 -16.481 1.00 82.19 366 ASP A C 1
ATOM 3067 O O . ASP A 1 366 ? -41.261 3.354 -15.414 1.00 82.19 366 ASP A O 1
ATOM 3071 N N . ARG A 1 367 ? -39.507 2.737 -16.652 1.00 79.81 367 ARG A N 1
ATOM 3072 C CA . ARG A 1 367 ? -38.505 3.069 -15.633 1.00 79.81 367 ARG A CA 1
ATOM 3073 C C . ARG A 1 367 ? -37.870 4.422 -15.925 1.00 79.81 367 ARG A C 1
ATOM 3075 O O . ARG A 1 367 ? -37.571 4.759 -17.063 1.00 79.81 367 ARG A O 1
ATOM 3082 N N . ASN A 1 368 ? -37.541 5.162 -14.868 1.00 78.31 368 ASN A N 1
ATOM 3083 C CA . ASN A 1 368 ? -36.676 6.334 -14.989 1.00 78.31 368 ASN A CA 1
ATOM 3084 C C . ASN A 1 368 ? -35.243 5.878 -15.302 1.00 78.31 368 ASN A C 1
ATOM 3086 O O . ASN A 1 368 ? -34.539 5.372 -14.424 1.00 78.31 368 ASN A O 1
ATOM 3090 N N . ILE A 1 369 ? -34.827 6.037 -16.558 1.00 73.06 369 ILE A N 1
ATOM 3091 C CA . ILE A 1 369 ? -33.491 5.667 -17.030 1.00 73.06 369 ILE A CA 1
ATOM 3092 C C . ILE A 1 369 ? -32.550 6.856 -16.825 1.00 73.06 369 ILE A C 1
ATOM 3094 O O . ILE A 1 369 ? -32.769 7.936 -17.367 1.00 73.06 369 ILE A O 1
ATOM 3098 N N . VAL A 1 370 ? -31.478 6.649 -16.061 1.00 71.00 370 VAL A N 1
ATOM 3099 C CA . VAL A 1 370 ? -30.367 7.603 -15.958 1.00 71.00 370 VAL A CA 1
ATOM 3100 C C . VAL A 1 370 ? -29.220 7.067 -16.803 1.00 71.00 370 VAL A C 1
ATOM 3102 O O . VAL A 1 370 ? -28.621 6.046 -16.465 1.00 71.00 370 VAL A O 1
ATOM 3105 N N . GLY A 1 371 ? -28.938 7.737 -17.918 1.00 64.38 371 GLY A N 1
ATOM 3106 C CA . GLY A 1 371 ? -27.782 7.433 -18.754 1.00 64.38 371 GLY A CA 1
ATOM 3107 C C . GLY A 1 371 ? -26.494 7.901 -18.080 1.00 64.38 371 GLY A C 1
ATOM 3108 O O . GLY A 1 371 ? -26.409 9.037 -17.619 1.00 64.38 371 GLY A O 1
ATOM 3109 N N . CYS A 1 372 ? -25.490 7.031 -18.025 1.00 61.59 372 CYS A N 1
ATOM 3110 C CA . CYS A 1 372 ? -24.138 7.383 -17.610 1.00 61.59 372 CYS A CA 1
ATOM 3111 C C . CYS A 1 372 ? -23.216 7.089 -18.794 1.00 61.59 372 CYS A C 1
ATOM 3113 O O . CYS A 1 372 ? -23.100 5.927 -19.180 1.00 61.59 372 CYS A O 1
ATOM 3115 N N . ASP A 1 373 ? -22.613 8.118 -19.400 1.00 62.53 373 ASP A N 1
ATOM 3116 C CA . ASP A 1 373 ? -21.603 7.920 -20.447 1.00 62.53 373 ASP A CA 1
ATOM 3117 C C . ASP A 1 373 ? -20.348 7.314 -19.797 1.00 62.53 373 ASP A C 1
ATOM 3119 O O . ASP A 1 373 ? -19.717 7.974 -18.966 1.00 62.53 373 ASP A O 1
ATOM 3123 N N . PRO A 1 374 ? -19.937 6.086 -20.164 1.00 62.09 374 PRO A N 1
ATOM 3124 C CA . PRO A 1 374 ? -18.717 5.477 -19.644 1.00 62.09 374 PRO A CA 1
ATOM 3125 C C . PRO A 1 374 ? -17.430 6.100 -20.229 1.00 62.09 374 PRO A C 1
ATOM 3127 O O . PRO A 1 374 ? -16.366 5.484 -20.172 1.00 62.09 374 PRO A O 1
ATOM 3130 N N . GLY A 1 375 ? -17.501 7.301 -20.810 1.00 53.47 375 GLY A N 1
ATOM 3131 C CA . GLY A 1 375 ? -16.378 8.017 -21.407 1.00 53.47 375 GLY A CA 1
ATOM 3132 C C . GLY A 1 375 ? -16.098 7.605 -22.850 1.00 53.47 375 GLY A C 1
ATOM 3133 O O . GLY A 1 375 ? -14.969 7.759 -23.319 1.00 53.47 375 GLY A O 1
ATOM 3134 N N . LYS A 1 376 ? -17.103 7.083 -23.567 1.00 56.69 376 LYS A N 1
ATOM 3135 C CA . LYS A 1 376 ? -16.961 6.675 -24.975 1.00 56.69 376 LYS A CA 1
ATOM 3136 C C . LYS A 1 376 ? -17.076 7.841 -25.961 1.00 56.69 376 LYS A C 1
ATOM 3138 O O . LYS A 1 376 ? -16.852 7.631 -27.152 1.00 56.69 376 LYS A O 1
ATOM 3143 N N . ARG A 1 377 ? -17.355 9.066 -25.489 1.00 50.22 377 ARG A N 1
ATOM 3144 C CA . ARG A 1 377 ? -17.387 10.305 -26.300 1.00 50.22 377 ARG A CA 1
ATOM 3145 C C . ARG A 1 377 ? -18.252 10.189 -27.564 1.00 50.22 377 ARG A C 1
ATOM 3147 O O . ARG A 1 377 ? -17.935 10.777 -28.592 1.00 50.22 377 ARG A O 1
ATOM 3154 N N . SER A 1 378 ? -19.303 9.385 -27.499 1.00 50.91 378 SER A N 1
ATOM 3155 C CA . SER A 1 378 ? -20.246 9.167 -28.593 1.00 50.91 378 SER A CA 1
ATOM 3156 C C . SER A 1 378 ? -21.636 9.030 -27.983 1.00 50.91 378 SER A C 1
ATOM 3158 O O . SER A 1 378 ? -22.115 7.928 -27.730 1.00 50.91 378 SER A O 1
ATOM 3160 N N . LEU A 1 379 ? -22.222 10.185 -27.667 1.00 43.50 379 LEU A N 1
ATOM 3161 C CA . LEU A 1 379 ? -23.658 10.358 -27.470 1.00 43.50 379 LEU A CA 1
ATOM 3162 C C . LEU A 1 379 ? -24.201 11.156 -28.648 1.00 43.50 379 LEU A C 1
ATOM 3164 O O . LEU A 1 379 ? -23.528 12.149 -29.015 1.00 43.50 379 LEU A O 1
#

InterPro domains:
  IPR059330 Domain of unknown function DUF8286 [PF26935] (256-329)

Foldseek 3Di:
DPPDPADDDDDQDDPDDAQKDKDKDWPLVWFPCSVPVLVLVQVVLLLLLVLLQVLLVLLVVVQVVCLVVVHDGDDLDLLLSLLSSVLLADDDPPDDDRPDPPSNVVSVVCCVPPVCVVPVRDRRYCQLVVVQSSVSSVVLSVVLLVCLLPCVLVLVLVLLVQVCVVLDPDPVLSVVVSVCQQQVHPPHDPSCVVVCVVQVVQQDAPDDPGGPNVVCNVPVVSRLSNLVVSQVVCVVVVHDHDCSRDGDPDSQGFWTKAAQLSLLSSPPDQADPVRHGDPSVVCNVPVPVCLVVSVVNTTVCVDPVQDDDFWHFPRMWIDSSTMIITMIGGPVPNPDDPPPDRDDDPPRDRDDPVNDDPVRVVVCPPDDDDDDDPPPPDD

Organism: NCBI:txid1070528

Secondary structure (DSSP, 8-state):
-PPPPPPPP--SS--PPPSEEEEEEEGGGTBSSHHHHHHHHHHHHHHHHHHHHHHHHHHHHHHHHHHHTTPPPP--SHHHHHHHHHHTEE--S-SPPPS-HHHHHHHHHHIIIIIHHHHTPPPEE-TT-TTTHHHHHHHHHHHHHHHHHHHHHHHHHHHHHHHTTTT---HHHHHHHHHHHHHT-S---GGGHHHHHHHHHHHSPS---S-HHHHHHH-GGGGHHHHHHHHHHHHHTTPPP--SS---S--SPPPEEEEHHHHHHHHS-SB-TTSPBP-HHHHHHTHHHHHHHHHHHHB-TTSGGG--SSEEEEEEEEESSSEEEEEEEEGGGTTPPTT-PPPPPPPPPPPPGGGS-HHHHHTTTTS-------S----

Sequence (379 aa):
MKKKKKDEFQEFRNNEKSAYKTFKIPIKSILHNCDTTQPVINNLVFEMNDLMIHAYQFIRLYVLSCYTNNQTLPIIDDTFILYCIKTLGTRDNRGKKCKDTALLDTLEKFYLEEYQPLLNHEKTNLKNTTFLLPYLATQIHTSLSNNSQEHFIQHFLRFINKTTTAITEDKSILFKLKHQLMILDNETNEIFNEWKTTHLHNIFPQNIKKSIHYDVKVRPFEYLKGMLYMNEVLEKEEHKLFQPLPLRSNIIPKHIIIDTASLVSLFCPETDKDGNKNKKGNLLSNIKDNQHDIWNSFLNLNHKIFRNQYYQFHHQIQTDGISCCLLFIRKDLKDKKWGSRVPTIPEQDFYNIEDLSKEQLDTLKDRNIVGCDPGKRSL

pLDDT: mean 87.15, std 12.75, range [34.44, 98.31]

Radius of gyration: 26.24 Å; chains: 1; bounding box: 67×39×80 Å